Protein AF-A0A1D6K5K1-F1 (afdb_monomer_lite)

pLDDT: mean 81.75, std 16.28, range [30.38, 97.81]

InterPro domains:
  IPR013956 E3 ubiquitin ligase Bre1 [PTHR23163] (1-486)

Radius of gyration: 73.6 Å; chains: 1; bounding box: 160×66×267 Å

Foldseek 3Di:
DDPVVVVVVVVVVVVVVVVVVVVVVVVVVVVVVVVVVLVVVLVVVVVVVVVLLVLLLVLVLLCLLLLHDLPSLVSVVQDDDDVPDPPDHDLLVVLSVCVNPVPPDPPDDPVVSVVSNVVSVVVSVVVSVVSVVSSVVSNVVSVVLVVLQVCLVPDPDDPVSNVVSVVVVVVSVVSSVVSVVVSVVSVVVVVVVVVVVVVVVVVVVVVVVVVVVVVVVVVVVVVVVVVVVVVVVVVVVVVVVVPPPDDDDDDDDDDDDDDDDDDPPPCPPVNVVVVVVVVVVVVVVVVVVVVVVVVVVVVVVVVVVVVVVVVVVVVCVCVPPVNVVVVVVVVVVVVVVVVVVVVVVVVVVVVVVVVVVVVVVVVVVVVVVVVVVVVVVVVVVVVVVVVVVVVVVVVVVVVVVVVVVVVVPVVVVVVVVVVVVVVVVVVVVVVVVVVVVVVVVVVVVVVVVVVVVVVVVVVVVVVVVVVVVVVVVVVVVVVVVVVVVVVPDD

Secondary structure (DSSP, 8-state):
--HHHHHHHHHHHHHHHHHHHHHHHHHHHHHHHHHHHHHHHHHHHHHHHHHHHHHHHHHHHHHHHHT--GGGGGGGG-----TT--SS--HHHHHHHHHHSGGG-SSS-HHHHHHHHHHHHHHHHHHHHHHHHHHHHHHHHHHHHHHHHHHHHHSS--HHHHHHHHHHHHHHHHHHHHHHHHHHHHHHHHHHHHHHHHHHHHHHHHHHHHHHHHHHHHHHHHHHHHHHHHHHHHHHHHHHHHT-SS----------------------HHHHHHHHHHHHHHHHHHHHHHHHHHHHHHHHHHHHHHHHHHHHHHHHHHTSHHHHHHHHHHHHHHHHHHHHHHHHHHHHHHHHHHHHHHHHHHHHHHHHHHHHHHHHHHHHHHHHHHHHHHHHHHHHHHHHHHHHHHHH--HHHHHHHHHHHHHHHHHHHHHHHHHHHHHHHHHHHHHHHHHHHHHHHHHHHHHHHHHHHHHHHHHHHHHHHHHHHTSS--

Structure (mmCIF, N/CA/C/O backbone):
data_AF-A0A1D6K5K1-F1
#
_entry.id   AF-A0A1D6K5K1-F1
#
loop_
_atom_site.group_PDB
_atom_site.id
_atom_site.type_symbol
_atom_site.label_atom_id
_atom_site.label_alt_id
_atom_site.label_comp_id
_atom_site.label_asym_id
_atom_site.label_entity_id
_atom_site.label_seq_id
_atom_site.pdbx_PDB_ins_code
_atom_site.Cartn_x
_atom_site.Cartn_y
_atom_site.Cartn_z
_atom_site.occupancy
_atom_site.B_iso_or_equiv
_atom_site.auth_seq_id
_atom_site.auth_co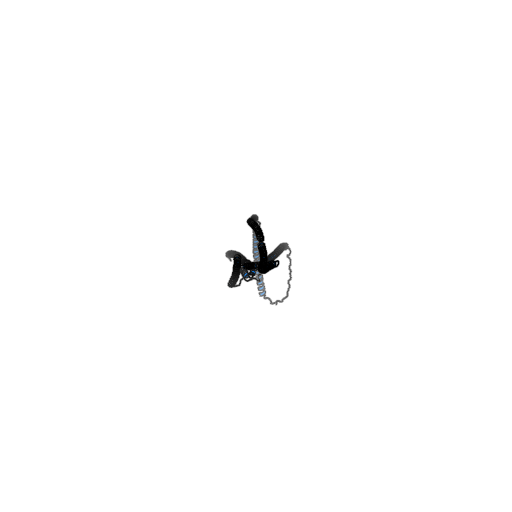mp_id
_atom_site.auth_asym_id
_atom_site.auth_atom_id
_atom_site.pdbx_PDB_model_num
ATOM 1 N N . MET A 1 1 ? 26.014 12.588 -78.153 1.00 52.69 1 MET A N 1
ATOM 2 C CA . MET A 1 1 ? 25.238 12.689 -76.901 1.00 52.69 1 MET A CA 1
ATOM 3 C C . MET A 1 1 ? 25.771 13.904 -76.168 1.00 52.69 1 MET A C 1
ATOM 5 O O . MET A 1 1 ? 26.971 13.954 -75.938 1.00 52.69 1 MET A O 1
ATOM 9 N N . ASP A 1 2 ? 24.937 14.917 -75.952 1.00 65.56 2 ASP A N 1
ATOM 10 C CA . ASP A 1 2 ? 25.378 16.240 -75.496 1.00 65.56 2 ASP A CA 1
ATOM 11 C C . ASP A 1 2 ? 25.622 16.239 -73.978 1.00 65.56 2 ASP A C 1
ATOM 13 O O . ASP A 1 2 ? 24.722 15.924 -73.200 1.00 65.56 2 ASP A O 1
ATOM 17 N N . SER A 1 3 ? 26.841 16.575 -73.546 1.00 72.31 3 SER A N 1
ATOM 18 C CA . SER A 1 3 ? 27.256 16.573 -72.129 1.00 72.31 3 SER A CA 1
ATOM 19 C C . SER A 1 3 ? 26.382 17.487 -71.254 1.00 72.31 3 SER A C 1
ATOM 21 O O . SER A 1 3 ? 26.102 17.175 -70.097 1.00 72.31 3 SER A O 1
ATOM 23 N N . THR A 1 4 ? 25.864 18.565 -71.839 1.00 78.12 4 THR A N 1
ATOM 24 C CA . THR A 1 4 ? 24.951 19.521 -71.203 1.00 78.12 4 THR A CA 1
ATOM 25 C C . THR A 1 4 ? 23.571 18.926 -70.906 1.00 78.12 4 THR A C 1
ATOM 27 O O . THR A 1 4 ? 22.987 19.237 -69.869 1.00 78.12 4 THR A O 1
ATOM 30 N N . ALA A 1 5 ? 23.062 18.031 -71.761 1.00 79.44 5 ALA A N 1
ATOM 31 C CA . ALA A 1 5 ? 21.791 17.341 -71.533 1.00 79.44 5 ALA A CA 1
ATOM 32 C C . ALA A 1 5 ? 21.898 16.338 -70.372 1.00 79.44 5 ALA A C 1
ATOM 34 O O . ALA A 1 5 ? 21.013 16.284 -69.519 1.00 79.44 5 ALA A O 1
ATOM 35 N N . LEU A 1 6 ? 23.021 15.615 -70.287 1.00 82.38 6 LEU A N 1
ATOM 36 C CA . LEU A 1 6 ? 23.294 14.666 -69.202 1.00 82.38 6 LEU A CA 1
ATOM 37 C C . LEU A 1 6 ? 23.470 15.371 -67.846 1.00 82.38 6 LEU A C 1
ATOM 39 O O . LEU A 1 6 ? 23.055 14.864 -66.804 1.00 82.38 6 LEU A O 1
ATOM 43 N N . GLN A 1 7 ? 24.081 16.558 -67.852 1.00 83.81 7 GLN A N 1
ATOM 44 C CA . GLN A 1 7 ? 24.263 17.366 -66.647 1.00 83.81 7 GLN A CA 1
ATOM 45 C C . GLN A 1 7 ? 22.934 17.934 -66.133 1.00 83.81 7 GLN A C 1
ATOM 47 O O . GLN A 1 7 ? 22.693 17.928 -64.926 1.00 83.81 7 GLN A O 1
ATOM 52 N N . TYR A 1 8 ? 22.044 18.352 -67.037 1.00 88.81 8 TYR A N 1
ATOM 53 C CA . TYR A 1 8 ? 20.688 18.776 -66.685 1.00 88.81 8 TYR A CA 1
ATOM 54 C C . TYR A 1 8 ? 19.855 17.627 -66.090 1.00 88.81 8 TYR A C 1
ATOM 56 O O . TYR A 1 8 ? 19.164 17.813 -65.087 1.00 88.81 8 TYR A O 1
ATOM 64 N N . GLU A 1 9 ? 19.953 16.423 -66.660 1.00 88.12 9 GLU A N 1
ATOM 65 C CA . GLU A 1 9 ? 19.247 15.238 -66.159 1.00 88.12 9 GLU A CA 1
ATOM 66 C C . GLU A 1 9 ? 19.756 14.799 -64.775 1.00 88.12 9 GLU A C 1
ATOM 68 O O . GLU A 1 9 ? 18.951 14.578 -63.868 1.00 88.12 9 GLU A O 1
ATOM 73 N N . ASN A 1 10 ? 21.076 14.792 -64.560 1.00 88.75 10 ASN A N 1
ATOM 74 C CA . ASN A 1 10 ? 21.665 14.543 -63.240 1.00 88.75 10 ASN A CA 1
ATOM 75 C C . ASN A 1 10 ? 21.227 15.580 -62.200 1.00 88.75 10 ASN A C 1
ATOM 77 O O . ASN A 1 10 ? 20.873 15.220 -61.079 1.00 88.75 10 ASN A O 1
ATOM 81 N N . GLN A 1 11 ? 21.195 16.865 -62.560 1.00 93.00 11 GLN A N 1
ATOM 82 C CA . GLN A 1 11 ? 20.753 17.913 -61.640 1.00 93.00 11 GLN A CA 1
ATOM 83 C C . GLN A 1 11 ? 19.282 17.733 -61.234 1.00 93.00 11 GLN A C 1
ATOM 85 O O . GLN A 1 11 ? 18.928 17.945 -60.073 1.00 93.00 11 GLN A O 1
ATOM 90 N N . LYS A 1 12 ? 18.433 17.282 -62.163 1.00 93.25 12 LYS A N 1
ATOM 91 C CA . LYS A 1 12 ? 17.028 16.961 -61.889 1.00 93.25 12 LYS A CA 1
ATOM 92 C C . LYS A 1 12 ? 16.877 15.745 -60.968 1.00 93.25 12 LYS A C 1
ATOM 94 O O . LYS A 1 12 ? 16.054 15.787 -60.056 1.00 93.25 12 LYS A O 1
ATOM 99 N N . LEU A 1 13 ? 17.677 14.694 -61.166 1.00 93.38 13 LEU A N 1
ATOM 100 C CA . LEU A 1 13 ? 17.687 13.513 -60.293 1.00 93.38 13 LEU A CA 1
ATOM 101 C C . LEU A 1 13 ? 18.161 13.851 -58.876 1.00 93.38 13 LEU A C 1
ATOM 103 O O . LEU A 1 13 ? 17.545 13.409 -57.911 1.00 93.38 13 LEU A O 1
ATOM 107 N N . VAL A 1 14 ? 19.193 14.689 -58.736 1.00 93.25 14 VAL A N 1
ATOM 108 C CA . VAL A 1 14 ? 19.669 15.170 -57.426 1.00 93.25 14 VAL A CA 1
ATOM 109 C C . VAL A 1 14 ? 18.583 15.969 -56.705 1.00 93.25 14 VAL A C 1
ATOM 111 O O . VAL A 1 14 ? 18.352 15.750 -55.520 1.00 93.25 14 VAL A O 1
ATOM 114 N N . GLN A 1 15 ? 17.865 16.847 -57.412 1.00 93.19 15 GLN A N 1
ATOM 115 C CA . GLN A 1 15 ? 16.735 17.574 -56.824 1.00 93.19 15 GLN A CA 1
ATOM 116 C C . GLN A 1 15 ? 15.608 16.632 -56.378 1.00 93.19 15 GLN A C 1
ATOM 118 O O . GLN A 1 15 ? 15.044 16.833 -55.306 1.00 93.19 15 GLN A O 1
ATOM 123 N N . GLN A 1 16 ? 15.295 15.590 -57.156 1.00 93.81 16 GLN A N 1
ATOM 124 C CA . GLN A 1 16 ? 14.306 14.581 -56.759 1.00 93.81 16 GLN A CA 1
ATOM 125 C C . GLN A 1 16 ? 14.751 13.778 -55.531 1.00 93.81 16 GLN A C 1
ATOM 127 O O . GLN A 1 16 ? 13.939 13.550 -54.636 1.00 93.81 16 GLN A O 1
ATOM 132 N N . LEU A 1 17 ? 16.030 13.397 -55.461 1.00 94.06 17 LEU A N 1
ATOM 133 C CA . LEU A 1 17 ? 16.614 12.718 -54.303 1.00 94.06 17 LEU A CA 1
ATOM 134 C C . LEU A 1 17 ? 16.536 13.580 -53.041 1.00 94.06 17 LEU A C 1
ATOM 136 O O . LEU A 1 17 ? 16.164 13.079 -51.983 1.00 94.06 17 LEU A O 1
ATOM 140 N N . GLU A 1 18 ? 16.833 14.876 -53.149 1.00 93.62 18 GLU A N 1
ATOM 141 C CA . GLU A 1 18 ? 16.768 15.792 -52.007 1.00 93.62 18 GLU A CA 1
ATOM 142 C C . GLU A 1 18 ? 15.324 15.988 -51.516 1.00 93.62 18 GLU A C 1
ATOM 144 O O . GLU A 1 18 ? 15.070 15.975 -50.310 1.00 93.62 18 GLU A O 1
ATOM 149 N N . VAL A 1 19 ? 14.351 16.073 -52.436 1.00 94.81 19 VAL A N 1
ATOM 150 C CA . VAL A 1 19 ? 12.921 16.111 -52.082 1.00 94.81 19 VAL A CA 1
ATOM 151 C C . VAL A 1 19 ? 12.507 14.822 -51.366 1.00 94.81 19 VAL A C 1
ATOM 153 O O . VAL A 1 19 ? 11.968 14.902 -50.262 1.00 94.81 19 VAL A O 1
ATOM 156 N N . GLN A 1 20 ? 12.828 13.645 -51.912 1.00 94.25 20 GLN A N 1
ATOM 157 C CA . GLN A 1 20 ? 12.505 12.358 -51.277 1.00 94.25 20 GLN A CA 1
ATOM 158 C C . GLN A 1 20 ? 13.165 12.195 -49.905 1.00 94.25 20 GLN A C 1
ATOM 160 O O . GLN A 1 20 ? 12.538 11.706 -48.967 1.00 94.25 20 GLN A O 1
ATOM 165 N N . LYS A 1 21 ? 14.413 12.642 -49.752 1.00 95.25 21 LYS A N 1
ATOM 166 C CA . LYS A 1 21 ? 15.120 12.632 -48.468 1.00 95.25 21 LYS A CA 1
ATOM 167 C C . LYS A 1 21 ? 14.426 13.527 -47.440 1.00 95.25 21 LYS A C 1
ATOM 169 O O . LYS A 1 21 ? 14.276 13.134 -46.284 1.00 95.25 21 LYS A O 1
ATOM 174 N N . SER A 1 22 ? 13.959 14.705 -47.854 1.00 93.00 22 SER A N 1
ATOM 175 C CA . SER A 1 22 ? 13.204 15.603 -46.975 1.00 93.00 22 SER A CA 1
ATOM 176 C C . SER A 1 22 ? 11.848 15.013 -46.554 1.00 93.00 22 SER A C 1
ATOM 178 O O . SER A 1 22 ? 11.477 15.111 -45.382 1.00 93.00 22 SER A O 1
ATOM 180 N N . GLU A 1 23 ? 11.147 14.331 -47.467 1.00 95.44 23 GLU A N 1
ATOM 181 C CA . GLU A 1 23 ? 9.895 13.617 -47.187 1.00 95.44 23 GLU A CA 1
ATOM 182 C C . GLU A 1 23 ? 10.119 12.433 -46.240 1.00 95.44 23 GLU A C 1
ATOM 184 O O . GLU A 1 23 ? 9.366 12.261 -45.280 1.00 95.44 23 GLU A O 1
ATOM 189 N N . MET A 1 24 ? 11.190 11.662 -46.449 1.00 95.44 24 MET A N 1
ATOM 190 C CA . MET A 1 24 ? 11.588 10.560 -45.573 1.00 95.44 24 MET A CA 1
ATOM 191 C C . MET A 1 24 ? 11.849 11.054 -44.146 1.00 95.44 24 MET A C 1
ATOM 193 O O . MET A 1 24 ? 11.276 10.511 -43.207 1.00 95.44 24 MET A O 1
ATOM 197 N N . HIS A 1 25 ? 12.628 12.126 -43.968 1.00 94.50 25 HIS A N 1
ATOM 198 C CA . HIS A 1 25 ? 12.864 1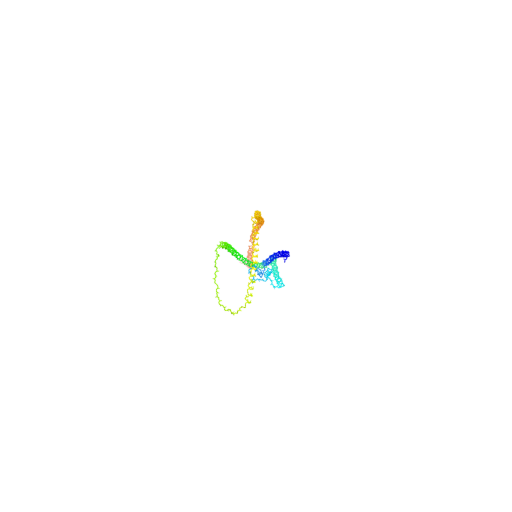2.701 -42.639 1.00 94.50 25 HIS A CA 1
ATOM 199 C C . HIS A 1 25 ? 11.590 13.271 -41.998 1.00 94.50 25 HIS A C 1
ATOM 201 O O . HIS A 1 25 ? 11.444 13.245 -40.775 1.00 94.50 25 HIS A O 1
ATOM 207 N N . ALA A 1 26 ? 10.647 13.786 -42.793 1.00 95.69 26 ALA A N 1
ATOM 208 C CA . ALA A 1 26 ? 9.352 14.224 -42.281 1.00 95.69 26 ALA A CA 1
ATOM 209 C C . ALA A 1 26 ? 8.494 13.042 -41.798 1.00 95.69 26 ALA A C 1
ATOM 211 O O . ALA A 1 26 ? 7.851 13.148 -40.753 1.00 95.69 26 ALA A O 1
ATOM 212 N N . LEU A 1 27 ? 8.499 11.919 -42.523 1.00 94.44 27 LEU A N 1
ATOM 213 C CA . LEU A 1 27 ? 7.821 10.686 -42.115 1.00 94.44 27 LEU A CA 1
ATOM 214 C C . LEU A 1 27 ? 8.472 10.051 -40.885 1.00 94.44 27 LEU A C 1
ATOM 216 O O . LEU A 1 27 ? 7.761 9.643 -39.975 1.00 94.44 27 LEU A O 1
ATOM 220 N N . GLU A 1 28 ? 9.799 10.021 -40.822 1.00 93.75 28 GLU A N 1
ATOM 221 C CA . GLU A 1 28 ? 10.555 9.518 -39.673 1.00 93.75 28 GLU A CA 1
ATOM 222 C C . GLU A 1 28 ? 10.253 10.332 -38.407 1.00 93.75 28 GLU A C 1
ATOM 224 O O . GLU A 1 28 ? 10.011 9.766 -37.341 1.00 93.75 28 GLU A O 1
ATOM 229 N N . ARG A 1 29 ? 10.152 11.664 -38.535 1.00 94.69 29 ARG A N 1
ATOM 230 C CA . ARG A 1 29 ? 9.712 12.536 -37.437 1.00 94.69 29 ARG A CA 1
ATOM 231 C C . ARG A 1 29 ? 8.283 12.221 -36.997 1.00 94.69 29 ARG A C 1
ATOM 233 O O . ARG A 1 29 ? 8.058 12.055 -35.805 1.00 94.69 29 ARG A O 1
ATOM 240 N N . LYS A 1 30 ? 7.342 12.081 -37.939 1.00 95.81 30 LYS A N 1
ATOM 241 C CA . LYS A 1 30 ? 5.951 11.704 -37.627 1.00 95.81 30 LYS A CA 1
ATOM 242 C C . LYS A 1 30 ? 5.852 10.332 -36.964 1.00 95.81 30 LYS A C 1
ATOM 244 O O . LYS A 1 30 ? 5.052 10.157 -36.057 1.00 95.81 30 LYS A O 1
ATOM 249 N N . PHE A 1 31 ? 6.645 9.360 -37.409 1.00 90.31 31 PHE A N 1
ATOM 250 C CA . PHE A 1 31 ? 6.686 8.033 -36.799 1.00 90.31 31 PHE A CA 1
ATOM 251 C C . PHE A 1 31 ? 7.176 8.113 -35.354 1.00 90.31 31 PHE A C 1
ATOM 253 O O . PHE A 1 31 ? 6.580 7.504 -34.471 1.00 90.31 31 PHE A O 1
ATOM 260 N N . LYS A 1 32 ? 8.222 8.907 -35.105 1.00 93.31 32 LYS A N 1
ATOM 261 C CA . LYS A 1 32 ? 8.719 9.141 -33.752 1.00 93.31 32 LYS A CA 1
ATOM 262 C C . LYS A 1 32 ? 7.674 9.825 -32.867 1.00 93.31 32 LYS A C 1
ATOM 264 O O . LYS A 1 32 ? 7.432 9.340 -31.773 1.00 93.31 32 LYS A O 1
ATOM 269 N N . GLU A 1 33 ? 7.020 10.877 -33.361 1.00 93.50 33 GLU A N 1
ATOM 270 C CA . GLU A 1 33 ? 5.925 11.560 -32.650 1.00 93.50 33 GLU A CA 1
ATOM 271 C C . GLU A 1 33 ? 4.798 10.580 -32.285 1.00 93.50 33 GLU A C 1
ATOM 273 O O . GLU A 1 33 ? 4.422 10.489 -31.123 1.00 93.50 33 GLU A O 1
ATOM 278 N N . LEU A 1 34 ? 4.332 9.764 -33.238 1.00 86.69 34 LEU A N 1
ATOM 279 C CA . LEU A 1 34 ? 3.304 8.748 -32.979 1.00 86.69 34 LEU A CA 1
ATOM 280 C C . LEU A 1 34 ? 3.766 7.667 -31.991 1.00 86.69 34 LEU A C 1
ATOM 282 O O . LEU A 1 34 ? 2.972 7.194 -31.184 1.00 86.69 34 LEU A O 1
ATOM 286 N N . SER A 1 35 ? 5.036 7.264 -32.047 1.00 84.00 35 SER A N 1
ATOM 287 C CA . SER A 1 35 ? 5.607 6.300 -31.103 1.00 84.00 35 SER A CA 1
ATOM 288 C C . SER A 1 35 ? 5.691 6.871 -29.686 1.00 84.00 35 SER A C 1
ATOM 290 O O . SER A 1 35 ? 5.437 6.149 -28.720 1.00 84.00 35 SER A O 1
ATOM 292 N N . ASP A 1 36 ? 6.050 8.147 -29.552 1.00 83.88 36 ASP A N 1
ATOM 293 C CA . ASP A 1 36 ? 6.107 8.841 -28.266 1.00 83.88 36 ASP A CA 1
ATOM 294 C C . ASP A 1 36 ? 4.688 9.028 -27.694 1.00 83.88 36 ASP A C 1
ATOM 296 O O . ASP A 1 36 ? 4.458 8.745 -26.513 1.00 83.88 36 ASP A O 1
ATOM 300 N N . ASP A 1 37 ? 3.717 9.396 -28.539 1.00 85.50 37 ASP A N 1
ATOM 301 C CA . ASP A 1 37 ? 2.298 9.492 -28.175 1.00 85.50 37 ASP A CA 1
ATOM 302 C C . ASP A 1 37 ? 1.743 8.132 -27.720 1.00 85.50 37 ASP A C 1
ATOM 304 O O . ASP A 1 37 ? 1.117 8.050 -26.660 1.00 85.50 37 ASP A O 1
ATOM 308 N N . GLN A 1 38 ? 2.033 7.046 -28.446 1.00 77.75 38 GLN A N 1
ATOM 309 C CA . GLN A 1 38 ? 1.639 5.686 -28.060 1.00 77.75 38 GLN A CA 1
ATOM 310 C C . GLN A 1 38 ? 2.256 5.279 -26.714 1.00 77.75 38 GLN A C 1
ATOM 312 O O . GLN A 1 38 ? 1.553 4.794 -25.832 1.00 77.75 38 GLN A O 1
ATOM 317 N N . CYS A 1 39 ? 3.550 5.544 -26.510 1.00 74.94 39 CYS A N 1
ATOM 318 C CA . CYS A 1 39 ? 4.227 5.276 -25.240 1.00 74.94 39 CYS A CA 1
ATOM 319 C C . CYS A 1 39 ? 3.588 6.055 -24.077 1.00 74.94 39 CYS A C 1
ATOM 321 O O . CYS A 1 39 ? 3.466 5.541 -22.961 1.00 74.94 39 CYS A O 1
ATOM 323 N N . SER A 1 40 ? 3.156 7.296 -24.322 1.00 74.12 40 SER A N 1
ATOM 324 C CA . SER A 1 40 ? 2.435 8.090 -23.325 1.00 74.12 40 SER A CA 1
ATOM 325 C C . SER A 1 40 ? 1.068 7.480 -22.987 1.00 74.12 40 SER A C 1
ATOM 327 O O . SER A 1 40 ? 0.734 7.354 -21.807 1.00 74.12 40 SER A O 1
ATOM 329 N N . TYR A 1 41 ? 0.332 7.015 -24.000 1.00 78.56 41 TYR A N 1
ATOM 330 C CA . TYR A 1 41 ? -0.961 6.357 -23.843 1.00 78.56 41 TYR A CA 1
ATOM 331 C C . TYR A 1 41 ? -0.843 5.044 -23.059 1.00 78.56 41 TYR A C 1
ATOM 333 O O . TYR A 1 41 ? -1.574 4.839 -22.088 1.00 78.56 41 TYR A O 1
ATOM 341 N N . ASP A 1 42 ? 0.127 4.198 -23.407 1.00 74.06 42 ASP A N 1
ATOM 342 C CA . ASP A 1 42 ? 0.378 2.919 -22.736 1.00 74.06 42 ASP A CA 1
ATOM 343 C C . ASP A 1 42 ? 0.700 3.124 -21.247 1.00 74.06 42 ASP A C 1
ATOM 345 O O . ASP A 1 42 ? 0.162 2.434 -20.378 1.00 74.06 42 ASP A O 1
ATOM 349 N N . LYS A 1 43 ? 1.505 4.144 -20.915 1.00 75.88 43 LYS A N 1
ATOM 350 C CA . LYS A 1 43 ? 1.782 4.529 -19.519 1.00 75.88 43 LYS A CA 1
ATOM 351 C C . LYS A 1 43 ? 0.523 4.965 -18.776 1.00 75.88 43 LYS A C 1
ATOM 353 O O . LYS A 1 43 ? 0.337 4.586 -17.613 1.00 75.88 43 LYS A O 1
ATOM 358 N N . THR A 1 44 ? -0.337 5.760 -19.413 1.00 79.75 44 THR A N 1
ATOM 359 C CA . THR A 1 44 ? -1.626 6.156 -18.830 1.00 79.75 44 THR A CA 1
ATOM 360 C C . THR A 1 44 ? -2.505 4.936 -18.576 1.00 79.75 44 THR A C 1
ATOM 362 O O . THR A 1 44 ? -3.092 4.827 -17.501 1.00 79.75 44 THR A O 1
ATOM 365 N N . LEU A 1 45 ? -2.547 3.986 -19.509 1.00 76.81 45 LEU A N 1
ATOM 366 C CA . LEU A 1 45 ? -3.340 2.771 -19.378 1.00 76.81 45 LEU A CA 1
ATOM 367 C C . LEU A 1 45 ? -2.851 1.862 -18.241 1.00 76.81 45 LEU A C 1
ATOM 369 O O . LEU A 1 45 ? -3.652 1.410 -17.423 1.00 76.81 45 LEU A O 1
ATOM 373 N N . ILE A 1 46 ? -1.537 1.636 -18.151 1.00 76.69 46 ILE A N 1
ATOM 374 C CA . ILE A 1 46 ? -0.921 0.879 -17.051 1.00 76.69 46 ILE A CA 1
ATOM 375 C C . ILE A 1 46 ? -1.269 1.533 -15.710 1.00 76.69 46 ILE A C 1
ATOM 377 O O . ILE A 1 46 ? -1.648 0.849 -14.759 1.00 76.69 46 ILE A O 1
ATOM 381 N N . SER A 1 47 ? -1.187 2.864 -15.641 1.00 76.69 47 SER A N 1
ATOM 382 C CA . SER A 1 47 ? -1.527 3.621 -14.433 1.00 76.69 47 SER A CA 1
ATOM 383 C C . SER A 1 47 ? -3.008 3.480 -14.068 1.00 76.69 47 SER A C 1
ATOM 385 O O . SER A 1 47 ? -3.332 3.255 -12.904 1.00 76.69 47 SER A O 1
ATOM 387 N N . LEU A 1 48 ? -3.908 3.551 -15.055 1.00 83.94 48 LEU A N 1
ATOM 388 C CA . LEU A 1 48 ? -5.344 3.360 -14.851 1.00 83.94 48 LEU A CA 1
ATOM 389 C C . LEU A 1 48 ? -5.656 1.960 -14.311 1.00 83.94 48 LEU A C 1
ATOM 391 O O . LEU A 1 48 ? -6.461 1.828 -13.393 1.00 83.94 48 LEU A O 1
ATOM 395 N N . ASN A 1 49 ? -4.996 0.923 -14.832 1.00 81.94 49 ASN A N 1
ATOM 396 C CA . ASN A 1 49 ? -5.176 -0.431 -14.319 1.00 81.94 49 ASN A CA 1
ATOM 397 C C . ASN A 1 49 ? -4.727 -0.575 -12.867 1.00 81.94 49 ASN A C 1
ATOM 399 O O . ASN A 1 49 ? -5.446 -1.173 -12.072 1.00 81.94 49 ASN A O 1
ATOM 403 N N . LYS A 1 50 ? -3.566 -0.010 -12.519 1.00 81.38 50 LYS A N 1
ATOM 404 C CA . LYS A 1 50 ? -3.065 -0.025 -11.139 1.00 81.38 50 LYS A CA 1
ATOM 405 C C . LYS A 1 50 ? -4.055 0.638 -10.186 1.00 81.38 50 LYS A C 1
ATOM 407 O O . LYS A 1 50 ? -4.386 0.061 -9.158 1.00 81.38 50 LYS A O 1
ATOM 412 N N . LEU A 1 51 ? -4.585 1.801 -10.566 1.00 84.69 51 LEU A N 1
ATOM 413 C CA . LEU A 1 51 ? -5.599 2.503 -9.776 1.00 84.69 51 LEU A CA 1
ATOM 414 C C . LEU A 1 51 ? -6.897 1.698 -9.637 1.00 84.69 51 LEU A C 1
ATOM 416 O O . LEU A 1 51 ? -7.521 1.721 -8.582 1.00 84.69 51 LEU A O 1
ATOM 420 N N . TRP A 1 52 ? -7.310 0.977 -10.679 1.00 87.88 52 TRP A N 1
ATOM 421 C CA . TRP A 1 52 ? -8.513 0.149 -10.622 1.00 87.88 52 TRP A CA 1
ATOM 422 C C . TRP A 1 52 ? -8.312 -1.106 -9.764 1.00 87.88 52 TRP A C 1
ATOM 424 O O . TRP A 1 52 ? -9.209 -1.464 -9.008 1.00 87.88 52 TRP A O 1
ATOM 434 N N . ASN A 1 53 ? -7.147 -1.757 -9.834 1.00 83.81 53 ASN A N 1
ATOM 435 C CA . ASN A 1 53 ? -6.803 -2.862 -8.931 1.00 83.81 53 ASN A CA 1
ATOM 436 C C . ASN A 1 53 ? -6.784 -2.389 -7.476 1.00 83.81 53 ASN A C 1
ATOM 438 O O . ASN A 1 53 ? -7.439 -2.996 -6.638 1.00 83.81 53 ASN A O 1
ATOM 442 N N . GLN A 1 54 ? -6.161 -1.239 -7.207 1.00 87.19 54 GLN A N 1
ATOM 443 C CA . GLN A 1 54 ? -6.175 -0.634 -5.879 1.00 87.19 54 GLN A CA 1
ATOM 444 C C . GLN A 1 54 ? -7.603 -0.338 -5.392 1.00 87.19 54 GLN A C 1
ATOM 446 O O . GLN A 1 54 ? -7.923 -0.596 -4.238 1.00 87.19 54 GLN A O 1
ATOM 451 N N . LEU A 1 55 ? -8.484 0.157 -6.269 1.00 89.88 55 LEU A N 1
ATOM 452 C CA . LEU A 1 55 ? -9.894 0.355 -5.927 1.00 89.88 55 LEU A CA 1
ATOM 453 C C . LEU A 1 55 ? -10.575 -0.963 -5.532 1.00 89.88 55 LEU A C 1
ATOM 455 O O . LEU A 1 55 ? -11.366 -0.974 -4.592 1.00 89.88 55 LEU A O 1
ATOM 459 N N . ILE A 1 56 ? -10.302 -2.059 -6.245 1.00 87.50 56 ILE A N 1
ATOM 460 C CA . ILE A 1 56 ? -10.849 -3.378 -5.905 1.00 87.50 56 ILE A CA 1
ATOM 461 C C . ILE A 1 56 ? -10.325 -3.822 -4.535 1.00 87.50 56 ILE A C 1
ATOM 463 O O . ILE A 1 56 ? -11.135 -4.171 -3.676 1.00 87.50 56 ILE A O 1
ATOM 467 N N . ASP A 1 57 ? -9.016 -3.728 -4.300 1.00 86.62 57 ASP A N 1
ATOM 468 C CA . ASP A 1 57 ? -8.397 -4.095 -3.023 1.00 86.62 57 ASP A CA 1
ATOM 469 C C . ASP A 1 57 ? -8.988 -3.290 -1.855 1.00 86.62 57 ASP A C 1
ATOM 471 O O . ASP A 1 57 ? -9.383 -3.858 -0.833 1.00 86.62 57 ASP A O 1
ATOM 475 N N . ASP A 1 58 ? -9.132 -1.973 -2.027 1.00 89.88 58 ASP A N 1
ATOM 476 C CA . ASP A 1 58 ? -9.724 -1.076 -1.033 1.00 89.88 58 ASP A CA 1
ATOM 477 C C . ASP A 1 58 ? -11.183 -1.449 -0.735 1.00 89.88 58 ASP A C 1
ATOM 479 O O . ASP A 1 58 ? -11.598 -1.467 0.427 1.00 89.88 58 ASP A O 1
ATOM 483 N N . LEU A 1 59 ? -11.975 -1.782 -1.761 1.00 90.12 59 LEU A N 1
ATOM 484 C CA . LEU A 1 59 ? -13.364 -2.217 -1.589 1.00 90.12 59 LEU A CA 1
ATOM 485 C C . LEU A 1 59 ? -13.456 -3.537 -0.811 1.00 90.12 59 LEU A C 1
ATOM 487 O O . LEU A 1 59 ? -14.306 -3.653 0.078 1.00 90.12 59 LEU A O 1
ATOM 491 N N . VAL A 1 60 ? -12.581 -4.506 -1.097 1.00 87.81 60 VAL A N 1
ATOM 492 C CA . VAL A 1 60 ? -12.534 -5.775 -0.354 1.00 87.81 60 VAL A CA 1
ATOM 493 C C . VAL A 1 60 ? -12.119 -5.533 1.098 1.00 87.81 60 VAL A C 1
ATOM 495 O O . VAL A 1 60 ? -12.794 -6.003 2.014 1.00 87.81 60 VAL A O 1
ATOM 498 N N . LEU A 1 61 ? -11.064 -4.749 1.338 1.00 88.06 61 LEU A N 1
ATOM 499 C CA . LEU A 1 61 ? -10.576 -4.432 2.685 1.00 88.06 61 LEU A CA 1
ATOM 500 C C . LEU A 1 61 ? -11.613 -3.672 3.521 1.00 88.06 61 LEU A C 1
ATOM 502 O O . LEU A 1 61 ? -11.788 -3.951 4.712 1.00 88.06 61 LEU A O 1
ATOM 506 N N . LEU A 1 62 ? -12.337 -2.733 2.908 1.00 89.12 62 LEU A N 1
ATOM 507 C CA . LEU A 1 62 ? -13.459 -2.051 3.551 1.00 89.12 62 LEU A CA 1
ATOM 508 C C . LEU A 1 62 ? -14.592 -3.027 3.887 1.00 89.12 62 LEU A C 1
ATOM 510 O O . LEU A 1 62 ? -15.181 -2.910 4.963 1.00 89.12 62 LEU A O 1
ATOM 514 N N . GLY A 1 63 ? -14.861 -4.003 3.016 1.00 87.38 63 GLY A N 1
ATOM 515 C CA . GLY A 1 63 ? -15.839 -5.068 3.256 1.00 87.38 63 GLY A CA 1
ATOM 516 C C . GLY A 1 63 ? -15.467 -5.920 4.464 1.00 87.38 63 GLY A C 1
ATOM 517 O O . GLY A 1 63 ? -16.275 -6.085 5.377 1.00 87.38 63 GLY A O 1
ATOM 518 N N . VAL A 1 64 ? -14.209 -6.359 4.534 1.00 86.56 64 VAL A N 1
ATOM 519 C CA . VAL A 1 64 ? -13.657 -7.107 5.676 1.00 86.56 64 VAL A CA 1
ATOM 520 C C . VAL A 1 64 ? -13.798 -6.309 6.973 1.00 86.56 64 VAL A C 1
ATOM 522 O O . VAL A 1 64 ? -14.278 -6.829 7.979 1.00 86.56 64 VAL A O 1
ATOM 525 N N . ARG A 1 65 ? -13.457 -5.013 6.955 1.00 83.69 65 ARG A N 1
ATOM 526 C CA . ARG A 1 65 ? -13.589 -4.135 8.128 1.00 83.69 65 ARG A CA 1
ATOM 527 C C . ARG A 1 65 ? -15.043 -3.944 8.570 1.00 83.69 65 ARG A C 1
ATOM 529 O O . ARG A 1 65 ? -15.297 -3.747 9.758 1.00 83.69 65 ARG A O 1
ATOM 536 N N . ALA A 1 66 ? -15.983 -3.968 7.630 1.00 83.81 66 ALA A N 1
ATOM 537 C CA . ALA A 1 66 ? -17.409 -3.858 7.912 1.00 83.81 66 ALA A CA 1
ATOM 538 C C . ALA A 1 66 ? -18.030 -5.176 8.423 1.00 83.81 66 ALA A C 1
ATOM 540 O O . ALA A 1 66 ? -19.169 -5.144 8.885 1.00 83.81 66 ALA A O 1
ATOM 541 N N . GLY A 1 67 ? -17.290 -6.292 8.401 1.00 77.56 67 GLY A N 1
ATOM 542 C CA . GLY A 1 67 ? -17.778 -7.619 8.796 1.00 77.56 67 GLY A CA 1
ATOM 543 C C . GLY A 1 67 ? -18.445 -8.388 7.663 1.00 77.56 67 GLY A C 1
ATOM 544 O O . GLY A 1 67 ? -19.389 -9.128 7.907 1.00 77.56 67 GLY A O 1
ATOM 545 N N . GLY A 1 68 ? -18.000 -8.159 6.427 1.00 77.44 68 GLY A N 1
ATOM 546 C CA . GLY A 1 68 ? -18.469 -8.878 5.247 1.00 77.44 68 GLY A CA 1
ATOM 547 C C . GLY A 1 68 ? -17.833 -10.259 5.113 1.00 77.44 68 GLY A C 1
ATOM 548 O O . GLY A 1 68 ? -16.774 -10.526 5.688 1.00 77.44 68 GLY A O 1
ATOM 549 N N . ASP A 1 69 ? -18.497 -11.106 4.328 1.00 69.38 69 ASP A N 1
ATOM 550 C CA . ASP A 1 69 ? -18.121 -12.500 4.087 1.00 69.38 69 ASP A CA 1
ATOM 551 C C . ASP A 1 69 ? -16.807 -12.647 3.296 1.00 69.38 69 ASP A C 1
ATOM 553 O O . ASP A 1 69 ? -16.391 -11.746 2.557 1.00 69.38 69 ASP A O 1
ATOM 557 N N . LEU A 1 70 ? -16.164 -13.812 3.431 1.00 68.25 70 LEU A N 1
ATOM 558 C CA . LEU A 1 70 ? -14.852 -14.100 2.830 1.00 68.25 70 LEU A CA 1
ATOM 559 C C . LEU A 1 70 ? -14.877 -14.310 1.313 1.00 68.25 70 LEU A C 1
ATOM 561 O O . LEU A 1 70 ? -13.815 -14.313 0.693 1.00 68.25 70 LEU A O 1
ATOM 565 N N . ASP A 1 71 ? -16.054 -14.459 0.708 1.00 71.81 71 ASP A N 1
ATOM 566 C CA . ASP A 1 71 ? -16.209 -14.802 -0.713 1.00 71.81 71 ASP A CA 1
ATOM 567 C C . ASP A 1 71 ? -15.501 -13.812 -1.655 1.00 71.81 71 ASP A C 1
ATOM 569 O O . ASP A 1 71 ? -15.054 -14.179 -2.740 1.00 71.81 71 ASP A O 1
ATOM 573 N N . ASN A 1 72 ? -15.329 -12.562 -1.218 1.00 73.06 72 ASN A N 1
ATOM 574 C CA . ASN A 1 72 ? -14.665 -11.516 -1.996 1.00 73.06 72 ASN A CA 1
ATOM 575 C C . ASN A 1 72 ? -13.146 -11.429 -1.760 1.00 73.06 72 ASN A C 1
ATOM 577 O O . ASN A 1 72 ? -12.472 -10.681 -2.464 1.00 73.06 72 ASN A O 1
ATOM 581 N N . LEU A 1 73 ? -12.576 -12.177 -0.806 1.00 73.44 73 LEU A N 1
ATOM 582 C CA . LEU A 1 73 ? -11.132 -12.149 -0.523 1.00 73.44 73 LEU A CA 1
ATOM 583 C C . LEU A 1 73 ? -10.295 -12.714 -1.668 1.00 73.44 73 LEU A C 1
ATOM 585 O O . LEU A 1 73 ? -9.143 -12.324 -1.815 1.00 73.44 73 LEU A O 1
ATOM 589 N N . GLN A 1 74 ? -10.868 -13.578 -2.509 1.00 70.94 74 GLN A N 1
ATOM 590 C CA . GLN A 1 74 ? -10.188 -14.072 -3.706 1.00 70.94 74 GLN A CA 1
ATOM 591 C C . GLN A 1 74 ? -9.885 -12.941 -4.704 1.00 70.94 74 GLN A C 1
ATOM 593 O O . GLN A 1 74 ? -8.926 -13.036 -5.466 1.00 70.94 74 GLN A O 1
ATOM 598 N N . ALA A 1 75 ? -10.635 -11.834 -4.659 1.00 72.25 75 ALA A N 1
ATOM 599 C CA . ALA A 1 75 ? -10.313 -10.645 -5.439 1.00 72.25 75 ALA A CA 1
ATOM 600 C C . ALA A 1 75 ? -9.040 -9.935 -4.934 1.00 72.25 75 ALA A C 1
ATOM 602 O O . ALA A 1 75 ? -8.393 -9.240 -5.696 1.00 72.25 75 ALA A O 1
ATOM 603 N N . LEU A 1 76 ? -8.582 -10.167 -3.699 1.00 69.44 76 LEU A N 1
ATOM 604 C CA . LEU A 1 76 ? -7.260 -9.681 -3.279 1.00 69.44 76 LEU A CA 1
ATOM 605 C C . LEU A 1 76 ? -6.113 -10.475 -3.906 1.00 69.44 76 LEU A C 1
ATOM 607 O O . LEU A 1 76 ? -4.970 -10.065 -3.739 1.00 69.44 76 LEU A O 1
ATOM 611 N N . ASP A 1 77 ? -6.368 -11.591 -4.599 1.00 68.12 77 ASP A N 1
ATOM 612 C CA . ASP A 1 77 ? -5.341 -12.446 -5.208 1.00 68.12 77 ASP A CA 1
ATOM 613 C C . ASP A 1 77 ? -5.188 -12.249 -6.725 1.00 68.12 77 ASP A C 1
ATOM 615 O O . ASP A 1 77 ? -4.720 -13.131 -7.435 1.00 68.12 77 ASP A O 1
ATOM 619 N N . HIS A 1 78 ? -5.566 -11.080 -7.253 1.00 67.62 78 HIS A N 1
ATOM 620 C CA . HIS A 1 78 ? -5.249 -10.730 -8.642 1.00 67.62 78 HIS A CA 1
ATOM 621 C C . HIS A 1 78 ? -3.725 -10.794 -8.867 1.00 67.62 78 HIS A C 1
ATOM 623 O O . HIS A 1 78 ? -2.972 -10.186 -8.094 1.00 67.62 78 HIS A O 1
ATOM 629 N N . GLU A 1 79 ? -3.275 -11.544 -9.877 1.00 58.91 79 GLU A N 1
ATOM 630 C CA . GLU A 1 79 ? -1.862 -11.688 -10.233 1.00 58.91 79 GLU A CA 1
ATOM 631 C C . GLU A 1 79 ? -1.420 -10.400 -10.947 1.00 58.91 79 GLU A C 1
ATOM 633 O O . GLU A 1 79 ? -1.894 -10.055 -12.027 1.00 58.91 79 GLU A O 1
ATOM 638 N N . GLU A 1 80 ? -0.536 -9.612 -10.329 1.00 54.47 80 GLU A N 1
ATOM 639 C CA . GLU A 1 80 ? 0.072 -8.493 -11.046 1.00 54.47 80 GLU A CA 1
ATOM 640 C C . GLU A 1 80 ? 1.037 -9.070 -12.079 1.00 54.47 80 GLU A C 1
ATOM 642 O O . GLU A 1 80 ? 2.042 -9.681 -11.727 1.00 54.47 80 GLU A O 1
ATOM 647 N N . LEU A 1 81 ? 0.685 -8.907 -13.354 1.00 44.91 81 LEU A N 1
ATOM 648 C CA . LEU A 1 81 ? 1.453 -9.374 -14.504 1.00 44.91 81 LEU A CA 1
ATOM 649 C C . LEU A 1 81 ? 2.950 -9.051 -14.366 1.00 44.91 81 LEU A C 1
ATOM 651 O O . LEU A 1 81 ? 3.376 -7.913 -14.578 1.00 44.91 81 LEU A O 1
ATOM 655 N N . SER A 1 82 ? 3.735 -10.087 -14.081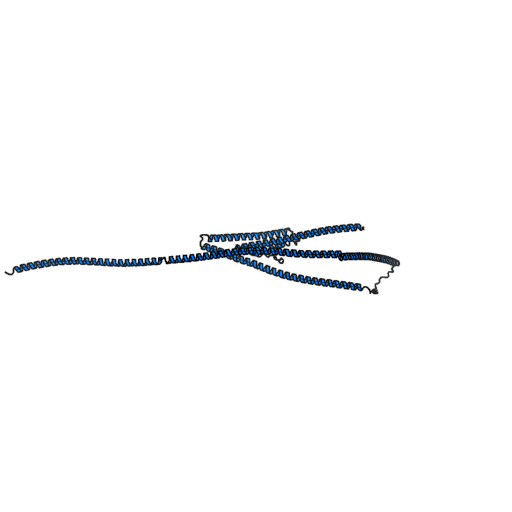 1.00 44.09 82 SER A N 1
ATOM 656 C CA . SER A 1 82 ? 5.156 -10.161 -14.407 1.00 44.09 82 SER A CA 1
ATOM 657 C C . SER A 1 82 ? 5.295 -10.301 -15.927 1.00 44.09 82 SER A C 1
ATOM 659 O O . SER A 1 82 ? 4.493 -10.990 -16.563 1.00 44.09 82 SER A O 1
ATOM 661 N N . GLU A 1 83 ? 6.292 -9.659 -16.544 1.00 44.72 83 GLU A N 1
ATOM 662 C CA . GLU A 1 83 ? 6.506 -9.700 -18.006 1.00 44.72 83 GLU A CA 1
ATOM 663 C C . GLU A 1 83 ? 6.703 -11.131 -18.564 1.00 44.72 83 GLU A C 1
ATOM 665 O O . GLU A 1 83 ? 6.590 -11.332 -19.776 1.00 44.72 83 GLU A O 1
ATOM 670 N N . GLU A 1 84 ? 6.940 -12.135 -17.708 1.00 40.31 84 GLU A N 1
ATOM 671 C CA . GLU A 1 84 ? 7.282 -13.509 -18.099 1.00 40.31 84 GLU A CA 1
ATOM 672 C C . GLU A 1 84 ? 6.115 -14.524 -18.121 1.00 40.31 84 GLU A C 1
ATOM 674 O O . GLU A 1 84 ? 6.257 -15.571 -18.756 1.00 40.31 84 GLU A O 1
ATOM 679 N N . SER A 1 85 ? 4.943 -14.262 -17.526 1.00 41.72 85 SER A N 1
ATOM 680 C CA . SER A 1 85 ? 3.872 -15.277 -17.394 1.00 41.72 85 SER A CA 1
ATOM 681 C C . SER A 1 85 ? 2.705 -15.094 -18.379 1.00 41.72 85 SER A C 1
ATOM 683 O O . SER A 1 85 ? 1.590 -14.722 -18.029 1.00 41.72 85 SER A O 1
ATOM 685 N N . LEU A 1 86 ? 2.933 -15.406 -19.657 1.00 46.31 86 LEU A N 1
ATOM 686 C CA . LEU A 1 86 ? 1.925 -15.262 -20.725 1.00 46.31 86 LEU A CA 1
ATOM 687 C C . LEU A 1 86 ? 0.960 -16.447 -20.909 1.00 46.31 86 LEU A C 1
ATOM 689 O O . LEU A 1 86 ? 0.057 -16.358 -21.742 1.00 46.31 86 LEU A O 1
ATOM 693 N N . GLU A 1 87 ? 1.128 -17.549 -20.176 1.00 44.75 87 GLU A N 1
ATOM 694 C CA . GLU A 1 87 ? 0.435 -18.815 -20.473 1.00 44.75 87 GLU A CA 1
ATOM 695 C C . GLU A 1 87 ? -0.749 -19.168 -19.548 1.00 44.75 87 GLU A C 1
ATOM 697 O O . GLU A 1 87 ? -1.412 -20.173 -19.801 1.00 44.75 87 GLU A O 1
ATOM 702 N N . SER A 1 88 ? -1.114 -18.339 -18.554 1.00 41.97 88 SER A N 1
ATOM 703 C CA . SER A 1 88 ? -2.267 -18.635 -17.668 1.00 41.97 88 SER A CA 1
ATOM 704 C C . SER A 1 88 ? -3.148 -17.450 -17.229 1.00 41.97 88 SER A C 1
ATOM 706 O O . SER A 1 88 ? -3.857 -17.575 -16.233 1.00 41.97 88 SER A O 1
ATOM 708 N N . CYS A 1 89 ? -3.151 -16.318 -17.940 1.00 42.97 89 CYS A N 1
ATOM 709 C CA . CYS A 1 89 ? -3.854 -15.110 -17.475 1.00 42.97 89 CYS A CA 1
ATOM 710 C C . CYS A 1 89 ? -5.397 -15.247 -17.379 1.00 42.97 89 CYS A C 1
ATOM 712 O O . CYS A 1 89 ? -6.027 -15.741 -18.325 1.00 42.97 89 CYS A O 1
ATOM 714 N N . PRO A 1 90 ? -6.028 -14.710 -16.312 1.00 52.47 90 PRO A N 1
ATOM 715 C CA . PRO A 1 90 ? -7.472 -14.485 -16.213 1.00 52.47 90 PRO A CA 1
ATOM 716 C C . PRO A 1 90 ? -8.011 -13.518 -17.282 1.00 52.47 90 PRO A C 1
ATOM 718 O O . PRO A 1 90 ? -7.294 -12.668 -17.818 1.00 52.47 90 PRO A O 1
ATOM 721 N N . SER A 1 91 ? -9.312 -13.603 -17.566 1.00 49.91 91 SER A N 1
ATOM 722 C CA . SER A 1 91 ? -10.027 -12.799 -18.574 1.00 49.91 91 SER A CA 1
ATOM 723 C C . SER A 1 91 ? -9.841 -11.280 -18.449 1.00 49.91 91 SER A C 1
ATOM 725 O O . SER A 1 91 ? -9.810 -10.577 -19.461 1.00 49.91 91 SER A O 1
ATOM 727 N N . GLU A 1 92 ? -9.696 -10.771 -17.229 1.00 52.06 92 GLU A N 1
ATOM 728 C CA . GLU A 1 92 ? -9.560 -9.352 -16.904 1.00 52.06 92 GLU A CA 1
ATOM 729 C C . GLU A 1 92 ? -8.158 -8.798 -17.198 1.00 52.06 92 GLU A C 1
ATOM 731 O O . GLU A 1 92 ? -8.012 -7.609 -17.482 1.00 52.06 92 GLU A O 1
ATOM 736 N N . GLU A 1 93 ? -7.132 -9.647 -17.190 1.00 55.28 93 GLU A N 1
ATOM 737 C CA . GLU A 1 93 ? -5.735 -9.277 -17.462 1.00 55.28 93 GLU A CA 1
ATOM 738 C C . GLU A 1 93 ? -5.400 -9.372 -18.954 1.00 55.28 93 GLU A C 1
ATOM 740 O O . GLU A 1 93 ? -4.593 -8.596 -19.475 1.00 55.28 93 GLU A O 1
ATOM 745 N N . ILE A 1 94 ? -6.128 -10.231 -19.681 1.00 55.62 94 ILE A N 1
ATOM 746 C CA . ILE A 1 94 ? -6.125 -10.290 -21.150 1.00 55.62 94 ILE A CA 1
ATOM 747 C C . ILE A 1 94 ? -6.526 -8.932 -21.753 1.00 55.62 94 ILE A C 1
ATOM 749 O O . ILE A 1 94 ? -6.026 -8.578 -22.822 1.00 55.62 94 ILE A O 1
ATOM 753 N N . PHE A 1 95 ? -7.379 -8.150 -21.075 1.00 57.94 95 PHE A N 1
ATOM 754 C CA . PHE A 1 95 ? -7.773 -6.799 -21.498 1.00 57.94 95 PHE A CA 1
ATOM 755 C C . PHE A 1 95 ? -6.559 -5.874 -21.663 1.00 57.94 95 PHE A C 1
ATOM 757 O O . PHE A 1 95 ? -6.380 -5.301 -22.734 1.00 57.94 95 PHE A O 1
ATOM 764 N N . LEU A 1 96 ? -5.683 -5.778 -20.658 1.00 63.91 96 LEU A N 1
ATOM 765 C CA . LEU A 1 96 ? -4.495 -4.914 -20.719 1.00 63.91 96 LEU A CA 1
ATOM 766 C C . LEU A 1 96 ? -3.397 -5.483 -21.590 1.00 63.91 96 LEU A C 1
ATOM 768 O O . LEU A 1 96 ? -2.803 -4.750 -22.374 1.00 63.91 96 LEU A O 1
ATOM 772 N N . LEU A 1 97 ? -3.168 -6.790 -21.504 1.00 59.84 97 LEU A N 1
ATOM 773 C CA . LEU A 1 97 ? -2.209 -7.475 -22.358 1.00 59.84 97 LEU A CA 1
ATOM 774 C C . LEU A 1 97 ? -2.530 -7.278 -23.837 1.00 59.84 97 LEU A C 1
ATOM 776 O O . LEU A 1 97 ? -1.626 -7.049 -24.634 1.00 59.84 97 LEU A O 1
ATOM 780 N N . ARG A 1 98 ? -3.811 -7.328 -24.214 1.00 56.53 98 ARG A N 1
ATOM 781 C CA . ARG A 1 98 ? -4.247 -7.138 -25.598 1.00 56.53 98 ARG A CA 1
ATOM 782 C C . ARG A 1 98 ? -4.283 -5.666 -26.010 1.00 56.53 98 ARG A C 1
ATOM 784 O O . ARG A 1 98 ? -3.975 -5.409 -27.167 1.00 56.53 98 ARG A O 1
ATOM 791 N N . LEU A 1 99 ? -4.590 -4.734 -25.099 1.00 60.12 99 LEU A N 1
ATOM 792 C CA . LEU A 1 99 ? -4.548 -3.291 -25.381 1.00 60.12 99 LEU A CA 1
ATOM 793 C C . LEU A 1 99 ? -3.113 -2.740 -25.493 1.00 60.12 99 LEU A C 1
ATOM 795 O O . LEU A 1 99 ? -2.871 -1.811 -26.259 1.00 60.12 99 LEU A O 1
ATOM 799 N N . LEU A 1 100 ? -2.162 -3.319 -24.755 1.00 56.16 100 LEU A N 1
ATOM 800 C CA . LEU A 1 100 ? -0.742 -2.948 -24.796 1.00 56.16 100 LEU A CA 1
ATOM 801 C C . LEU A 1 100 ? 0.016 -3.679 -25.923 1.00 56.16 100 LEU A C 1
ATOM 803 O O . LEU A 1 100 ? 0.922 -3.113 -26.526 1.00 56.16 100 LEU A O 1
ATOM 807 N N . LYS A 1 101 ? -0.364 -4.919 -26.283 1.00 55.12 101 LYS A N 1
ATOM 808 C CA . LYS A 1 101 ? 0.246 -5.677 -27.405 1.00 55.12 101 LYS A CA 1
ATOM 809 C C . LYS A 1 101 ? -0.321 -5.347 -28.793 1.00 55.12 101 LYS A C 1
ATOM 811 O O . LYS A 1 101 ? 0.007 -6.040 -29.761 1.00 55.12 101 LYS A O 1
ATOM 816 N N . THR A 1 102 ? -1.136 -4.303 -28.940 1.00 48.44 102 THR A N 1
ATOM 817 C CA . THR A 1 102 ? -1.867 -4.004 -30.190 1.00 48.44 102 THR A CA 1
ATOM 818 C C . THR A 1 102 ? -0.982 -3.666 -31.403 1.00 48.44 102 THR A C 1
ATOM 820 O O . THR A 1 102 ? -1.490 -3.543 -32.511 1.00 48.44 102 THR A O 1
ATOM 823 N N . ASN A 1 103 ? 0.347 -3.618 -31.259 1.00 45.56 103 ASN A N 1
ATOM 824 C CA . ASN A 1 103 ? 1.269 -3.417 -32.380 1.00 45.56 103 ASN A CA 1
ATOM 825 C C . ASN A 1 103 ? 1.534 -4.664 -33.248 1.00 45.56 103 ASN A C 1
ATOM 827 O O . ASN A 1 103 ? 2.215 -4.530 -34.264 1.00 45.56 103 ASN A O 1
ATOM 831 N N . ASN A 1 104 ? 1.035 -5.864 -32.900 1.00 47.47 104 ASN A N 1
ATOM 832 C CA . ASN A 1 104 ? 1.438 -7.091 -33.615 1.00 47.47 104 ASN A CA 1
ATOM 833 C C . ASN A 1 104 ? 0.317 -7.973 -34.196 1.00 47.47 104 ASN A C 1
ATOM 835 O O . ASN A 1 104 ? 0.574 -9.119 -34.556 1.00 47.47 104 ASN A O 1
ATOM 839 N N . ILE A 1 105 ? -0.919 -7.479 -34.334 1.00 45.25 105 ILE A N 1
ATOM 840 C CA . ILE A 1 105 ? -2.022 -8.279 -34.900 1.00 45.25 105 ILE A CA 1
ATOM 841 C C . ILE A 1 105 ? -2.342 -7.807 -36.317 1.00 45.25 105 ILE A C 1
ATOM 843 O O . ILE A 1 105 ? -3.324 -7.127 -36.592 1.00 45.25 105 ILE A O 1
ATOM 847 N N . ARG A 1 106 ? -1.482 -8.217 -37.243 1.00 44.00 106 ARG A N 1
ATOM 848 C CA . ARG A 1 106 ? -1.773 -8.260 -38.674 1.00 44.00 106 ARG A CA 1
ATOM 849 C C . ARG A 1 106 ? -2.601 -9.532 -38.924 1.00 44.00 106 ARG A C 1
ATOM 851 O O . ARG A 1 106 ? -1.976 -10.529 -39.238 1.00 44.00 106 ARG A O 1
ATOM 858 N N . ASP A 1 107 ? -3.915 -9.545 -38.629 1.00 48.03 107 ASP A N 1
ATOM 859 C CA . ASP A 1 107 ? -4.931 -10.403 -39.318 1.00 48.03 107 ASP A CA 1
ATOM 860 C C . ASP A 1 107 ? -6.299 -10.625 -38.624 1.00 48.03 107 ASP A C 1
ATOM 862 O O . ASP A 1 107 ? -7.170 -11.250 -39.228 1.00 48.03 107 ASP A O 1
ATOM 866 N N . ASN A 1 108 ? -6.592 -10.112 -37.423 1.00 48.59 108 ASN A N 1
ATOM 867 C CA . ASN A 1 108 ? -7.964 -10.218 -36.891 1.00 48.59 108 ASN A CA 1
ATOM 868 C C . ASN A 1 108 ? -8.781 -8.975 -37.242 1.00 48.59 108 ASN A C 1
ATOM 870 O O . ASN A 1 108 ? -8.364 -7.866 -36.936 1.00 48.59 108 ASN A O 1
ATOM 874 N N . SER A 1 109 ? -9.951 -9.164 -37.863 1.00 56.00 109 SER A N 1
ATOM 875 C CA . SER A 1 109 ? -10.887 -8.081 -38.185 1.00 56.00 109 SER A CA 1
ATOM 876 C C . SER A 1 109 ? -11.101 -7.182 -36.965 1.00 56.00 109 SER A C 1
ATOM 878 O O . SER A 1 109 ? -11.619 -7.664 -35.957 1.00 56.00 109 SER A O 1
ATOM 880 N N . ASP A 1 110 ? -10.749 -5.898 -37.064 1.00 59.31 110 ASP A N 1
ATOM 881 C CA . ASP A 1 110 ? -10.774 -4.917 -35.963 1.00 59.31 110 ASP A CA 1
ATOM 882 C C . ASP A 1 110 ? -12.074 -4.947 -35.136 1.00 59.31 110 ASP A C 1
ATOM 884 O O . ASP A 1 110 ? -12.083 -4.693 -33.934 1.00 59.31 110 ASP A O 1
ATOM 888 N N . THR A 1 111 ? -13.187 -5.338 -35.761 1.00 61.62 111 THR A N 1
ATOM 889 C CA . THR A 1 111 ? -14.519 -5.434 -35.156 1.00 61.62 111 THR A CA 1
ATOM 890 C C . THR A 1 111 ? -14.666 -6.528 -34.089 1.00 61.62 111 THR A C 1
ATOM 892 O O . THR A 1 111 ? -15.505 -6.387 -33.201 1.00 61.62 111 THR A O 1
ATOM 895 N N . SER A 1 112 ? -13.909 -7.628 -34.157 1.00 65.06 112 SER A N 1
ATOM 896 C CA . SER A 1 112 ? -13.987 -8.708 -33.157 1.00 65.06 112 SER A CA 1
ATOM 897 C C . SER A 1 112 ? -13.170 -8.386 -31.906 1.00 65.06 112 SER A C 1
ATOM 899 O O . SER A 1 112 ? -13.582 -8.720 -30.796 1.00 65.06 112 SER A O 1
ATOM 901 N N . LEU A 1 113 ? -12.047 -7.686 -32.076 1.00 66.06 113 LEU A N 1
ATOM 902 C CA . LEU A 1 113 ? -11.167 -7.285 -30.984 1.00 66.06 113 LEU A CA 1
ATOM 903 C C . LEU A 1 113 ? -11.786 -6.152 -30.158 1.00 66.06 113 LEU A C 1
ATOM 905 O O . LEU A 1 113 ? -11.779 -6.226 -28.934 1.00 66.06 113 LEU A O 1
ATOM 909 N N . LEU A 1 114 ? -12.407 -5.169 -30.819 1.00 69.44 114 LEU A N 1
ATOM 910 C CA . LEU A 1 114 ? -13.128 -4.075 -30.158 1.00 69.44 114 LEU A CA 1
ATOM 911 C C . LEU A 1 114 ? -14.285 -4.597 -29.292 1.00 69.44 114 LEU A C 1
ATOM 913 O O . LEU A 1 114 ? -14.395 -4.222 -28.129 1.00 69.44 114 LEU A O 1
ATOM 917 N N . LYS A 1 115 ? -15.073 -5.548 -29.813 1.00 75.31 115 LYS A N 1
ATOM 918 C CA . LYS A 1 115 ? -16.142 -6.212 -29.047 1.00 75.31 115 LYS A CA 1
ATOM 919 C C . LYS A 1 115 ? -15.618 -6.968 -27.832 1.00 75.31 115 LYS A C 1
ATOM 921 O O . LYS A 1 115 ? -16.188 -6.856 -26.757 1.00 75.31 115 LYS A O 1
ATOM 926 N N . PHE A 1 116 ? -14.517 -7.701 -27.982 1.00 69.25 116 PHE A N 1
ATOM 927 C CA . PHE A 1 116 ? -13.912 -8.423 -26.863 1.00 69.25 116 PHE A CA 1
ATOM 928 C C . PHE A 1 116 ? -13.417 -7.469 -25.762 1.00 69.25 116 PHE A C 1
ATOM 930 O O . PHE A 1 116 ? -13.585 -7.745 -24.577 1.00 69.25 116 PHE A O 1
ATOM 937 N N . VAL A 1 117 ? -12.816 -6.338 -26.145 1.00 71.38 117 VAL A N 1
ATOM 938 C CA . VAL A 1 117 ? -12.357 -5.298 -25.209 1.00 71.38 117 VAL A CA 1
ATOM 939 C C . VAL A 1 117 ? -13.543 -4.660 -24.479 1.00 71.38 117 VAL A C 1
ATOM 941 O O . VAL A 1 117 ? -13.487 -4.489 -23.262 1.00 71.38 117 VAL A O 1
ATOM 944 N N . GLU A 1 118 ? -14.630 -4.360 -25.193 1.00 77.56 118 GLU A N 1
ATOM 945 C CA . GLU A 1 118 ? -15.874 -3.859 -24.598 1.00 77.56 118 GLU A CA 1
ATOM 946 C C . GLU A 1 118 ? -16.498 -4.872 -23.628 1.00 77.56 118 GLU A C 1
ATOM 948 O O . GLU A 1 118 ? -16.895 -4.495 -22.527 1.00 77.56 118 GLU A O 1
ATOM 953 N N . GLU A 1 119 ? -16.540 -6.156 -23.990 1.00 78.50 119 GLU A N 1
ATOM 954 C CA . GLU A 1 119 ? -17.065 -7.234 -23.143 1.00 78.50 119 GLU A CA 1
ATOM 955 C C . GLU A 1 119 ? -16.228 -7.426 -21.870 1.00 78.50 119 GLU A C 1
ATOM 957 O O . GLU A 1 119 ? -16.788 -7.523 -20.778 1.00 78.50 119 GLU A O 1
ATOM 962 N N . ALA A 1 120 ? -14.895 -7.415 -21.976 1.00 75.25 120 ALA A N 1
ATOM 963 C CA . ALA A 1 120 ? -14.001 -7.531 -20.824 1.00 75.25 120 ALA A CA 1
ATOM 964 C C . ALA A 1 120 ? -14.119 -6.325 -19.874 1.00 75.25 120 ALA A C 1
ATOM 966 O O . ALA A 1 120 ? -14.165 -6.488 -18.652 1.00 75.25 120 ALA A O 1
ATOM 967 N N . LEU A 1 121 ? -14.234 -5.109 -20.420 1.00 82.00 121 LEU A N 1
ATOM 968 C CA . LEU A 1 121 ? -14.454 -3.899 -19.625 1.00 82.00 121 LEU A CA 1
ATOM 969 C C . LEU A 1 121 ? -15.837 -3.904 -18.953 1.00 82.00 121 LEU A C 1
ATOM 971 O O . LEU A 1 121 ? -15.968 -3.541 -17.779 1.00 82.00 121 LEU A O 1
ATOM 975 N N . ALA A 1 122 ? -16.874 -4.338 -19.671 1.00 83.00 122 ALA A N 1
ATOM 976 C CA . ALA A 1 122 ? -18.220 -4.495 -19.129 1.00 83.00 122 ALA A CA 1
ATOM 977 C C . ALA A 1 122 ? -18.250 -5.536 -17.999 1.00 83.00 122 ALA A C 1
ATOM 979 O O . ALA A 1 122 ? -18.869 -5.304 -16.961 1.00 83.00 122 ALA A O 1
ATOM 980 N N . PHE A 1 123 ? -17.528 -6.647 -18.156 1.00 82.69 123 PHE A N 1
ATOM 981 C CA . PHE A 1 123 ? -17.396 -7.661 -17.117 1.00 82.69 123 PHE A CA 1
ATOM 982 C C . PHE A 1 123 ? -16.711 -7.102 -15.865 1.00 82.69 123 PHE A C 1
ATOM 984 O O . PHE A 1 123 ? -17.287 -7.158 -14.778 1.00 82.69 123 PHE A O 1
ATOM 991 N N . ARG A 1 124 ? -15.532 -6.481 -16.019 1.00 82.88 124 ARG A N 1
ATOM 992 C CA . ARG A 1 124 ? -14.781 -5.896 -14.897 1.00 82.88 124 ARG A CA 1
ATOM 993 C C . ARG A 1 124 ? -15.592 -4.830 -14.164 1.00 82.88 124 ARG A C 1
ATOM 995 O O . ARG A 1 124 ? -15.669 -4.848 -12.940 1.00 82.88 124 ARG A O 1
ATOM 1002 N N . SER A 1 125 ? -16.247 -3.931 -14.900 1.00 86.19 125 SER A N 1
ATOM 1003 C CA . SER A 1 125 ? -17.111 -2.906 -14.301 1.00 86.19 125 SER A CA 1
ATOM 1004 C C . SER A 1 125 ? -18.312 -3.511 -13.568 1.00 86.19 125 SER A C 1
ATOM 1006 O O . SER A 1 125 ? -18.614 -3.089 -12.452 1.00 86.19 125 SER A O 1
ATOM 1008 N N . SER A 1 126 ? -18.956 -4.540 -14.126 1.00 87.50 126 SER A N 1
ATOM 1009 C CA . SER A 1 126 ? -20.042 -5.268 -13.459 1.00 87.50 126 SER A CA 1
ATOM 1010 C C . SER A 1 126 ? -19.577 -5.955 -12.170 1.00 87.50 126 SER A C 1
ATOM 1012 O O . SER A 1 126 ? -20.273 -5.889 -11.153 1.00 87.50 126 SER A O 1
ATOM 1014 N N . ALA A 1 127 ? -18.397 -6.581 -12.182 1.00 86.06 127 ALA A N 1
ATOM 1015 C CA . ALA A 1 127 ? -17.803 -7.205 -11.002 1.00 86.06 127 ALA A CA 1
ATOM 1016 C C . ALA A 1 127 ? -17.516 -6.164 -9.907 1.00 86.06 127 ALA A C 1
ATOM 1018 O O . ALA A 1 127 ? -17.967 -6.324 -8.773 1.00 86.06 127 ALA A O 1
ATOM 1019 N N . THR A 1 128 ? -16.879 -5.039 -10.259 1.00 89.06 128 THR A N 1
ATOM 1020 C CA . THR A 1 128 ? -16.623 -3.936 -9.317 1.00 89.06 128 THR A CA 1
ATOM 1021 C C . THR A 1 128 ? -17.924 -3.371 -8.735 1.00 89.06 128 THR A C 1
ATOM 1023 O O . THR A 1 128 ? -18.021 -3.160 -7.529 1.00 89.06 128 THR A O 1
ATOM 1026 N N . VAL A 1 129 ? -18.966 -3.176 -9.550 1.00 90.94 129 VAL A N 1
ATOM 1027 C CA . VAL A 1 129 ? -20.277 -2.700 -9.067 1.00 90.94 129 VAL A CA 1
ATOM 1028 C C . VAL A 1 129 ? -20.933 -3.704 -8.117 1.00 90.94 129 VAL A C 1
ATOM 1030 O O . VAL A 1 129 ? -21.581 -3.304 -7.149 1.00 90.94 129 VAL A O 1
ATOM 1033 N N . THR A 1 130 ? -20.774 -5.001 -8.372 1.00 89.19 130 THR A N 1
ATOM 1034 C CA . THR A 1 130 ? -21.297 -6.055 -7.491 1.00 89.19 130 THR A CA 1
ATOM 1035 C C . THR A 1 130 ? -20.599 -6.017 -6.133 1.00 89.19 130 THR A C 1
ATOM 1037 O O . THR A 1 130 ? -21.279 -6.012 -5.109 1.00 89.19 130 THR A O 1
ATOM 1040 N N . LEU A 1 131 ? -19.273 -5.853 -6.124 1.00 88.38 131 LEU A N 1
ATOM 1041 C CA . LEU A 1 131 ? -18.482 -5.681 -4.903 1.00 88.38 131 LEU A CA 1
ATOM 1042 C C . LEU A 1 131 ? -18.884 -4.420 -4.114 1.00 88.38 131 LEU A C 1
ATOM 1044 O O . LEU A 1 131 ? -18.997 -4.441 -2.889 1.00 88.38 131 LEU A O 1
ATOM 1048 N N . MET A 1 132 ? -19.162 -3.309 -4.804 1.00 90.81 132 MET A N 1
ATOM 1049 C CA . MET A 1 132 ? -19.661 -2.091 -4.153 1.00 90.81 132 MET A CA 1
ATOM 1050 C C . MET A 1 132 ? -21.034 -2.305 -3.498 1.00 90.81 132 MET A C 1
ATOM 1052 O O . MET A 1 132 ? -21.279 -1.787 -2.408 1.00 90.81 132 MET A O 1
ATOM 1056 N N . LYS A 1 133 ? -21.930 -3.072 -4.134 1.00 91.12 133 LYS A N 1
ATOM 1057 C CA . LYS A 1 133 ? -23.242 -3.409 -3.558 1.00 91.12 133 LYS A CA 1
ATOM 1058 C C . LYS A 1 133 ? -23.109 -4.298 -2.327 1.00 91.12 133 LYS A C 1
ATOM 1060 O O . LYS A 1 133 ? -23.716 -3.982 -1.308 1.00 91.12 133 LYS A O 1
ATOM 1065 N N . SER A 1 134 ? -22.279 -5.341 -2.380 1.00 89.00 134 SER A N 1
ATOM 1066 C CA . SER A 1 134 ? -22.048 -6.201 -1.213 1.00 89.00 134 SER A CA 1
ATOM 1067 C C . SER A 1 134 ? -21.435 -5.418 -0.048 1.00 89.00 134 SER A C 1
ATOM 1069 O O . SER A 1 134 ? -21.837 -5.603 1.101 1.00 89.00 134 SER A O 1
ATOM 1071 N N . LEU A 1 135 ? -20.524 -4.475 -0.325 1.00 90.31 135 LEU A N 1
ATOM 1072 C CA . LEU A 1 135 ? -19.994 -3.558 0.688 1.00 90.31 135 LEU A CA 1
ATOM 1073 C C . LEU A 1 135 ? -21.105 -2.697 1.307 1.00 90.31 135 LEU A C 1
ATOM 1075 O O . LEU A 1 135 ? -21.186 -2.573 2.528 1.00 90.31 135 LEU A O 1
ATOM 1079 N N . GLN A 1 136 ? -21.980 -2.119 0.484 1.00 92.19 136 GLN A N 1
ATOM 1080 C CA . GLN A 1 136 ? -23.093 -1.299 0.959 1.00 92.19 136 GLN A CA 1
ATOM 1081 C C . GLN A 1 136 ? -24.066 -2.094 1.847 1.00 92.19 136 GLN A C 1
ATOM 1083 O O . GLN A 1 136 ? -24.504 -1.592 2.888 1.00 92.19 136 GLN A O 1
ATOM 1088 N N . GLU A 1 137 ? -24.389 -3.329 1.464 1.00 91.12 137 GLU A N 1
ATOM 1089 C CA . GLU A 1 137 ? -25.235 -4.239 2.245 1.00 91.12 137 GLU A CA 1
ATOM 1090 C C . GLU A 1 137 ? -24.582 -4.596 3.585 1.00 91.12 137 GLU A C 1
ATOM 1092 O O . GLU A 1 137 ? -25.227 -4.512 4.632 1.00 91.12 137 GLU A O 1
ATOM 1097 N N . THR A 1 138 ? -23.278 -4.879 3.572 1.00 88.94 138 THR A N 1
ATOM 1098 C CA . THR A 1 138 ? -22.490 -5.164 4.778 1.00 88.94 138 THR A CA 1
ATOM 1099 C C . THR A 1 138 ? -22.475 -3.970 5.734 1.00 88.94 138 THR A C 1
ATOM 1101 O O . THR A 1 138 ? -22.749 -4.120 6.925 1.00 88.94 138 THR A O 1
ATOM 1104 N N . ILE A 1 139 ? -22.230 -2.756 5.226 1.00 89.44 139 ILE A N 1
ATOM 1105 C CA . ILE A 1 139 ? -22.260 -1.526 6.033 1.00 89.44 139 ILE A CA 1
ATOM 1106 C C . ILE A 1 139 ? -23.650 -1.311 6.641 1.00 89.44 139 ILE A C 1
ATOM 1108 O O . ILE A 1 139 ? -23.758 -0.968 7.817 1.00 89.44 139 ILE A O 1
ATOM 1112 N N . SER A 1 140 ? -24.710 -1.542 5.866 1.00 91.81 140 SER A N 1
ATOM 1113 C CA . SER A 1 140 ? -26.090 -1.389 6.339 1.00 91.81 140 SER A CA 1
ATOM 1114 C C . SER A 1 140 ? -26.421 -2.398 7.446 1.00 91.81 140 SER A C 1
ATOM 1116 O O . SER A 1 140 ? -27.005 -2.030 8.465 1.00 91.81 140 SER A O 1
ATOM 1118 N N . SER A 1 141 ? -25.988 -3.655 7.292 1.00 88.56 141 SER A N 1
ATOM 1119 C CA . SER A 1 141 ? -26.104 -4.697 8.322 1.00 88.56 141 SER A CA 1
ATOM 1120 C C . SER A 1 141 ? -25.356 -4.307 9.602 1.00 88.56 141 SER A C 1
ATOM 1122 O O . SER A 1 141 ? -25.902 -4.373 10.709 1.00 88.56 141 SER A O 1
ATOM 1124 N N . GLN A 1 142 ? -24.131 -3.797 9.456 1.00 88.62 142 GLN A N 1
ATOM 1125 C CA . GLN A 1 142 ? -23.312 -3.342 10.572 1.00 88.62 142 GLN A CA 1
ATOM 1126 C C . GLN A 1 142 ? -23.932 -2.154 11.319 1.00 88.62 142 GLN A C 1
ATOM 1128 O O . GLN A 1 142 ? -23.917 -2.117 12.554 1.00 88.62 142 GLN A O 1
ATOM 1133 N N . GLN A 1 143 ? -24.507 -1.197 10.588 1.00 90.19 143 GLN A N 1
ATOM 1134 C CA . GLN A 1 143 ? -25.241 -0.068 11.160 1.00 90.19 143 GLN A CA 1
ATOM 1135 C C . GLN A 1 143 ? -26.474 -0.542 11.933 1.00 90.19 143 GLN A C 1
ATOM 1137 O O . GLN A 1 143 ? -26.601 -0.211 13.111 1.00 90.19 143 GLN A O 1
ATOM 1142 N N . ALA A 1 144 ? -27.315 -1.394 11.338 1.00 89.00 144 ALA A N 1
ATOM 1143 C CA . ALA A 1 144 ? -28.499 -1.947 12.001 1.00 89.00 144 ALA A CA 1
ATOM 1144 C C . ALA A 1 144 ? -28.141 -2.704 13.294 1.00 89.00 144 ALA A C 1
ATOM 1146 O O . ALA A 1 144 ? -28.829 -2.596 14.313 1.00 89.00 144 ALA A O 1
ATOM 1147 N N . ARG A 1 145 ? -27.020 -3.435 13.292 1.00 85.62 145 ARG A N 1
ATOM 1148 C CA . ARG A 1 145 ? -26.490 -4.115 14.480 1.00 85.62 145 ARG A CA 1
ATOM 1149 C C . ARG A 1 145 ? -26.049 -3.131 15.564 1.00 85.62 145 ARG A C 1
ATOM 1151 O O . ARG A 1 145 ? -26.369 -3.330 16.737 1.00 85.62 145 ARG A O 1
ATOM 1158 N N . SER A 1 146 ? -25.329 -2.074 15.188 1.00 87.56 146 SER A N 1
ATOM 1159 C CA . SER A 1 146 ? -24.898 -1.018 16.112 1.00 87.56 146 SER A CA 1
ATOM 1160 C C . SER A 1 146 ? -26.091 -0.268 16.719 1.00 87.56 146 SER A C 1
ATOM 1162 O O . SER A 1 146 ? -26.124 -0.025 17.926 1.00 87.56 146 SER A O 1
ATOM 1164 N N . GLU A 1 147 ? -27.119 0.012 15.918 1.00 88.69 147 GLU A N 1
ATOM 1165 C CA . GLU A 1 147 ? -28.382 0.597 16.373 1.00 88.69 147 GLU A CA 1
ATOM 1166 C C . GLU A 1 147 ? -29.146 -0.338 17.319 1.00 88.69 147 GLU A C 1
ATOM 1168 O O . GLU A 1 147 ? -29.635 0.094 18.361 1.00 88.69 147 GLU A O 1
ATOM 1173 N N . SER A 1 148 ? -29.199 -1.640 17.026 1.00 85.31 148 SER A N 1
ATOM 1174 C CA . SER A 1 148 ? -29.806 -2.623 17.930 1.00 85.31 148 SER A CA 1
ATOM 1175 C C . SER A 1 148 ? -29.087 -2.680 19.283 1.00 85.31 148 SER A C 1
ATOM 1177 O O . SER A 1 148 ? -29.743 -2.792 20.323 1.00 85.31 148 SER A O 1
ATOM 1179 N N . LEU A 1 149 ? -27.753 -2.583 19.287 1.00 87.81 149 LEU A N 1
ATOM 1180 C CA . LEU A 1 149 ? -26.958 -2.523 20.513 1.00 87.81 149 LEU A CA 1
ATOM 1181 C C . LEU A 1 149 ? -27.230 -1.232 21.295 1.00 87.81 149 LEU A C 1
ATOM 1183 O O . LEU A 1 149 ? -27.451 -1.288 22.503 1.00 87.81 149 LEU A O 1
ATOM 1187 N N . SER A 1 150 ? -27.267 -0.078 20.623 1.00 87.00 150 SER A N 1
ATOM 1188 C CA . SER A 1 150 ? -27.537 1.204 21.285 1.00 87.00 150 SER A CA 1
ATOM 1189 C C . SER A 1 150 ? -28.945 1.250 21.887 1.00 87.00 150 SER A C 1
ATOM 1191 O O . SER A 1 150 ? -29.115 1.697 23.020 1.00 87.00 150 SER A O 1
ATOM 1193 N N . LEU A 1 151 ? -29.948 0.701 21.193 1.00 86.44 151 LEU A N 1
ATOM 1194 C CA . LEU A 1 151 ? -31.311 0.546 21.707 1.00 86.44 151 LEU A CA 1
ATOM 1195 C C . LEU A 1 151 ? -31.395 -0.434 22.882 1.00 86.44 151 LEU A C 1
ATOM 1197 O O . LEU A 1 151 ? -32.242 -0.260 23.757 1.00 86.44 151 LEU A O 1
ATOM 1201 N N . ALA A 1 152 ? -30.565 -1.481 22.901 1.00 85.38 152 ALA A N 1
ATOM 1202 C CA . ALA A 1 152 ? -30.494 -2.400 24.033 1.00 85.38 152 ALA A CA 1
ATOM 1203 C C . ALA A 1 152 ? -29.868 -1.733 25.266 1.00 85.38 152 ALA A C 1
ATOM 1205 O O . ALA A 1 152 ? -30.415 -1.869 26.353 1.00 85.38 152 ALA A O 1
ATOM 1206 N N . LEU A 1 153 ? -28.786 -0.969 25.086 1.00 83.19 153 LEU A N 1
ATOM 1207 C CA . LEU A 1 153 ? -28.081 -0.275 26.170 1.00 83.19 153 LEU A CA 1
ATOM 1208 C C . LEU A 1 153 ? -28.860 0.922 26.739 1.00 83.19 153 LEU A C 1
ATOM 1210 O O . LEU A 1 153 ? -28.805 1.167 27.940 1.00 83.19 153 LEU A O 1
ATOM 1214 N N . ASN A 1 154 ? -29.585 1.660 25.892 1.00 83.75 154 ASN A N 1
ATOM 1215 C CA . ASN A 1 154 ? -30.325 2.864 26.295 1.00 83.75 154 ASN A CA 1
ATOM 1216 C C . ASN A 1 154 ? -31.792 2.594 26.673 1.00 83.75 154 ASN A C 1
ATOM 1218 O O . ASN A 1 154 ? -32.457 3.467 27.230 1.00 83.75 154 ASN A O 1
ATOM 1222 N N . GLY A 1 155 ? -32.337 1.429 26.320 1.00 70.25 155 GLY A N 1
ATOM 1223 C CA . GLY A 1 155 ? -33.728 1.078 26.599 1.00 70.25 155 GLY A CA 1
ATOM 1224 C C . GLY A 1 155 ? -33.943 0.542 28.018 1.00 70.25 155 GLY A C 1
ATOM 1225 O O . GLY A 1 155 ? -33.049 -0.044 28.616 1.00 70.25 155 GLY A O 1
ATOM 1226 N N . GLN A 1 156 ? -35.182 0.628 28.520 1.00 61.31 156 GLN A N 1
ATOM 1227 C CA . GLN A 1 156 ? -35.689 -0.139 29.678 1.00 61.31 156 GLN A CA 1
ATOM 1228 C C . GLN A 1 156 ? -35.825 -1.647 29.348 1.00 61.31 156 GLN A C 1
ATOM 1230 O O . GLN A 1 156 ? -36.838 -2.279 29.647 1.00 61.31 156 GLN A O 1
ATOM 1235 N N . LYS A 1 157 ? -34.852 -2.230 28.642 1.00 65.19 157 LYS A N 1
ATOM 1236 C CA . LYS A 1 157 ? -34.856 -3.657 28.304 1.00 65.19 157 LYS A CA 1
ATOM 1237 C C . LYS A 1 157 ? -34.348 -4.484 29.482 1.00 65.19 157 LYS A C 1
ATOM 1239 O O . LYS A 1 157 ? -33.711 -3.958 30.394 1.00 65.19 157 LYS A O 1
ATOM 1244 N N . SER A 1 158 ? -34.671 -5.777 29.487 1.00 78.75 158 SER A N 1
ATOM 1245 C CA . SER A 1 158 ? -34.201 -6.671 30.543 1.00 78.75 158 SER A CA 1
ATOM 1246 C C . SER A 1 158 ? -32.677 -6.820 30.473 1.00 78.75 158 SER A C 1
ATOM 1248 O O . SER A 1 158 ? -32.089 -6.734 29.394 1.00 78.75 158 SER A O 1
ATOM 1250 N N . ASN A 1 159 ? -32.026 -7.082 31.610 1.00 79.38 159 ASN A N 1
ATOM 1251 C CA . ASN A 1 159 ? -30.582 -7.349 31.638 1.00 79.38 159 ASN A CA 1
ATOM 1252 C C . ASN A 1 159 ? -30.189 -8.508 30.700 1.00 79.38 159 ASN A C 1
ATOM 1254 O O . ASN A 1 159 ? -29.098 -8.495 30.136 1.00 79.38 159 ASN A O 1
ATOM 1258 N N . GLU A 1 160 ? -31.089 -9.471 30.487 1.00 83.12 160 GLU A N 1
ATOM 1259 C CA . GLU A 1 160 ? -30.888 -10.598 29.574 1.00 83.12 160 GLU A CA 1
ATOM 1260 C C . GLU A 1 160 ? -30.784 -10.135 28.108 1.00 83.12 160 GLU A C 1
ATOM 1262 O O . GLU A 1 160 ? -29.886 -10.561 27.384 1.00 83.12 160 GLU A O 1
ATOM 1267 N N . ASP A 1 161 ? -31.637 -9.194 27.684 1.00 81.25 161 ASP A N 1
ATOM 1268 C CA . ASP A 1 161 ? -31.622 -8.638 26.322 1.00 81.25 161 ASP A CA 1
ATOM 1269 C C . ASP A 1 161 ? -30.327 -7.863 26.035 1.00 81.25 161 ASP A C 1
ATOM 1271 O O . ASP A 1 161 ? -29.806 -7.893 24.917 1.00 81.25 161 ASP A O 1
ATOM 1275 N N . VAL A 1 162 ? -29.785 -7.186 27.054 1.00 84.50 162 VAL A N 1
ATOM 1276 C CA . VAL A 1 162 ? -28.501 -6.474 26.970 1.00 84.50 162 VAL A CA 1
ATOM 1277 C C . VAL A 1 162 ? -27.345 -7.461 26.817 1.00 84.50 162 VAL A C 1
ATOM 1279 O O . VAL A 1 162 ? -26.477 -7.260 25.968 1.00 84.50 162 VAL A O 1
ATOM 1282 N N . ILE A 1 163 ? -27.349 -8.553 27.588 1.00 86.81 163 ILE A N 1
ATOM 1283 C CA . ILE A 1 163 ? -26.325 -9.605 27.504 1.00 86.81 163 ILE A CA 1
ATOM 1284 C C . ILE A 1 163 ? -26.341 -10.268 26.120 1.00 86.81 163 ILE A C 1
ATOM 1286 O O . ILE A 1 163 ? -25.279 -10.465 25.527 1.00 86.81 163 ILE A O 1
ATOM 1290 N N . VAL A 1 164 ? -27.523 -10.571 25.575 1.00 87.19 164 VAL A N 1
ATOM 1291 C CA . VAL A 1 164 ? -27.661 -11.153 24.230 1.00 87.19 164 VAL A CA 1
ATOM 1292 C C . VAL A 1 164 ? -27.173 -10.180 23.151 1.00 87.19 164 VAL A C 1
ATOM 1294 O O . VAL A 1 164 ? -26.418 -10.584 22.267 1.00 87.19 164 VAL A O 1
ATOM 1297 N N . ALA A 1 165 ? -27.529 -8.894 23.234 1.00 86.00 165 ALA A N 1
ATOM 1298 C CA . ALA A 1 165 ? -27.065 -7.884 22.281 1.00 86.00 165 ALA A CA 1
ATOM 1299 C C . ALA A 1 165 ? -25.537 -7.697 22.318 1.00 86.00 165 ALA A C 1
ATOM 1301 O O . ALA A 1 165 ? -24.903 -7.610 21.265 1.00 86.00 165 ALA A O 1
ATOM 1302 N N . LEU A 1 166 ? -24.936 -7.685 23.513 1.00 87.88 166 LEU A N 1
ATOM 1303 C CA . LEU A 1 166 ? -23.483 -7.609 23.686 1.00 87.88 166 LEU A CA 1
ATOM 1304 C C . LEU A 1 166 ? -22.775 -8.854 23.148 1.00 87.88 166 LEU A C 1
ATOM 1306 O O . LEU A 1 166 ? -21.765 -8.717 22.461 1.00 87.88 166 LEU A O 1
ATOM 1310 N N . ARG A 1 167 ? -23.310 -10.056 23.405 1.00 89.44 167 ARG A N 1
ATOM 1311 C CA . ARG A 1 167 ? -22.761 -11.306 22.858 1.00 89.44 167 ARG A CA 1
ATOM 1312 C C . ARG A 1 167 ? -22.795 -11.296 21.330 1.00 89.44 167 ARG A C 1
ATOM 1314 O O . ARG A 1 167 ? -21.755 -11.492 20.719 1.00 89.44 167 ARG A O 1
ATOM 1321 N N . ASN A 1 168 ? -23.932 -10.954 20.723 1.00 87.69 168 ASN A N 1
ATOM 1322 C CA . ASN A 1 168 ? -24.051 -10.851 19.264 1.00 87.69 168 ASN A CA 1
ATOM 1323 C C . ASN A 1 168 ? -23.099 -9.793 18.674 1.00 87.69 168 ASN A C 1
ATOM 1325 O O . ASN A 1 168 ? -22.565 -9.958 17.575 1.00 87.69 168 ASN A O 1
ATOM 1329 N N . HIS A 1 169 ? -22.869 -8.684 19.389 1.00 87.56 169 HIS A N 1
ATOM 1330 C CA . HIS A 1 169 ? -21.898 -7.686 18.953 1.00 87.56 169 HIS A CA 1
ATOM 1331 C C . HIS A 1 169 ? -20.459 -8.225 19.011 1.00 87.56 169 HIS A C 1
ATOM 1333 O O . HIS A 1 169 ? -19.696 -8.067 18.057 1.00 87.56 169 HIS A O 1
ATOM 1339 N N . ASN A 1 170 ? -20.116 -8.903 20.106 1.00 89.75 170 ASN A N 1
ATOM 1340 C CA . ASN A 1 170 ? -18.810 -9.511 20.323 1.00 89.75 1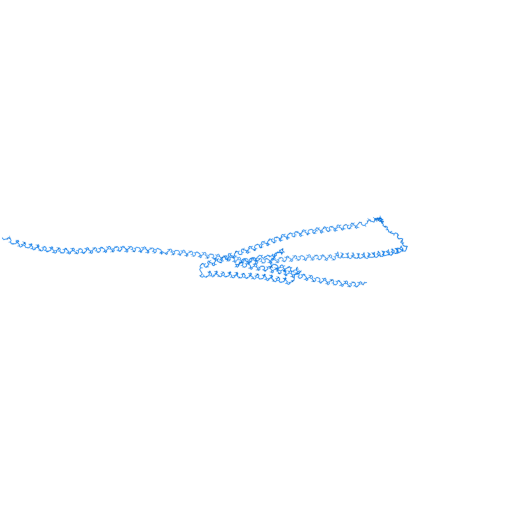70 ASN A CA 1
ATOM 1341 C C . ASN A 1 170 ? -18.511 -10.647 19.330 1.00 89.75 170 ASN A C 1
ATOM 1343 O O . ASN A 1 170 ? -17.404 -10.709 18.803 1.00 89.75 170 ASN A O 1
ATOM 1347 N N . ASP A 1 171 ? -19.489 -11.502 19.029 1.00 88.00 171 ASP A N 1
ATOM 1348 C CA . ASP A 1 171 ? -19.325 -12.625 18.100 1.00 88.00 171 ASP A CA 1
ATOM 1349 C C . ASP A 1 171 ? -18.985 -12.137 16.685 1.00 88.00 171 ASP A C 1
ATOM 1351 O O . ASP A 1 171 ? -18.046 -12.636 16.074 1.00 88.00 171 ASP A O 1
ATOM 1355 N N . CYS A 1 172 ? -19.639 -11.080 16.197 1.00 86.06 172 CYS A N 1
ATOM 1356 C CA . CYS A 1 172 ? -19.280 -10.526 14.888 1.00 86.06 172 CYS A CA 1
ATOM 1357 C C . CYS A 1 172 ? -18.021 -9.630 14.930 1.00 86.06 172 CYS A C 1
ATOM 1359 O O . CYS A 1 172 ? -17.318 -9.526 13.932 1.00 86.06 172 CYS A O 1
ATOM 1361 N N . LEU A 1 173 ? -17.633 -9.041 16.073 1.00 88.06 173 LEU A N 1
ATOM 1362 C CA . LEU A 1 173 ? -16.279 -8.462 16.193 1.00 88.06 173 LEU A CA 1
ATOM 1363 C C . LEU A 1 173 ? -15.191 -9.537 16.071 1.00 88.06 173 LEU A C 1
ATOM 1365 O O . LEU A 1 173 ? -14.141 -9.284 15.481 1.00 88.06 173 LEU A O 1
ATOM 1369 N N . LYS A 1 174 ? -15.443 -10.732 16.613 1.00 89.75 174 LYS A N 1
ATOM 1370 C CA . LYS A 1 174 ? -14.545 -11.877 16.476 1.00 89.75 174 LYS A CA 1
ATOM 1371 C C . LYS A 1 174 ? -14.443 -12.329 15.016 1.00 89.75 174 LYS A C 1
ATOM 1373 O O . LYS A 1 174 ? -13.335 -12.521 14.535 1.00 89.75 174 LYS A O 1
ATOM 1378 N N . GLU A 1 175 ? -15.567 -12.399 14.310 1.00 86.81 175 GLU A N 1
ATOM 1379 C CA . GLU A 1 175 ? -15.612 -12.683 12.870 1.00 86.81 175 GLU A CA 1
ATOM 1380 C C . GLU A 1 175 ? -14.840 -11.637 12.044 1.00 86.81 175 GLU A C 1
ATOM 1382 O O . GLU A 1 175 ? -13.989 -11.997 11.239 1.00 86.81 175 GLU A O 1
ATOM 1387 N N . VAL A 1 176 ? -15.020 -10.336 12.315 1.00 87.75 176 VAL A N 1
ATOM 1388 C CA . VAL A 1 176 ? -14.224 -9.261 11.683 1.00 87.75 176 VAL A CA 1
ATOM 1389 C C . VAL A 1 176 ? -12.725 -9.462 11.924 1.00 87.75 176 VAL A C 1
ATOM 1391 O O . VAL A 1 176 ? -11.921 -9.271 11.011 1.00 87.75 176 VAL A O 1
ATOM 1394 N N . ALA A 1 177 ? -12.327 -9.838 13.143 1.00 88.94 177 ALA A N 1
ATOM 1395 C CA . ALA A 1 177 ? -10.926 -10.081 13.474 1.00 88.94 177 ALA A CA 1
ATOM 1396 C C . ALA A 1 177 ? -10.360 -11.312 12.743 1.00 88.94 177 ALA A C 1
ATOM 1398 O O . ALA A 1 177 ? -9.227 -11.268 12.258 1.00 88.94 177 ALA A O 1
ATOM 1399 N N . GLU A 1 178 ? -11.144 -12.385 12.626 1.00 88.75 178 GLU A N 1
ATOM 1400 C CA . GLU A 1 178 ? -10.787 -13.586 11.865 1.00 88.75 178 GLU A CA 1
ATOM 1401 C C . GLU A 1 178 ? -10.654 -13.268 10.363 1.00 88.75 178 GLU A C 1
ATOM 1403 O O . GLU A 1 178 ? -9.630 -13.600 9.759 1.00 88.75 178 GLU A O 1
ATOM 1408 N N . ASN A 1 179 ? -11.606 -12.531 9.783 1.00 86.94 179 ASN A N 1
ATOM 1409 C CA . ASN A 1 179 ? -11.584 -12.120 8.374 1.00 86.94 179 ASN A CA 1
ATOM 1410 C C . ASN A 1 179 ? -10.397 -11.189 8.081 1.00 86.94 179 ASN A C 1
ATOM 1412 O O . ASN A 1 179 ? -9.692 -11.365 7.086 1.00 86.94 179 ASN A O 1
ATOM 1416 N N . ALA A 1 180 ? -10.110 -10.240 8.978 1.00 88.56 180 ALA A N 1
ATOM 1417 C CA . ALA A 1 180 ? -8.944 -9.365 8.870 1.00 88.56 180 ALA A CA 1
ATOM 1418 C C . ALA A 1 180 ? -7.630 -10.153 8.944 1.00 88.56 180 ALA A C 1
ATOM 1420 O O . ALA A 1 180 ? -6.709 -9.885 8.173 1.00 88.56 180 ALA A O 1
ATOM 1421 N N . SER A 1 181 ? -7.542 -11.153 9.826 1.00 89.56 181 SER A N 1
ATOM 1422 C CA . SER A 1 181 ? -6.365 -12.021 9.913 1.00 89.56 181 SER A CA 1
ATOM 1423 C C . SER A 1 181 ? -6.124 -12.794 8.614 1.00 89.56 181 SER A C 1
ATOM 1425 O O . SER A 1 181 ? -4.971 -12.967 8.218 1.00 89.56 181 SER A O 1
ATOM 1427 N N . GLN A 1 182 ? -7.184 -13.244 7.938 1.00 87.50 182 GLN A N 1
ATOM 1428 C CA . GLN A 1 182 ? -7.066 -13.925 6.646 1.00 87.50 182 GLN A CA 1
ATOM 1429 C C . GLN A 1 182 ? -6.657 -12.967 5.522 1.00 87.50 182 GLN A C 1
ATOM 1431 O O . GLN A 1 182 ? -5.728 -13.280 4.779 1.00 87.50 182 GLN A O 1
ATOM 1436 N N . ALA A 1 183 ? -7.254 -11.772 5.450 1.00 86.81 183 ALA A N 1
ATOM 1437 C CA . ALA A 1 183 ? -6.841 -10.738 4.496 1.00 86.81 183 ALA A CA 1
ATOM 1438 C C . ALA A 1 183 ? -5.352 -10.376 4.657 1.00 86.81 183 ALA A C 1
ATOM 1440 O O . ALA A 1 183 ? -4.611 -10.305 3.678 1.00 86.81 183 ALA A O 1
ATOM 1441 N N . ILE A 1 184 ? -4.885 -10.227 5.903 1.00 88.19 184 ILE A N 1
ATOM 1442 C CA . ILE A 1 184 ? -3.469 -9.992 6.215 1.00 88.19 184 ILE A CA 1
ATOM 1443 C C . ILE A 1 184 ? -2.596 -11.164 5.747 1.00 88.19 184 ILE A C 1
ATOM 1445 O O . ILE A 1 184 ? -1.505 -10.933 5.231 1.00 88.19 184 ILE A O 1
ATOM 1449 N N . SER A 1 185 ? -3.054 -12.410 5.903 1.00 89.31 185 SER A N 1
ATOM 1450 C CA . SER A 1 185 ? -2.323 -13.588 5.419 1.00 89.31 185 SER A CA 1
ATOM 1451 C C . SER A 1 185 ? -2.125 -13.550 3.902 1.00 89.31 185 SER A C 1
ATOM 1453 O O . SER A 1 185 ? -0.997 -13.714 3.445 1.00 89.31 185 SER A O 1
ATOM 1455 N N . ILE A 1 186 ? -3.188 -13.266 3.140 1.00 85.94 186 ILE A N 1
ATOM 1456 C CA . ILE A 1 186 ? -3.143 -13.161 1.669 1.00 85.94 186 ILE A CA 1
ATOM 1457 C C . ILE A 1 186 ? -2.169 -12.054 1.241 1.00 85.94 186 ILE A C 1
ATOM 1459 O O . ILE A 1 186 ? -1.297 -12.270 0.399 1.00 85.94 186 ILE A O 1
ATOM 1463 N N . ILE A 1 187 ? -2.261 -10.876 1.867 1.00 86.00 187 ILE A N 1
ATOM 1464 C CA . ILE A 1 187 ? -1.375 -9.741 1.571 1.00 86.00 187 ILE A CA 1
ATOM 1465 C C . ILE A 1 187 ? 0.086 -10.073 1.900 1.00 86.00 187 ILE A C 1
ATOM 1467 O O . ILE A 1 187 ? 0.985 -9.764 1.120 1.00 86.00 187 ILE A O 1
ATOM 1471 N N . ASN A 1 188 ? 0.353 -10.725 3.033 1.00 89.50 188 ASN A N 1
ATOM 1472 C CA . ASN A 1 188 ? 1.711 -11.127 3.399 1.00 89.50 188 ASN A CA 1
ATOM 1473 C C . ASN A 1 188 ? 2.291 -12.154 2.421 1.00 89.50 188 ASN A C 1
ATOM 1475 O O . ASN A 1 188 ? 3.478 -12.092 2.101 1.00 89.50 188 ASN A O 1
ATOM 1479 N N . GLU A 1 189 ? 1.469 -13.078 1.927 1.00 88.50 189 GLU A N 1
ATOM 1480 C CA . GLU A 1 189 ? 1.875 -14.048 0.913 1.00 88.50 189 GLU A CA 1
ATOM 1481 C C . GLU A 1 189 ? 2.195 -13.365 -0.426 1.00 88.50 189 GLU A C 1
ATOM 1483 O O . GLU A 1 189 ? 3.213 -13.679 -1.046 1.00 88.50 189 GLU A O 1
ATOM 1488 N N . LYS A 1 190 ? 1.422 -12.343 -0.819 1.00 83.81 190 LYS A N 1
ATOM 1489 C CA . LYS A 1 190 ? 1.759 -11.455 -1.946 1.00 83.81 190 LYS A CA 1
ATOM 1490 C C . LYS A 1 190 ? 3.076 -10.711 -1.745 1.00 83.81 190 LYS A C 1
ATOM 1492 O O . LYS A 1 190 ? 3.943 -10.764 -2.612 1.00 83.81 190 LYS A O 1
ATOM 1497 N N . HIS A 1 191 ? 3.269 -10.061 -0.598 1.00 86.81 191 HIS A N 1
ATOM 1498 C CA . HIS A 1 191 ? 4.519 -9.356 -0.303 1.00 86.81 191 HIS A CA 1
ATOM 1499 C C . HIS A 1 191 ? 5.732 -10.283 -0.361 1.00 86.81 191 HIS A C 1
ATOM 1501 O O . HIS A 1 191 ? 6.783 -9.882 -0.855 1.00 86.81 191 HIS A O 1
ATOM 1507 N N . LYS A 1 192 ? 5.587 -11.525 0.114 1.00 90.56 192 LYS A N 1
ATOM 1508 C CA . LYS A 1 192 ? 6.638 -12.533 0.010 1.00 90.56 192 LYS A CA 1
ATOM 1509 C C . LYS A 1 192 ? 6.947 -12.877 -1.450 1.00 90.56 192 LYS A C 1
ATOM 1511 O O . LYS A 1 192 ? 8.114 -12.842 -1.819 1.00 90.56 192 LYS A O 1
ATOM 1516 N N . ARG A 1 193 ? 5.925 -13.123 -2.282 1.00 85.88 193 ARG A N 1
ATOM 1517 C CA . ARG A 1 193 ? 6.105 -13.357 -3.728 1.00 85.88 193 ARG A CA 1
ATOM 1518 C C . ARG A 1 193 ? 6.842 -12.202 -4.413 1.00 85.88 193 ARG A C 1
ATOM 1520 O O . ARG A 1 193 ? 7.813 -12.450 -5.118 1.00 85.88 193 ARG A O 1
ATOM 1527 N N . TYR A 1 194 ? 6.445 -10.952 -4.162 1.00 83.12 194 TYR A N 1
ATOM 1528 C CA . TYR A 1 194 ? 7.131 -9.788 -4.737 1.00 83.12 194 TYR A CA 1
ATOM 1529 C C . TYR A 1 194 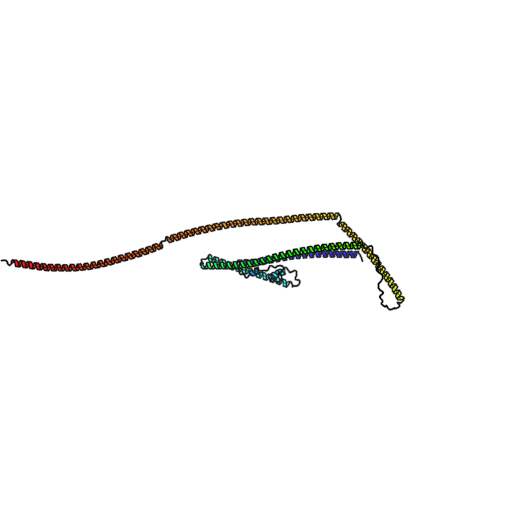? 8.575 -9.652 -4.256 1.00 83.12 194 TYR A C 1
ATOM 1531 O O . TYR A 1 194 ? 9.448 -9.267 -5.030 1.00 83.12 194 TYR A O 1
ATOM 1539 N N . LEU A 1 195 ? 8.849 -9.966 -2.989 1.00 89.06 195 LEU A N 1
ATOM 1540 C CA . LEU A 1 195 ? 10.214 -9.966 -2.471 1.00 89.06 195 LEU A CA 1
ATOM 1541 C C . LEU A 1 195 ? 11.082 -10.991 -3.218 1.00 89.06 195 LEU A C 1
ATOM 1543 O O . LEU A 1 195 ? 12.183 -10.650 -3.653 1.00 89.06 195 LEU A O 1
ATOM 1547 N N . ASP A 1 196 ? 10.557 -12.205 -3.400 1.00 88.56 196 ASP A N 1
ATOM 1548 C CA . ASP A 1 196 ? 11.228 -13.288 -4.120 1.00 88.56 196 ASP A CA 1
ATOM 1549 C C . ASP A 1 196 ? 11.480 -12.896 -5.594 1.00 88.56 196 ASP A C 1
ATOM 1551 O O . ASP A 1 196 ? 12.580 -13.100 -6.112 1.00 88.56 196 ASP A O 1
ATOM 1555 N N . GLU A 1 197 ? 10.506 -12.261 -6.260 1.00 86.94 197 GLU A N 1
ATOM 1556 C CA . GLU A 1 197 ? 10.634 -11.776 -7.644 1.00 86.94 197 GLU A CA 1
ATOM 1557 C C . GLU A 1 197 ? 11.663 -10.641 -7.780 1.00 86.94 197 GLU A C 1
ATOM 1559 O O . GLU A 1 197 ? 12.503 -10.665 -8.682 1.00 86.94 197 GLU A O 1
ATOM 1564 N N . ILE A 1 198 ? 11.671 -9.672 -6.859 1.00 83.06 198 ILE A N 1
ATOM 1565 C CA . ILE A 1 198 ? 12.670 -8.591 -6.835 1.00 83.06 198 ILE A CA 1
ATOM 1566 C C . ILE A 1 198 ? 14.080 -9.163 -6.650 1.00 83.06 198 ILE A C 1
ATOM 1568 O O . ILE A 1 198 ? 15.033 -8.708 -7.294 1.00 83.06 198 ILE A O 1
ATOM 1572 N N . GLU A 1 199 ? 14.239 -10.151 -5.769 1.00 91.12 199 GLU A N 1
ATOM 1573 C CA . GLU A 1 199 ? 15.529 -10.796 -5.536 1.00 91.12 199 GLU A CA 1
ATOM 1574 C C . GLU A 1 199 ? 15.987 -11.600 -6.763 1.00 91.12 199 GLU A C 1
ATOM 1576 O O . GLU A 1 199 ? 17.149 -11.483 -7.177 1.00 91.12 199 GLU A O 1
ATOM 1581 N N . ALA A 1 200 ? 15.067 -12.315 -7.420 1.00 89.38 200 ALA A N 1
ATOM 1582 C CA . ALA A 1 200 ? 15.319 -12.989 -8.689 1.00 89.38 200 ALA A CA 1
ATOM 1583 C C . ALA A 1 200 ? 15.747 -11.994 -9.782 1.00 89.38 200 ALA A C 1
ATOM 1585 O O . ALA A 1 200 ? 16.810 -12.176 -10.384 1.00 89.38 200 ALA A O 1
ATOM 1586 N N . PHE A 1 201 ? 15.005 -10.899 -9.974 1.00 86.94 201 PHE A N 1
ATOM 1587 C CA . PHE A 1 201 ? 15.330 -9.837 -10.930 1.00 86.94 201 PHE A CA 1
ATOM 1588 C C . PHE A 1 201 ? 16.719 -9.249 -10.674 1.00 86.94 201 PHE A C 1
ATOM 1590 O O . PHE A 1 201 ? 17.537 -9.136 -11.587 1.00 86.94 201 PHE A O 1
ATOM 1597 N N . LYS A 1 202 ? 17.041 -8.936 -9.415 1.00 87.12 202 LYS A N 1
ATOM 1598 C CA . LYS A 1 202 ? 18.359 -8.418 -9.031 1.00 87.12 202 LYS A CA 1
ATOM 1599 C C . LYS A 1 202 ? 19.479 -9.407 -9.365 1.00 87.12 202 LYS A C 1
ATOM 1601 O O . LYS A 1 202 ? 20.544 -8.996 -9.833 1.00 87.12 202 LYS A O 1
ATOM 1606 N N . SER A 1 203 ? 19.255 -10.700 -9.128 1.00 91.75 203 SER A N 1
ATOM 1607 C CA . SER A 1 203 ? 20.225 -11.748 -9.455 1.00 91.75 203 SER A CA 1
ATOM 1608 C C . SER A 1 203 ? 20.430 -11.891 -10.971 1.00 91.75 203 SER A C 1
ATOM 1610 O O . SER A 1 203 ? 21.572 -11.973 -11.432 1.00 91.75 203 SER A O 1
ATOM 1612 N N . ASN A 1 204 ? 19.345 -11.820 -11.748 1.00 90.06 204 ASN A N 1
ATOM 1613 C CA . ASN A 1 204 ? 19.355 -11.880 -13.208 1.00 90.06 204 ASN A CA 1
ATOM 1614 C C . ASN A 1 204 ? 20.074 -10.672 -13.804 1.00 90.06 204 ASN A C 1
ATOM 1616 O O . ASN A 1 204 ? 21.016 -10.845 -14.570 1.00 90.06 204 ASN A O 1
ATOM 1620 N N . HIS A 1 205 ? 19.728 -9.466 -13.356 1.00 92.06 205 HIS A N 1
ATOM 1621 C CA . HIS A 1 205 ? 20.372 -8.233 -13.791 1.00 92.06 205 HIS A CA 1
ATOM 1622 C C . HIS A 1 205 ? 21.880 -8.229 -13.494 1.00 92.06 205 HIS A C 1
ATOM 1624 O O . HIS A 1 205 ? 22.689 -7.825 -14.326 1.00 92.06 205 HIS A O 1
ATOM 1630 N N . SER A 1 206 ? 22.290 -8.726 -12.321 1.00 90.81 206 SER A N 1
ATOM 1631 C CA . SER A 1 206 ? 23.711 -8.876 -11.977 1.00 90.81 206 SER A CA 1
ATOM 1632 C C . SER A 1 206 ? 24.435 -9.837 -12.929 1.00 90.81 206 SER A C 1
ATOM 1634 O O . SER A 1 206 ? 25.539 -9.539 -13.392 1.00 90.81 206 SER A O 1
ATOM 1636 N N . ARG A 1 207 ? 23.805 -10.971 -13.260 1.00 94.12 207 ARG A N 1
ATOM 1637 C CA . ARG A 1 207 ? 24.323 -11.965 -14.211 1.00 94.12 207 ARG A CA 1
ATOM 1638 C C . ARG A 1 207 ? 24.431 -11.394 -15.627 1.00 94.12 207 ARG A C 1
ATOM 1640 O O . ARG A 1 207 ? 25.471 -11.545 -16.258 1.00 94.12 207 ARG A O 1
ATOM 1647 N N . GLU A 1 208 ? 23.406 -10.698 -16.103 1.00 92.69 208 GLU A N 1
ATOM 1648 C CA . GLU A 1 208 ? 23.407 -10.025 -17.408 1.00 92.69 208 GLU A CA 1
ATOM 1649 C C . GLU A 1 208 ? 24.480 -8.938 -17.488 1.00 92.69 208 GLU A C 1
ATOM 1651 O O . GLU A 1 208 ? 25.208 -8.853 -18.473 1.00 92.69 208 GLU A O 1
ATOM 1656 N N . LEU A 1 209 ? 24.656 -8.148 -16.428 1.00 93.75 209 LEU A N 1
ATOM 1657 C CA . LEU A 1 209 ? 25.700 -7.129 -16.373 1.00 93.75 209 LEU A CA 1
ATOM 1658 C C . LEU A 1 209 ? 27.110 -7.740 -16.429 1.00 93.75 209 LEU A C 1
ATOM 1660 O O . LEU A 1 209 ? 28.011 -7.165 -17.045 1.00 93.75 209 LEU A O 1
ATOM 1664 N N . GLN A 1 210 ? 27.324 -8.889 -15.783 1.00 93.31 210 GLN A N 1
ATOM 1665 C CA . GLN A 1 210 ? 28.586 -9.630 -15.879 1.00 93.31 210 GLN A CA 1
ATOM 1666 C C . GLN A 1 210 ? 28.817 -10.161 -17.295 1.00 93.31 210 GLN A C 1
ATOM 1668 O O . GLN A 1 210 ? 29.930 -10.056 -17.808 1.00 93.31 210 GLN A O 1
ATOM 1673 N N . GLU A 1 211 ? 27.768 -10.667 -17.938 1.00 95.50 211 GLU A N 1
ATOM 1674 C CA . GLU A 1 211 ? 27.830 -11.174 -19.306 1.00 95.50 211 GLU A CA 1
ATOM 1675 C C . GLU A 1 211 ? 28.136 -10.064 -20.319 1.00 95.50 211 GLU A C 1
ATOM 1677 O O . GLU A 1 211 ? 29.014 -10.225 -21.163 1.00 95.50 211 GLU A O 1
ATOM 1682 N N . ILE A 1 212 ? 27.507 -8.894 -20.179 1.00 93.12 212 ILE A N 1
ATOM 1683 C CA . ILE A 1 212 ? 27.820 -7.715 -20.997 1.00 93.12 212 ILE A CA 1
ATOM 1684 C C . ILE A 1 212 ? 29.292 -7.325 -20.829 1.00 93.12 212 ILE A C 1
ATOM 1686 O O . ILE A 1 212 ? 29.976 -7.088 -21.818 1.00 93.12 212 ILE A O 1
ATOM 1690 N N . LYS A 1 213 ? 29.815 -7.297 -19.594 1.00 95.06 213 LYS A N 1
ATOM 1691 C CA . LYS A 1 213 ? 31.238 -6.998 -19.353 1.00 95.06 213 LYS A CA 1
ATOM 1692 C C . LYS A 1 213 ? 32.166 -8.024 -20.002 1.00 95.06 213 LYS A C 1
ATOM 1694 O O . LYS A 1 213 ? 33.191 -7.628 -20.551 1.00 95.06 213 LYS A O 1
ATOM 1699 N N . ARG A 1 214 ? 31.812 -9.313 -19.950 1.00 96.81 214 ARG A N 1
ATOM 1700 C CA . ARG A 1 214 ? 32.566 -10.394 -20.601 1.00 96.81 214 ARG A CA 1
ATOM 1701 C C . ARG A 1 214 ? 32.604 -10.192 -22.116 1.00 96.81 214 ARG A C 1
ATOM 1703 O O . ARG A 1 214 ? 33.689 -10.146 -22.683 1.00 96.81 214 ARG A O 1
ATOM 1710 N N . ILE A 1 215 ? 31.441 -10.006 -22.743 1.00 95.50 215 ILE A N 1
ATOM 1711 C CA . ILE A 1 215 ? 31.320 -9.813 -24.196 1.00 95.50 215 ILE A CA 1
ATOM 1712 C C . ILE A 1 215 ? 32.043 -8.540 -24.647 1.00 95.50 215 ILE A C 1
ATOM 1714 O O . ILE A 1 215 ? 32.733 -8.563 -25.661 1.00 95.50 215 ILE A O 1
ATOM 1718 N N . SER A 1 216 ? 31.937 -7.440 -23.897 1.00 94.25 216 SER A N 1
ATOM 1719 C CA . SER A 1 216 ? 32.679 -6.214 -24.207 1.00 94.25 216 SER A CA 1
ATOM 1720 C C . SER A 1 216 ? 34.193 -6.433 -24.171 1.00 94.25 216 SER A C 1
ATOM 1722 O O . SER A 1 216 ? 34.886 -5.960 -25.065 1.00 94.25 216 SER A O 1
ATOM 1724 N N . GLY A 1 217 ? 34.703 -7.189 -23.191 1.00 95.56 217 GLY A N 1
ATOM 1725 C CA . GLY A 1 217 ? 36.122 -7.554 -23.135 1.00 95.56 217 GLY A CA 1
ATOM 1726 C C . GLY A 1 217 ? 36.561 -8.433 -24.312 1.00 95.56 217 GLY A C 1
ATOM 1727 O O . GLY A 1 217 ? 37.589 -8.163 -24.924 1.00 95.56 217 GLY A O 1
ATOM 1728 N N . GLU A 1 218 ? 35.756 -9.434 -24.680 1.00 96.62 218 GLU A N 1
ATOM 1729 C CA . GLU A 1 218 ? 36.011 -10.296 -25.849 1.00 96.62 218 GLU A CA 1
ATOM 1730 C C . GLU A 1 218 ? 35.996 -9.505 -27.166 1.00 96.62 218 GLU A C 1
ATOM 1732 O O . GLU A 1 218 ? 36.796 -9.758 -28.067 1.00 96.62 218 GLU A O 1
ATOM 1737 N N . LEU A 1 219 ? 35.110 -8.513 -27.278 1.00 94.62 219 LEU A N 1
ATOM 1738 C CA . LEU A 1 219 ? 35.050 -7.624 -28.432 1.00 94.62 21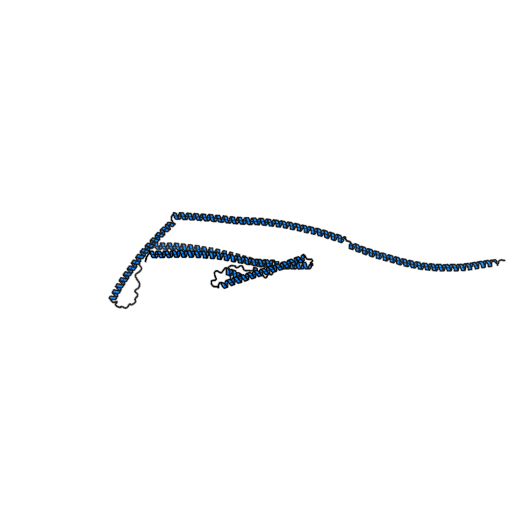9 LEU A CA 1
ATOM 1739 C C . LEU A 1 219 ? 36.291 -6.725 -28.519 1.00 94.62 219 LEU A C 1
ATOM 1741 O O . LEU A 1 219 ? 36.846 -6.572 -29.605 1.00 94.62 219 LEU A O 1
ATOM 1745 N N . GLU A 1 220 ? 36.740 -6.148 -27.401 1.00 95.12 220 GLU A N 1
ATOM 1746 C CA . GLU A 1 220 ? 37.974 -5.352 -27.343 1.00 95.12 220 GLU A CA 1
ATOM 1747 C C . GLU A 1 220 ? 39.207 -6.182 -27.733 1.00 95.12 220 GLU A C 1
ATOM 1749 O O . GLU A 1 220 ? 40.036 -5.714 -28.518 1.00 95.12 220 GLU A O 1
ATOM 1754 N N . GLU A 1 221 ? 39.303 -7.427 -27.254 1.00 94.31 221 GLU A N 1
ATOM 1755 C CA . GLU A 1 221 ? 40.368 -8.362 -27.635 1.00 94.31 221 GLU A CA 1
ATOM 1756 C C . GLU A 1 221 ? 40.325 -8.671 -29.138 1.00 94.31 221 GLU A C 1
ATOM 1758 O O . GLU A 1 221 ? 41.335 -8.531 -29.828 1.00 94.31 221 GLU A O 1
ATOM 1763 N N . SER A 1 222 ? 39.143 -8.979 -29.684 1.00 93.88 222 SER A N 1
ATOM 1764 C CA . SER A 1 222 ? 38.972 -9.249 -31.117 1.00 93.88 222 SER A CA 1
ATOM 1765 C C . SER A 1 222 ? 39.310 -8.037 -31.996 1.00 93.88 222 SER A C 1
ATOM 1767 O O . SER A 1 222 ? 39.928 -8.187 -33.055 1.00 93.88 222 SER A O 1
ATOM 1769 N N . ILE A 1 223 ? 38.963 -6.820 -31.559 1.00 93.25 223 ILE A N 1
ATOM 1770 C CA . ILE A 1 223 ? 39.356 -5.580 -32.242 1.00 93.25 223 ILE A CA 1
ATOM 1771 C C . ILE A 1 223 ? 40.882 -5.424 -32.220 1.00 93.25 223 ILE A C 1
ATOM 1773 O O . ILE A 1 223 ? 41.474 -5.127 -33.259 1.00 93.25 223 ILE A O 1
ATOM 1777 N N . ALA A 1 224 ? 41.537 -5.669 -31.082 1.00 93.88 224 ALA A N 1
ATOM 1778 C CA . ALA A 1 224 ? 42.992 -5.581 -30.974 1.00 93.88 224 ALA A CA 1
ATOM 1779 C C . ALA A 1 224 ? 43.708 -6.607 -31.874 1.00 93.88 224 ALA A C 1
ATOM 1781 O O . ALA A 1 224 ? 44.660 -6.249 -32.578 1.00 93.88 224 ALA A O 1
ATOM 1782 N N . GLU A 1 225 ? 43.224 -7.853 -31.918 1.00 95.50 225 GLU A N 1
ATOM 1783 C CA . GLU A 1 225 ? 43.723 -8.895 -32.825 1.00 95.50 225 GLU A CA 1
ATOM 1784 C C . GLU A 1 225 ? 43.536 -8.510 -34.300 1.00 95.50 225 GLU A C 1
ATOM 1786 O O . GLU A 1 225 ? 44.447 -8.688 -35.120 1.00 95.50 225 GLU A O 1
ATOM 1791 N N . LEU A 1 226 ? 42.379 -7.936 -34.654 1.00 94.38 226 LEU A N 1
ATOM 1792 C CA . LEU A 1 226 ? 42.105 -7.451 -36.005 1.00 94.38 226 LEU A CA 1
ATOM 1793 C C . LEU A 1 226 ? 43.078 -6.334 -36.394 1.00 94.38 226 LEU A C 1
ATOM 1795 O O . LEU A 1 226 ? 43.687 -6.407 -37.464 1.00 94.38 226 LEU A O 1
ATOM 1799 N N . GLU A 1 227 ? 43.278 -5.334 -35.537 1.00 94.38 227 GLU A N 1
ATOM 1800 C CA . GLU A 1 227 ? 44.248 -4.267 -35.784 1.00 94.38 227 GLU A CA 1
ATOM 1801 C C . GLU A 1 227 ? 45.678 -4.811 -35.917 1.00 94.38 227 GLU A C 1
ATOM 1803 O O . GLU A 1 227 ? 46.445 -4.358 -36.770 1.00 94.38 227 GLU A O 1
ATOM 1808 N N . GLU A 1 228 ? 46.068 -5.801 -35.108 1.00 93.56 228 GLU A N 1
ATOM 1809 C CA . GLU A 1 228 ? 47.367 -6.461 -35.245 1.00 93.56 228 GLU A CA 1
ATOM 1810 C C . GLU A 1 228 ? 47.489 -7.201 -36.586 1.00 93.56 228 GLU A C 1
ATOM 1812 O O . GLU A 1 228 ? 48.517 -7.092 -37.262 1.00 93.56 228 GLU A O 1
ATOM 1817 N N . SER A 1 229 ? 46.440 -7.907 -37.016 1.00 91.25 229 SER A N 1
ATOM 1818 C CA . SER A 1 229 ? 46.410 -8.592 -38.312 1.00 91.25 229 SER A CA 1
ATOM 1819 C C . SER A 1 229 ? 46.528 -7.606 -39.483 1.00 91.25 229 SER A C 1
ATOM 1821 O O . SER A 1 229 ? 47.291 -7.853 -40.421 1.00 91.25 229 SER A O 1
ATOM 1823 N N . GLN A 1 230 ? 45.875 -6.442 -39.393 1.00 90.81 230 GLN A N 1
ATOM 1824 C CA . GLN A 1 230 ? 45.990 -5.362 -40.373 1.00 90.81 230 GLN A CA 1
ATOM 1825 C C . GLN A 1 230 ? 47.414 -4.792 -40.408 1.00 90.81 230 GLN A C 1
ATOM 1827 O O . GLN A 1 230 ? 47.987 -4.650 -41.491 1.00 90.81 230 GLN A O 1
ATOM 1832 N N . ARG A 1 231 ? 48.035 -4.541 -39.243 1.00 92.38 231 ARG A N 1
ATOM 1833 C CA . ARG A 1 231 ? 49.445 -4.108 -39.156 1.00 92.38 231 ARG A CA 1
ATOM 1834 C C . ARG A 1 231 ? 50.383 -5.137 -39.801 1.00 92.38 231 ARG A C 1
ATOM 1836 O O . ARG A 1 231 ? 51.239 -4.758 -40.601 1.00 92.38 231 ARG A O 1
ATOM 1843 N N . LYS A 1 232 ? 50.199 -6.435 -39.521 1.00 94.31 232 LYS A N 1
ATOM 1844 C CA . LYS A 1 232 ? 50.970 -7.533 -40.144 1.00 94.31 232 LYS A CA 1
ATOM 1845 C C . LYS A 1 232 ? 50.791 -7.568 -41.665 1.00 94.31 232 LYS A C 1
ATOM 1847 O O . LYS A 1 232 ? 51.772 -7.733 -42.390 1.00 94.31 232 LYS A O 1
ATOM 1852 N N . LEU A 1 233 ? 49.570 -7.377 -42.163 1.00 89.06 233 LEU A N 1
ATOM 1853 C CA . LEU A 1 233 ? 49.267 -7.385 -43.595 1.00 89.06 233 LEU A CA 1
ATOM 1854 C C . LEU A 1 233 ? 49.933 -6.217 -44.335 1.00 89.06 233 LEU A C 1
ATOM 1856 O O . LEU A 1 233 ? 50.515 -6.429 -45.399 1.00 89.06 233 LEU A O 1
ATOM 1860 N N . VAL A 1 234 ? 49.925 -5.015 -43.753 1.00 90.00 234 VAL A N 1
ATOM 1861 C CA . VAL A 1 234 ? 50.628 -3.842 -44.302 1.00 90.00 234 VAL A CA 1
ATOM 1862 C C . VAL A 1 234 ? 52.136 -4.098 -44.397 1.00 90.00 234 VAL A C 1
ATOM 1864 O O . VAL A 1 234 ? 52.742 -3.827 -45.434 1.00 90.00 234 VAL A O 1
ATOM 1867 N N . VAL A 1 235 ? 52.745 -4.689 -43.362 1.00 88.62 235 VAL A N 1
ATOM 1868 C CA . VAL A 1 235 ? 54.173 -5.066 -43.375 1.00 88.62 235 VAL A CA 1
ATOM 1869 C C . VAL A 1 235 ? 54.477 -6.084 -44.481 1.00 88.62 235 VAL A C 1
ATOM 1871 O O . VAL A 1 235 ? 55.459 -5.924 -45.207 1.00 88.62 235 VAL A O 1
ATOM 1874 N N . LEU A 1 236 ? 53.623 -7.096 -44.661 1.00 85.44 236 LEU A N 1
ATOM 1875 C CA . LEU A 1 236 ? 53.776 -8.091 -45.728 1.00 85.44 236 LEU A CA 1
ATOM 1876 C C . LEU A 1 236 ? 53.597 -7.489 -47.131 1.00 85.44 236 LEU A C 1
ATOM 1878 O O . LEU A 1 236 ? 54.322 -7.868 -48.052 1.00 85.44 236 LEU A O 1
ATOM 1882 N N . GLN A 1 237 ? 52.676 -6.538 -47.315 1.00 78.50 237 GLN A N 1
ATOM 1883 C CA . GLN A 1 237 ? 52.523 -5.805 -48.578 1.00 78.50 237 GLN A CA 1
ATOM 1884 C C . GLN A 1 237 ? 53.758 -4.948 -48.890 1.00 78.50 237 GLN A C 1
ATOM 1886 O O . GLN A 1 237 ? 54.243 -4.969 -50.022 1.00 78.50 237 GLN A O 1
ATOM 1891 N N . LEU A 1 238 ? 54.321 -4.266 -47.890 1.00 77.69 238 LEU A N 1
ATOM 1892 C CA . LEU A 1 238 ? 55.572 -3.509 -48.019 1.00 77.69 238 LEU A CA 1
ATOM 1893 C C . LEU A 1 238 ? 56.767 -4.412 -48.364 1.00 77.69 238 LEU A C 1
ATOM 1895 O O . LEU A 1 238 ? 57.552 -4.063 -49.242 1.00 77.69 238 LEU A O 1
ATOM 1899 N N . GLN A 1 239 ? 56.885 -5.596 -47.752 1.00 74.12 239 GLN A N 1
ATOM 1900 C CA . GLN A 1 239 ? 57.918 -6.580 -48.112 1.00 74.12 239 GLN A CA 1
ATOM 1901 C C . GLN A 1 239 ? 57.728 -7.148 -49.523 1.00 74.12 239 GLN A C 1
ATOM 1903 O O . GLN A 1 239 ? 58.705 -7.314 -50.253 1.00 74.12 239 GLN A O 1
ATOM 1908 N N . ARG A 1 240 ? 56.483 -7.411 -49.939 1.00 61.84 240 ARG A N 1
ATOM 1909 C CA . ARG A 1 240 ? 56.175 -7.882 -51.295 1.00 61.84 240 ARG A CA 1
ATOM 1910 C C . ARG A 1 240 ? 56.524 -6.830 -52.346 1.00 61.84 240 ARG A C 1
ATOM 1912 O O . ARG A 1 240 ? 57.077 -7.202 -53.371 1.00 61.84 240 ARG A O 1
ATOM 1919 N N . HIS A 1 241 ? 56.262 -5.548 -52.091 1.00 49.53 241 HIS A N 1
ATOM 1920 C CA . HIS A 1 241 ? 56.628 -4.459 -53.004 1.00 49.53 241 HIS A CA 1
ATOM 1921 C C . HIS A 1 241 ? 58.115 -4.073 -52.942 1.00 49.53 241 HIS A C 1
ATOM 1923 O O . HIS A 1 241 ? 58.665 -3.644 -53.952 1.00 49.53 241 HIS A O 1
ATOM 1929 N N . GLY A 1 242 ? 58.793 -4.296 -51.812 1.00 48.19 242 GLY A N 1
ATOM 1930 C CA . GLY A 1 242 ? 60.248 -4.147 -51.690 1.00 48.19 242 GLY A CA 1
ATOM 1931 C C . GLY A 1 242 ? 61.061 -5.250 -52.382 1.00 48.19 242 GLY A C 1
ATOM 1932 O O . GLY A 1 242 ? 62.266 -5.097 -52.543 1.00 48.19 242 GLY A O 1
ATOM 1933 N N . SER A 1 243 ? 60.415 -6.339 -52.815 1.00 45.12 243 SER A N 1
ATOM 1934 C CA . SER A 1 243 ? 61.041 -7.507 -53.452 1.00 45.12 243 SER A CA 1
ATOM 1935 C C . SER A 1 243 ? 60.585 -7.722 -54.909 1.00 45.12 243 SER A C 1
ATOM 1937 O O . SER A 1 243 ? 60.566 -8.856 -55.387 1.00 45.12 243 SER A O 1
ATOM 1939 N N . VAL A 1 244 ? 60.215 -6.656 -55.635 1.00 39.44 244 VAL A N 1
ATOM 1940 C CA . VAL A 1 244 ? 59.892 -6.707 -57.086 1.00 39.44 244 VAL A CA 1
ATOM 1941 C C . VAL A 1 244 ? 61.005 -6.083 -57.937 1.00 39.44 244 VAL A C 1
ATOM 1943 O O . VAL A 1 244 ? 60.763 -5.413 -58.937 1.00 39.44 244 VAL A O 1
ATOM 1946 N N . MET A 1 245 ? 62.257 -6.322 -57.563 1.00 38.78 245 MET A N 1
ATOM 1947 C CA . MET A 1 245 ? 63.394 -6.137 -58.460 1.00 38.78 245 MET A CA 1
ATOM 1948 C C . MET A 1 245 ? 64.302 -7.353 -58.302 1.00 38.78 245 MET A C 1
ATOM 1950 O O . MET A 1 245 ? 65.141 -7.377 -57.414 1.00 38.78 245 MET A O 1
ATOM 1954 N N . ASP A 1 246 ? 63.986 -8.393 -59.081 1.00 37.47 246 ASP A N 1
ATOM 1955 C CA . ASP A 1 246 ? 64.853 -9.499 -59.535 1.00 37.47 246 ASP A CA 1
ATOM 1956 C C . ASP A 1 246 ? 64.108 -10.840 -59.553 1.00 37.47 246 ASP A C 1
ATOM 1958 O O . ASP A 1 246 ? 64.246 -11.671 -58.662 1.00 37.47 246 ASP A O 1
ATOM 1962 N N . ALA A 1 247 ? 63.320 -11.055 -60.611 1.00 31.08 247 ALA A N 1
ATOM 1963 C CA . ALA A 1 247 ? 63.103 -12.374 -61.218 1.00 31.08 247 ALA A CA 1
ATOM 1964 C C . ALA A 1 247 ? 62.336 -12.224 -62.545 1.00 31.08 247 ALA A C 1
ATOM 1966 O O . ALA A 1 247 ? 61.194 -12.654 -62.689 1.00 31.08 247 ALA A O 1
ATOM 1967 N N . SER A 1 248 ? 62.972 -11.609 -63.545 1.00 39.22 248 SER A N 1
ATOM 1968 C CA . SER A 1 248 ? 62.685 -11.977 -64.934 1.00 39.22 248 SER A CA 1
ATOM 1969 C C . SER A 1 248 ? 63.461 -13.252 -65.236 1.00 39.22 248 SER A C 1
ATOM 1971 O O . SER A 1 248 ? 64.689 -13.237 -65.206 1.00 39.22 248 SER A O 1
ATOM 1973 N N . GLY A 1 249 ? 62.770 -14.352 -65.531 1.00 33.78 249 GLY A N 1
ATOM 1974 C CA . GLY A 1 249 ? 63.444 -15.549 -66.020 1.00 33.78 249 GLY A CA 1
ATOM 1975 C C . GLY A 1 249 ? 62.623 -16.826 -65.940 1.00 33.78 249 GLY A C 1
ATOM 1976 O O . GLY A 1 249 ? 62.514 -17.424 -64.881 1.00 33.78 249 GLY A O 1
ATOM 1977 N N . ALA A 1 250 ? 62.183 -17.274 -67.115 1.00 36.88 250 ALA A N 1
ATOM 1978 C CA . ALA A 1 250 ? 61.894 -18.665 -67.460 1.00 36.88 250 ALA A CA 1
ATOM 1979 C C . ALA A 1 250 ? 60.635 -19.321 -66.859 1.00 36.88 250 ALA A C 1
ATOM 1981 O O . ALA A 1 250 ? 60.672 -19.961 -65.818 1.00 36.88 250 ALA A O 1
ATOM 1982 N N . ASN A 1 251 ? 59.564 -19.329 -67.657 1.00 30.38 251 ASN A N 1
ATOM 1983 C CA . ASN A 1 251 ? 58.729 -20.522 -67.814 1.00 30.38 251 ASN A CA 1
ATOM 1984 C C . ASN A 1 251 ? 58.748 -20.879 -69.309 1.00 30.38 251 ASN A C 1
ATOM 1986 O O . ASN A 1 251 ? 58.232 -20.148 -70.146 1.00 30.38 251 ASN A O 1
ATOM 1990 N N . ALA A 1 252 ? 59.625 -21.801 -69.698 1.00 32.09 252 ALA A N 1
ATOM 1991 C CA . ALA A 1 252 ? 59.328 -23.233 -69.787 1.00 32.09 252 ALA A CA 1
ATOM 1992 C C . ALA A 1 252 ? 58.509 -23.565 -71.045 1.00 32.09 252 ALA A C 1
ATOM 1994 O O . ALA A 1 252 ? 57.302 -23.789 -71.031 1.00 32.09 252 ALA A O 1
ATOM 1995 N N . VAL A 1 253 ? 59.254 -23.617 -72.150 1.00 36.03 253 VAL A N 1
ATOM 1996 C CA . VAL A 1 253 ? 59.028 -24.512 -73.286 1.00 36.03 253 VAL A CA 1
ATOM 1997 C C . VAL A 1 253 ? 58.766 -25.928 -72.764 1.00 36.03 253 VAL A C 1
ATOM 1999 O O . VAL A 1 253 ? 59.678 -26.540 -72.218 1.00 36.03 253 VAL A O 1
ATOM 2002 N N . ASN A 1 254 ? 57.536 -26.424 -72.908 1.00 34.41 254 ASN A N 1
ATOM 2003 C CA . ASN A 1 254 ? 57.173 -27.761 -73.409 1.00 34.41 254 ASN A CA 1
ATOM 2004 C C . ASN A 1 254 ? 55.750 -28.119 -72.972 1.00 34.41 254 ASN A C 1
ATOM 2006 O O . ASN A 1 254 ? 55.497 -28.408 -71.806 1.00 34.41 254 ASN A O 1
ATOM 2010 N N . GLY A 1 255 ? 54.839 -28.179 -73.940 1.00 31.00 255 GLY A N 1
ATOM 2011 C CA . GLY A 1 255 ? 53.477 -28.663 -73.754 1.00 31.00 255 GLY A CA 1
ATOM 2012 C C . GLY A 1 255 ? 53.081 -29.590 -74.894 1.00 31.00 255 GLY A C 1
ATOM 2013 O O . GLY A 1 255 ? 52.562 -29.133 -75.902 1.00 31.00 255 GLY A O 1
ATOM 2014 N N . GLY A 1 256 ? 53.380 -30.879 -74.713 1.00 31.14 256 GLY A N 1
ATOM 2015 C CA . GLY A 1 256 ? 52.630 -32.037 -75.209 1.00 31.14 256 GLY A CA 1
ATOM 2016 C C . GLY A 1 256 ? 52.118 -32.026 -76.650 1.00 31.14 256 GLY A C 1
ATOM 2017 O O . GLY A 1 256 ? 50.985 -31.636 -76.915 1.00 31.14 256 GLY A O 1
ATOM 2018 N N . ILE A 1 257 ? 52.892 -32.639 -77.547 1.00 34.22 257 ILE A N 1
ATOM 2019 C CA . ILE A 1 257 ? 52.352 -33.279 -78.751 1.00 34.22 257 ILE A CA 1
ATOM 2020 C C . ILE A 1 257 ? 51.382 -34.376 -78.288 1.00 34.22 257 ILE A C 1
ATOM 2022 O O . ILE A 1 257 ? 51.809 -35.388 -77.735 1.00 34.22 257 ILE A O 1
ATOM 2026 N N . SER A 1 258 ? 50.084 -34.163 -78.509 1.00 33.78 258 SER A N 1
ATOM 2027 C CA . SER A 1 258 ? 49.056 -35.198 -78.410 1.00 33.78 258 SER A CA 1
ATOM 2028 C C . SER A 1 258 ? 48.428 -35.401 -79.783 1.00 33.78 258 SER A C 1
ATOM 2030 O O . SER A 1 258 ? 47.798 -34.521 -80.367 1.00 33.78 258 SER A O 1
ATOM 2032 N N . THR A 1 259 ? 48.691 -36.585 -80.308 1.00 35.69 259 THR A N 1
ATOM 2033 C CA . THR A 1 259 ? 48.200 -37.172 -81.543 1.00 35.69 259 THR A CA 1
ATOM 2034 C C . THR A 1 259 ? 46.676 -37.247 -81.561 1.00 35.69 259 THR A C 1
ATOM 2036 O O . THR A 1 259 ? 46.087 -38.057 -80.854 1.00 35.69 259 THR A O 1
ATOM 2039 N N . HIS A 1 260 ? 46.032 -36.518 -82.472 1.00 31.61 260 HIS A N 1
ATOM 2040 C CA . HIS A 1 260 ? 44.761 -36.957 -83.040 1.00 31.61 260 HIS A CA 1
ATOM 2041 C C . HIS A 1 260 ? 44.702 -36.618 -84.531 1.00 31.61 260 HIS A C 1
ATOM 2043 O O . HIS A 1 260 ? 44.738 -35.460 -84.934 1.00 31.61 260 HIS A O 1
ATOM 2049 N N . LYS A 1 261 ? 44.644 -37.686 -85.335 1.00 43.03 261 LYS A N 1
ATOM 2050 C CA . LYS A 1 261 ? 44.345 -37.714 -86.771 1.00 43.03 261 LYS A CA 1
ATOM 2051 C C . LYS A 1 261 ? 43.324 -36.636 -87.154 1.00 43.03 261 LYS A C 1
ATOM 2053 O O . LYS A 1 261 ? 42.148 -36.781 -86.825 1.00 43.03 261 LYS A O 1
ATOM 2058 N N . SER A 1 262 ? 43.736 -35.646 -87.939 1.00 37.19 262 SER A N 1
ATOM 2059 C CA . SER A 1 262 ? 42.826 -34.934 -88.830 1.00 37.19 262 SER A CA 1
ATOM 2060 C C . SER A 1 262 ? 43.128 -35.376 -90.257 1.00 37.19 262 SER A C 1
ATOM 2062 O O . SER A 1 262 ? 44.268 -35.419 -90.708 1.00 37.19 262 SER A O 1
ATOM 2064 N N . SER A 1 263 ? 42.068 -35.836 -90.910 1.00 38.88 263 SER A N 1
ATOM 2065 C CA . SER A 1 263 ? 42.028 -36.246 -92.303 1.00 38.88 263 SER A CA 1
ATOM 2066 C C . SER A 1 263 ? 42.733 -35.219 -93.181 1.00 38.88 263 SER A C 1
ATOM 2068 O O . SER A 1 263 ? 42.300 -34.072 -93.254 1.00 38.88 263 SER A O 1
ATOM 2070 N N . ASP A 1 264 ? 43.756 -35.685 -93.884 1.00 40.84 264 ASP A N 1
ATOM 2071 C CA . ASP A 1 264 ? 44.387 -35.052 -95.032 1.00 40.84 264 ASP A CA 1
ATOM 2072 C C . ASP A 1 264 ? 43.320 -34.843 -96.125 1.00 40.84 264 ASP A C 1
ATOM 2074 O O . ASP A 1 264 ? 43.084 -35.680 -96.995 1.00 40.84 264 ASP A O 1
ATOM 2078 N N . LYS A 1 265 ? 42.544 -33.765 -95.997 1.00 60.72 265 LYS A N 1
ATOM 2079 C CA . LYS A 1 265 ? 41.908 -33.118 -97.138 1.00 60.72 265 LYS A CA 1
ATOM 2080 C C . LYS A 1 265 ? 42.913 -32.071 -97.562 1.00 60.72 265 LYS A C 1
ATOM 2082 O O . LYS A 1 265 ? 43.116 -31.114 -96.823 1.00 60.72 265 LYS A O 1
ATOM 2087 N N . SER A 1 266 ? 43.533 -32.270 -98.719 1.00 53.62 266 SER A N 1
ATOM 2088 C CA . SER A 1 266 ? 44.343 -31.256 -99.383 1.00 53.62 266 SER A CA 1
ATOM 2089 C C . SER A 1 266 ? 43.554 -29.945 -99.405 1.00 53.62 266 SER A C 1
ATOM 2091 O O . SER A 1 266 ? 42.609 -29.798 -100.184 1.00 53.62 266 SER A O 1
ATOM 2093 N N . MET A 1 267 ? 43.886 -29.045 -98.482 1.00 58.22 267 MET A N 1
ATOM 2094 C CA . MET A 1 267 ? 43.301 -27.718 -98.389 1.00 58.22 267 MET A CA 1
ATOM 2095 C C . MET A 1 267 ? 43.645 -27.037 -99.710 1.00 58.22 267 MET A C 1
ATOM 2097 O O . MET A 1 267 ? 44.818 -26.996 -100.097 1.00 58.22 267 MET A O 1
ATOM 2101 N N . SER A 1 268 ? 42.623 -26.640 -100.469 1.00 64.00 268 SER A N 1
ATOM 2102 C CA . SER A 1 268 ? 42.843 -26.052 -101.786 1.00 64.00 268 SER A CA 1
ATOM 2103 C C . SER A 1 268 ? 43.731 -24.825 -101.611 1.00 64.00 268 SER A C 1
ATOM 2105 O O . SER A 1 268 ? 43.656 -24.132 -100.597 1.00 64.00 268 SER A O 1
ATOM 2107 N N . TRP A 1 269 ? 44.578 -24.521 -102.590 1.00 74.69 269 TRP A N 1
ATOM 2108 C CA . TRP A 1 269 ? 45.430 -23.329 -102.538 1.00 74.69 269 TRP A CA 1
ATOM 2109 C C . TRP A 1 269 ? 44.609 -22.046 -102.280 1.00 74.69 269 TRP A C 1
ATOM 2111 O O . TRP A 1 269 ? 45.086 -21.109 -101.645 1.00 74.69 269 TRP A O 1
ATOM 2121 N N . GLN A 1 270 ? 43.343 -22.050 -102.710 1.00 80.38 270 GLN A N 1
ATOM 2122 C CA . GLN A 1 270 ? 42.364 -21.008 -102.419 1.00 80.38 270 GLN A CA 1
ATOM 2123 C C . GLN A 1 270 ? 41.999 -20.927 -100.923 1.00 80.38 270 GLN A C 1
ATOM 2125 O O . GLN A 1 270 ? 42.043 -19.844 -100.355 1.00 80.38 270 GLN A O 1
ATOM 2130 N N . ASP A 1 271 ? 41.742 -22.060 -100.264 1.00 81.12 271 ASP A N 1
ATOM 2131 C CA . ASP A 1 271 ? 41.416 -22.118 -98.831 1.00 81.12 271 ASP A CA 1
ATOM 2132 C C . ASP A 1 271 ? 42.600 -21.651 -97.968 1.00 81.12 271 ASP A C 1
ATOM 2134 O O . ASP A 1 271 ? 42.422 -20.997 -96.940 1.00 81.12 271 ASP A O 1
ATOM 2138 N N . LEU A 1 272 ? 43.832 -21.967 -98.393 1.00 82.19 272 LEU A N 1
ATOM 2139 C CA . LEU A 1 272 ? 45.049 -21.489 -97.734 1.00 82.19 272 LEU A CA 1
ATOM 2140 C C . LEU A 1 272 ? 45.167 -19.962 -97.838 1.00 82.19 272 LEU A C 1
ATOM 2142 O O . LEU A 1 272 ? 45.532 -19.298 -96.869 1.00 82.19 272 LEU A O 1
ATOM 2146 N N . LYS A 1 273 ? 44.847 -19.403 -99.008 1.00 86.25 273 LYS A N 1
ATOM 2147 C CA . LYS A 1 273 ? 44.860 -17.958 -99.236 1.00 86.25 273 LYS A CA 1
ATOM 2148 C C . LYS A 1 273 ? 43.811 -17.248 -98.378 1.00 86.25 273 LYS A C 1
ATOM 2150 O O . LYS A 1 273 ? 44.153 -16.286 -97.695 1.00 86.25 273 LYS A O 1
ATOM 2155 N N . ASP A 1 274 ? 42.592 -17.775 -98.337 1.00 87.94 274 ASP A N 1
ATOM 2156 C CA . ASP A 1 274 ? 41.507 -17.216 -97.529 1.00 87.94 274 ASP A CA 1
ATOM 2157 C C . ASP A 1 274 ? 41.831 -17.289 -96.024 1.00 87.94 274 ASP A C 1
ATOM 2159 O O . ASP A 1 274 ? 41.565 -16.343 -95.281 1.00 87.94 274 ASP A O 1
ATOM 2163 N N . ALA A 1 275 ? 42.490 -18.361 -95.564 1.00 86.56 275 ALA A N 1
ATOM 2164 C CA . ALA A 1 275 ? 42.958 -18.479 -94.181 1.00 86.56 275 ALA A CA 1
ATOM 2165 C C . ALA A 1 275 ? 44.054 -17.455 -93.830 1.00 86.56 275 ALA A C 1
ATOM 2167 O O . ALA A 1 275 ? 44.059 -16.910 -92.724 1.00 86.56 275 ALA A O 1
ATOM 2168 N N . VAL A 1 276 ? 44.970 -17.166 -94.760 1.00 87.06 276 VAL A N 1
ATOM 2169 C CA . VAL A 1 276 ? 46.011 -16.140 -94.577 1.00 87.06 276 VAL A CA 1
ATOM 2170 C C . VAL A 1 276 ? 45.399 -14.741 -94.534 1.00 87.06 276 VAL A C 1
ATOM 2172 O O . VAL A 1 276 ? 45.759 -13.947 -93.661 1.00 87.06 276 VAL A O 1
ATOM 2175 N N . ASP A 1 277 ? 44.449 -14.443 -95.420 1.00 89.62 277 ASP A N 1
ATOM 2176 C CA . ASP A 1 277 ? 43.748 -13.158 -95.422 1.00 89.62 277 ASP A CA 1
ATOM 2177 C C . ASP A 1 277 ? 42.908 -12.985 -94.141 1.00 89.62 277 ASP A C 1
ATOM 2179 O O . ASP A 1 277 ? 42.978 -11.937 -93.491 1.00 89.62 277 ASP A O 1
ATOM 2183 N N . ALA A 1 278 ? 42.221 -14.036 -93.679 1.00 88.00 278 ALA A N 1
ATOM 2184 C CA . ALA A 1 278 ? 41.512 -14.033 -92.399 1.00 88.00 278 ALA A CA 1
ATOM 2185 C C . ALA A 1 278 ? 42.463 -13.813 -91.207 1.00 88.00 278 ALA A C 1
ATOM 2187 O O . ALA A 1 278 ? 42.198 -12.958 -90.359 1.00 88.00 278 ALA A O 1
ATOM 2188 N N . ALA A 1 279 ? 43.611 -14.497 -91.161 1.00 86.88 279 ALA A N 1
ATOM 2189 C CA . ALA A 1 279 ? 44.609 -14.307 -90.107 1.00 86.88 279 ALA A CA 1
ATOM 2190 C C . ALA A 1 279 ? 45.176 -12.878 -90.093 1.00 86.88 279 ALA A C 1
ATOM 2192 O O . ALA A 1 279 ? 45.390 -12.301 -89.025 1.00 86.88 279 ALA A O 1
ATOM 2193 N N . LYS A 1 280 ? 45.367 -12.273 -91.270 1.00 91.38 280 LYS A N 1
ATOM 2194 C CA . LYS A 1 280 ? 45.822 -10.886 -91.400 1.00 91.38 280 LYS A CA 1
ATOM 2195 C C . LYS A 1 280 ? 44.784 -9.894 -90.876 1.00 91.38 280 LYS A C 1
ATOM 2197 O O . LYS A 1 280 ? 45.152 -8.965 -90.158 1.00 91.38 280 LYS A O 1
ATOM 2202 N N . THR A 1 281 ? 43.502 -10.101 -91.184 1.00 92.31 281 THR A N 1
ATOM 2203 C CA . THR A 1 281 ? 42.423 -9.266 -90.626 1.00 92.31 281 THR A CA 1
ATOM 2204 C C . THR A 1 281 ? 42.302 -9.428 -89.110 1.00 92.31 281 THR A C 1
ATOM 2206 O O . THR A 1 281 ? 42.208 -8.429 -88.401 1.00 92.31 281 THR A O 1
ATOM 2209 N N . LEU A 1 282 ? 42.412 -10.656 -88.592 1.00 92.75 282 LEU A N 1
ATOM 2210 C CA . LEU A 1 282 ? 42.373 -10.930 -87.155 1.00 92.75 282 LEU A CA 1
ATOM 2211 C C . LEU A 1 282 ? 43.542 -10.271 -86.414 1.00 92.75 282 LEU A C 1
ATOM 2213 O O . LEU A 1 282 ? 43.333 -9.653 -85.374 1.00 92.75 282 LEU A O 1
ATOM 2217 N N . ALA A 1 283 ? 44.760 -10.360 -86.953 1.00 89.56 283 ALA A N 1
ATOM 2218 C CA . ALA A 1 283 ? 45.926 -9.693 -86.381 1.00 89.56 283 ALA A CA 1
ATOM 2219 C C . ALA A 1 283 ? 45.768 -8.162 -86.386 1.00 89.56 283 ALA A C 1
ATOM 2221 O O . ALA A 1 283 ? 46.123 -7.512 -85.405 1.00 89.56 283 ALA A O 1
ATOM 2222 N N . GLY A 1 284 ? 45.185 -7.596 -87.450 1.00 92.94 284 GLY A N 1
ATOM 2223 C CA . GLY A 1 284 ? 44.850 -6.171 -87.523 1.00 92.94 284 GLY A CA 1
ATOM 2224 C C . GLY A 1 284 ? 43.844 -5.745 -86.451 1.00 92.94 284 GLY A C 1
ATOM 2225 O O . GLY A 1 284 ? 44.076 -4.762 -85.751 1.00 92.94 284 GLY A O 1
ATOM 2226 N N . ASN A 1 285 ? 42.777 -6.524 -86.256 1.00 92.94 285 ASN A N 1
ATOM 2227 C CA . ASN A 1 285 ? 41.785 -6.268 -85.208 1.00 92.94 285 ASN A CA 1
ATOM 2228 C C . ASN A 1 285 ? 42.399 -6.385 -83.807 1.00 92.94 285 ASN A C 1
ATOM 2230 O O . ASN A 1 285 ? 42.173 -5.524 -82.964 1.00 92.94 285 ASN A O 1
ATOM 2234 N N . ARG A 1 286 ? 43.243 -7.399 -83.573 1.00 93.12 286 ARG A N 1
ATOM 2235 C CA . ARG A 1 286 ? 43.936 -7.590 -82.290 1.00 93.12 286 ARG A CA 1
ATOM 2236 C C . ARG A 1 286 ? 44.880 -6.431 -81.966 1.00 93.12 286 ARG A C 1
ATOM 2238 O O . ARG A 1 286 ? 44.995 -6.042 -80.809 1.00 93.12 286 ARG A O 1
ATOM 2245 N N . LEU A 1 287 ? 45.545 -5.880 -82.983 1.00 93.50 287 LEU A N 1
ATOM 2246 C CA . LEU A 1 287 ? 46.405 -4.707 -82.839 1.00 93.50 287 LEU A CA 1
ATOM 2247 C C . LEU A 1 287 ? 45.591 -3.453 -82.479 1.00 93.50 287 LEU A C 1
ATOM 2249 O O . LEU A 1 287 ? 46.013 -2.686 -81.619 1.00 93.50 287 LEU A O 1
ATOM 2253 N N . LEU A 1 288 ? 44.424 -3.266 -83.106 1.00 93.50 288 LEU A N 1
ATOM 2254 C CA . LEU A 1 288 ? 43.509 -2.161 -82.799 1.00 93.50 288 LEU A CA 1
ATOM 2255 C C . LEU A 1 288 ? 42.949 -2.259 -81.376 1.00 93.50 288 LEU A C 1
ATOM 2257 O O . LEU A 1 288 ? 43.001 -1.273 -80.648 1.00 93.50 288 LEU A O 1
ATOM 2261 N N . GLU A 1 289 ? 42.485 -3.440 -80.958 1.00 92.38 289 GLU A N 1
ATOM 2262 C CA . GLU A 1 289 ? 42.041 -3.691 -79.578 1.00 92.38 289 GLU A CA 1
ATOM 2263 C C . GLU A 1 289 ? 43.150 -3.355 -78.575 1.00 92.38 289 GLU A C 1
ATOM 2265 O O . GLU A 1 289 ? 42.909 -2.657 -77.593 1.00 92.38 289 GLU A O 1
ATOM 2270 N N . LEU A 1 290 ? 44.384 -3.798 -78.842 1.00 93.19 290 LEU A N 1
ATOM 2271 C CA . LEU A 1 290 ? 45.520 -3.524 -77.965 1.00 93.19 290 LEU A CA 1
ATOM 2272 C C . LEU A 1 290 ? 45.809 -2.021 -77.876 1.00 93.19 290 LEU A C 1
ATOM 2274 O O . LEU A 1 290 ? 45.967 -1.502 -76.772 1.00 93.19 290 LEU A O 1
ATOM 2278 N N . HIS A 1 291 ? 45.805 -1.307 -79.004 1.00 93.94 291 HIS A N 1
ATOM 2279 C CA . HIS A 1 291 ? 45.982 0.146 -79.012 1.00 93.94 291 HIS A CA 1
ATOM 2280 C C . HIS A 1 291 ? 44.878 0.859 -78.218 1.00 93.94 291 HIS A C 1
ATOM 2282 O O . HIS A 1 291 ? 45.169 1.745 -77.420 1.00 93.94 291 HIS A O 1
ATOM 2288 N N . GLN A 1 292 ? 43.622 0.442 -78.381 1.00 94.06 292 GLN A N 1
ATOM 2289 C CA . GLN A 1 292 ? 42.497 1.029 -77.659 1.00 94.06 292 GLN A CA 1
ATOM 2290 C C . GLN A 1 292 ? 42.602 0.781 -76.147 1.00 94.06 292 GLN A C 1
ATOM 2292 O O . GLN A 1 292 ? 42.484 1.718 -75.367 1.00 94.06 292 GLN A O 1
ATOM 2297 N N . THR A 1 293 ? 42.963 -0.437 -75.723 1.00 92.88 293 THR A N 1
ATOM 2298 C CA . THR A 1 293 ? 43.200 -0.728 -74.295 1.00 92.88 293 THR A CA 1
ATOM 2299 C C . THR A 1 293 ? 44.393 0.031 -73.712 1.00 92.88 293 THR A C 1
ATOM 2301 O O . THR A 1 293 ? 44.410 0.337 -72.520 1.00 92.88 293 THR A O 1
ATOM 2304 N N . GLN A 1 294 ? 45.411 0.334 -74.521 1.00 93.06 294 GLN A N 1
ATOM 2305 C CA . GLN A 1 294 ? 46.542 1.149 -74.086 1.00 93.06 294 GLN A CA 1
ATOM 2306 C C . GLN A 1 294 ? 46.118 2.607 -73.865 1.00 93.06 294 GLN A C 1
ATOM 2308 O O . GLN A 1 294 ? 46.552 3.228 -72.895 1.00 93.06 294 GLN A O 1
ATOM 2313 N N . GLU A 1 295 ? 45.254 3.135 -74.730 1.00 93.69 295 GLU A N 1
ATOM 2314 C CA . GLU A 1 295 ? 44.697 4.483 -74.606 1.00 93.69 295 GLU A CA 1
ATOM 2315 C C . GLU A 1 295 ? 43.761 4.602 -73.393 1.00 93.69 295 GLU A C 1
ATOM 2317 O O . GLU A 1 295 ? 43.911 5.524 -72.593 1.00 93.69 295 GLU A O 1
ATOM 2322 N N . ASP A 1 296 ? 42.890 3.614 -73.169 1.00 93.62 296 ASP A N 1
ATOM 2323 C CA . ASP A 1 296 ? 42.020 3.558 -71.986 1.00 93.62 296 ASP A CA 1
ATOM 2324 C C . ASP A 1 296 ? 42.833 3.496 -70.680 1.00 93.62 296 ASP A C 1
ATOM 2326 O O . ASP A 1 296 ? 42.545 4.212 -69.719 1.00 93.62 296 ASP A O 1
ATOM 2330 N N . ASN A 1 297 ? 43.906 2.693 -70.645 1.00 92.56 297 ASN A N 1
ATOM 2331 C CA . ASN A 1 297 ? 44.810 2.645 -69.490 1.00 92.56 297 ASN A CA 1
ATOM 2332 C C . ASN A 1 297 ? 45.502 3.991 -69.233 1.00 92.56 297 ASN A C 1
ATOM 2334 O O . ASN A 1 297 ? 45.715 4.363 -68.078 1.00 92.56 297 ASN A O 1
ATOM 2338 N N . LEU A 1 298 ? 45.846 4.734 -70.289 1.00 95.38 298 LEU A N 1
ATOM 2339 C CA . LEU A 1 298 ? 46.437 6.063 -70.152 1.00 95.38 298 LEU A CA 1
ATOM 2340 C C . LEU A 1 298 ? 45.441 7.054 -69.526 1.00 95.38 298 LEU A C 1
ATOM 2342 O O . LEU A 1 298 ? 45.833 7.851 -68.672 1.00 95.38 298 LEU A O 1
ATOM 2346 N N . ILE A 1 299 ? 44.163 6.977 -69.911 1.00 94.81 299 ILE A N 1
ATOM 2347 C CA . ILE A 1 299 ? 43.085 7.799 -69.340 1.00 94.81 299 ILE A CA 1
ATOM 2348 C C . ILE A 1 299 ? 42.902 7.481 -67.852 1.00 94.81 299 ILE A C 1
ATOM 2350 O O . ILE A 1 299 ? 42.981 8.390 -67.026 1.00 94.81 299 ILE A O 1
ATOM 2354 N N . LEU A 1 300 ? 42.758 6.202 -67.496 1.00 93.38 300 LEU A N 1
ATOM 2355 C CA . LEU A 1 300 ? 42.591 5.774 -66.101 1.00 93.38 300 LEU A CA 1
ATOM 2356 C C . LEU A 1 300 ? 43.774 6.190 -65.221 1.00 93.38 300 LEU A C 1
ATOM 2358 O O . LEU A 1 300 ? 43.594 6.638 -64.090 1.00 93.38 300 LEU A O 1
ATOM 2362 N N . SER A 1 301 ? 44.998 6.088 -65.744 1.00 92.81 301 SER A N 1
ATOM 2363 C CA . SER A 1 301 ? 46.187 6.504 -65.000 1.00 92.81 301 SER A CA 1
ATOM 2364 C C . SER A 1 301 ? 46.221 8.014 -64.746 1.00 92.81 301 SER A C 1
ATOM 2366 O O . SER A 1 301 ? 46.781 8.443 -63.737 1.00 92.81 301 SER A O 1
ATOM 2368 N N . LYS A 1 302 ? 45.631 8.820 -65.636 1.00 93.62 302 LYS A N 1
ATOM 2369 C CA . LYS A 1 302 ? 45.500 10.268 -65.450 1.00 93.62 302 LYS A CA 1
ATOM 2370 C C . LYS A 1 302 ? 44.450 10.599 -64.386 1.00 93.62 302 LYS A C 1
ATOM 2372 O O . LYS A 1 302 ? 44.745 11.374 -63.484 1.00 93.62 302 LYS A O 1
ATOM 2377 N N . GLU A 1 303 ? 43.279 9.964 -64.446 1.00 91.75 303 GLU A N 1
ATOM 2378 C CA . GLU A 1 303 ? 42.210 10.144 -63.449 1.00 91.75 303 GLU A CA 1
ATOM 2379 C C . GLU A 1 303 ? 42.669 9.765 -62.034 1.00 91.75 303 GLU A C 1
ATOM 2381 O O . GLU A 1 303 ? 42.379 10.469 -61.067 1.00 91.75 303 GLU A O 1
ATOM 2386 N N . LEU A 1 304 ? 43.446 8.686 -61.908 1.00 88.88 304 LEU A N 1
ATOM 2387 C CA . LEU A 1 304 ? 44.001 8.253 -60.627 1.00 88.88 304 LEU A CA 1
ATOM 2388 C C . LEU A 1 304 ? 44.980 9.290 -60.048 1.00 88.88 304 LEU A C 1
ATOM 2390 O O . LEU A 1 304 ? 44.959 9.551 -58.845 1.00 88.88 304 LEU A O 1
ATOM 2394 N N . GLY A 1 305 ? 45.787 9.932 -60.900 1.00 91.25 305 GLY A N 1
ATOM 2395 C CA . GLY A 1 305 ? 46.668 11.030 -60.496 1.00 91.25 305 GLY A CA 1
ATOM 2396 C C . GLY A 1 305 ? 45.906 12.270 -60.015 1.00 91.25 305 GLY A C 1
ATOM 2397 O O . GLY A 1 305 ? 46.289 12.871 -59.009 1.00 91.25 305 GLY A O 1
ATOM 2398 N N . ASP A 1 306 ? 44.803 12.620 -60.683 1.00 88.81 306 ASP A N 1
ATOM 2399 C CA . ASP A 1 306 ? 43.950 13.747 -60.288 1.00 88.81 306 ASP A CA 1
ATOM 2400 C C . ASP A 1 306 ? 43.283 13.495 -58.920 1.00 88.81 306 ASP A C 1
ATOM 2402 O O . ASP A 1 306 ? 43.265 14.382 -58.061 1.00 88.81 306 ASP A O 1
ATOM 2406 N N . LEU A 1 307 ? 42.805 12.268 -58.673 1.00 85.12 307 LEU A N 1
ATOM 2407 C CA . LEU A 1 307 ? 42.241 11.858 -57.380 1.00 85.12 307 LEU A CA 1
ATOM 2408 C C . LEU A 1 307 ? 43.281 11.884 -56.250 1.00 85.12 307 LEU A C 1
ATOM 2410 O O . LEU A 1 307 ? 42.990 12.349 -55.146 1.00 85.12 307 LEU A O 1
ATOM 2414 N N . GLU A 1 308 ? 44.507 11.424 -56.511 1.00 87.12 308 GLU A N 1
ATOM 2415 C CA . GLU A 1 308 ? 45.587 11.477 -55.520 1.00 87.12 308 GLU A CA 1
ATOM 2416 C C . GLU A 1 308 ? 45.967 12.928 -55.164 1.00 87.12 308 GLU A C 1
ATOM 2418 O O . GLU A 1 308 ? 46.288 13.225 -54.009 1.00 87.12 308 GLU A O 1
ATOM 2423 N N . GLY A 1 309 ? 45.899 13.844 -56.137 1.00 85.38 309 GLY A N 1
ATOM 2424 C CA . GLY A 1 309 ? 46.085 15.280 -55.922 1.00 85.38 309 GLY A CA 1
ATOM 2425 C C . GLY A 1 309 ? 45.028 15.875 -54.989 1.00 85.38 309 GLY A C 1
ATOM 2426 O O . GLY A 1 309 ? 45.377 16.492 -53.982 1.00 85.38 309 GLY A O 1
ATOM 2427 N N . GLN A 1 310 ? 43.747 15.611 -55.263 1.00 80.25 310 GLN A N 1
ATOM 2428 C CA . GLN A 1 310 ? 42.635 16.096 -54.434 1.00 80.25 310 GLN A CA 1
ATOM 2429 C C . GLN A 1 310 ? 42.735 15.610 -52.981 1.00 80.25 310 GLN A C 1
ATOM 2431 O O . GLN A 1 310 ? 42.567 16.393 -52.045 1.00 80.25 310 GLN A O 1
ATOM 2436 N N . LEU A 1 311 ? 43.084 14.335 -52.778 1.00 81.31 311 LEU A N 1
ATOM 2437 C CA . LEU A 1 311 ? 43.237 13.760 -51.440 1.00 81.31 311 LEU A CA 1
ATOM 2438 C C . LEU A 1 311 ? 44.377 14.421 -50.643 1.00 81.31 311 LEU A C 1
ATOM 2440 O O . LEU A 1 311 ? 44.280 14.594 -49.424 1.00 81.31 311 LEU A O 1
ATOM 2444 N N . LYS A 1 312 ? 45.474 14.799 -51.313 1.00 84.44 312 LYS A N 1
ATOM 2445 C CA . LYS A 1 312 ? 46.588 15.520 -50.674 1.00 84.44 312 LYS A CA 1
ATOM 2446 C C . LYS A 1 312 ? 46.175 16.924 -50.236 1.00 84.44 312 LYS A C 1
ATOM 2448 O O . LYS A 1 312 ? 46.554 17.330 -49.135 1.00 84.44 312 LYS A O 1
ATOM 2453 N N . ASP A 1 313 ? 45.378 17.620 -51.039 1.00 81.56 313 ASP A N 1
ATOM 2454 C CA . ASP A 1 313 ? 44.892 18.964 -50.720 1.00 81.56 313 ASP A CA 1
ATOM 2455 C C . ASP A 1 313 ? 43.918 18.956 -49.533 1.00 81.56 313 ASP A C 1
ATOM 2457 O O . ASP A 1 313 ? 44.043 19.767 -48.616 1.00 81.56 313 ASP A O 1
ATOM 2461 N N . GLU A 1 314 ? 42.996 17.994 -49.473 1.00 79.56 314 GLU A N 1
ATOM 2462 C CA . GLU A 1 314 ? 42.052 17.871 -48.354 1.00 79.56 314 GLU A CA 1
ATOM 2463 C C . GLU A 1 314 ? 42.763 17.533 -47.034 1.00 79.56 314 GLU A C 1
ATOM 2465 O O . GLU A 1 314 ? 42.522 18.154 -45.992 1.00 79.56 314 GLU A O 1
ATOM 2470 N N . LYS A 1 315 ? 43.739 16.617 -47.080 1.00 82.31 315 LYS A N 1
ATOM 2471 C CA . LYS A 1 315 ? 44.599 16.326 -45.928 1.00 82.31 315 LYS A CA 1
ATOM 2472 C C . LYS A 1 315 ? 45.391 17.561 -45.494 1.00 82.31 315 LYS A C 1
ATOM 2474 O O . LYS A 1 315 ? 45.581 17.776 -44.297 1.00 82.31 315 LYS A O 1
ATOM 2479 N N . TYR A 1 316 ? 45.829 18.390 -46.440 1.00 78.94 316 TYR A N 1
ATOM 2480 C CA . TYR A 1 316 ? 46.495 19.652 -46.133 1.00 78.94 316 TYR A CA 1
ATOM 2481 C C . TYR A 1 316 ? 45.555 20.643 -45.435 1.00 78.94 316 TYR A C 1
ATOM 2483 O O . TYR A 1 316 ? 45.982 21.297 -44.487 1.00 78.94 316 TYR A O 1
ATOM 2491 N N . VAL A 1 317 ? 44.276 20.714 -45.821 1.00 81.50 317 VAL A N 1
ATOM 2492 C CA . VAL A 1 317 ? 43.267 21.548 -45.141 1.00 81.50 317 VAL A CA 1
ATOM 2493 C C . VAL A 1 317 ? 43.068 21.105 -43.688 1.00 81.50 317 VAL A C 1
ATOM 2495 O O . VAL A 1 317 ? 43.092 21.953 -42.795 1.00 81.50 317 VAL A O 1
ATOM 2498 N N . LEU A 1 318 ? 42.957 19.800 -43.427 1.00 80.81 318 LEU A N 1
ATOM 2499 C CA . LEU A 1 318 ? 42.782 19.261 -42.069 1.00 80.81 318 LEU A CA 1
ATOM 2500 C C . LEU A 1 318 ? 44.016 19.457 -41.173 1.00 80.81 318 LEU A C 1
ATOM 2502 O O . LEU A 1 318 ? 43.887 19.636 -39.965 1.00 80.81 318 LEU A O 1
ATOM 2506 N N . VAL A 1 319 ? 45.217 19.460 -41.755 1.00 81.31 319 VAL A N 1
ATOM 2507 C CA . VAL A 1 319 ? 46.479 19.719 -41.034 1.00 81.31 319 VAL A CA 1
ATOM 2508 C C . VAL A 1 319 ? 46.857 21.210 -41.084 1.00 81.31 319 VAL A C 1
ATOM 2510 O O . VAL A 1 319 ? 47.876 21.638 -40.540 1.00 81.31 319 VAL A O 1
ATOM 2513 N N . SER A 1 320 ? 46.033 22.045 -41.723 1.00 83.50 320 SER A N 1
ATOM 2514 C CA . SER A 1 320 ? 46.316 23.467 -41.856 1.00 83.50 320 SER A CA 1
ATOM 2515 C C . SER A 1 320 ? 46.220 24.171 -40.504 1.00 83.50 320 SER A C 1
ATOM 2517 O O . SER A 1 320 ? 45.344 23.914 -39.675 1.00 83.50 320 SER A O 1
ATOM 2519 N N . LYS A 1 321 ? 47.115 25.137 -40.295 1.00 85.38 321 LYS A N 1
ATOM 2520 C CA . LYS A 1 321 ? 47.168 25.935 -39.067 1.00 85.38 321 LYS A CA 1
ATOM 2521 C C . LYS A 1 321 ? 45.829 26.621 -38.720 1.00 85.38 321 LYS A C 1
ATOM 2523 O O . LYS A 1 321 ? 45.476 26.613 -37.542 1.00 85.38 321 LYS A O 1
ATOM 2528 N N . PRO A 1 322 ? 45.061 27.198 -39.671 1.00 85.00 322 PRO A N 1
ATOM 2529 C CA . PRO A 1 322 ? 43.749 27.772 -39.364 1.00 85.00 322 PRO A CA 1
ATOM 2530 C C . PRO A 1 322 ? 42.736 26.738 -38.862 1.00 85.00 322 PRO A C 1
ATOM 2532 O O . PRO A 1 322 ? 42.012 27.025 -37.910 1.00 85.00 322 PRO A O 1
ATOM 2535 N N . TYR A 1 323 ? 42.710 25.544 -39.465 1.00 89.50 323 TYR A N 1
ATOM 2536 C CA . TYR A 1 323 ? 41.817 24.462 -39.050 1.00 89.50 323 TYR A CA 1
ATOM 2537 C C . TYR A 1 323 ? 42.170 23.959 -37.648 1.00 89.50 323 TYR A C 1
ATOM 2539 O O . TYR A 1 323 ? 41.289 23.869 -36.799 1.00 89.50 323 TYR A O 1
ATOM 2547 N N . MET A 1 324 ? 43.459 23.738 -37.363 1.00 89.94 324 MET A N 1
ATOM 2548 C CA . MET A 1 324 ? 43.920 23.352 -36.024 1.00 89.94 324 MET A CA 1
ATOM 2549 C C . MET A 1 324 ? 43.510 24.375 -34.955 1.00 89.94 324 MET A C 1
ATOM 2551 O O . MET A 1 324 ? 42.937 24.002 -33.940 1.00 89.94 324 MET A O 1
ATOM 2555 N N . ILE A 1 325 ? 43.708 25.675 -35.209 1.00 92.44 325 ILE A N 1
ATOM 2556 C CA . ILE A 1 325 ? 43.312 26.738 -34.267 1.00 92.44 325 ILE A CA 1
ATOM 2557 C C . ILE A 1 325 ? 41.795 26.745 -34.028 1.00 92.44 325 ILE A C 1
ATOM 2559 O O . ILE A 1 325 ? 41.341 27.009 -32.913 1.00 92.44 325 ILE A O 1
ATOM 2563 N N . LEU A 1 326 ? 40.994 26.499 -35.068 1.00 92.69 326 LEU A N 1
ATOM 2564 C CA . LEU A 1 326 ? 39.541 26.428 -34.936 1.00 92.69 326 LEU A CA 1
ATOM 2565 C C . LEU A 1 326 ? 39.110 25.183 -34.148 1.00 92.69 326 LEU A C 1
ATOM 2567 O O . LEU A 1 326 ? 38.246 25.286 -33.279 1.00 92.69 326 LEU A O 1
ATOM 2571 N N . ASN A 1 327 ? 39.744 24.040 -34.411 1.00 92.25 327 ASN A N 1
ATOM 2572 C CA . ASN A 1 327 ? 39.522 22.795 -33.686 1.00 92.25 327 ASN A CA 1
ATOM 2573 C C . ASN A 1 327 ? 39.871 22.936 -32.194 1.00 92.25 327 ASN A C 1
ATOM 2575 O O . ASN A 1 327 ? 39.073 22.551 -31.344 1.00 92.25 327 ASN A O 1
ATOM 2579 N N . ASP A 1 328 ? 40.998 23.570 -31.864 1.00 94.94 328 ASP A N 1
ATOM 2580 C CA . ASP A 1 328 ? 41.406 23.818 -30.475 1.00 94.94 328 ASP A CA 1
ATOM 2581 C C . ASP A 1 328 ? 40.394 24.714 -29.741 1.00 94.94 328 ASP A C 1
ATOM 2583 O O . ASP A 1 328 ? 40.020 24.449 -28.596 1.00 94.94 328 ASP A O 1
ATOM 2587 N N . LYS A 1 329 ? 39.885 25.757 -30.413 1.00 95.44 329 LYS A N 1
ATOM 2588 C CA . LYS A 1 329 ? 38.820 26.614 -29.864 1.00 95.44 329 LYS A CA 1
ATOM 2589 C C . LYS A 1 329 ? 37.521 25.848 -29.630 1.00 95.44 329 LYS A C 1
ATOM 2591 O O . LYS A 1 329 ? 36.862 26.079 -28.619 1.00 95.44 329 LYS A O 1
ATOM 2596 N N . LEU A 1 330 ? 37.150 24.954 -30.545 1.00 95.38 330 LEU A N 1
ATOM 2597 C CA . LEU A 1 330 ? 35.961 24.117 -30.403 1.00 95.38 330 LEU A CA 1
ATOM 2598 C C . LEU A 1 330 ? 36.091 23.174 -29.200 1.00 95.38 330 LEU A C 1
ATOM 2600 O O . LEU A 1 330 ? 35.172 23.085 -28.389 1.00 95.38 330 LEU A O 1
ATOM 2604 N N . GLN A 1 331 ? 37.247 22.524 -29.043 1.00 95.62 331 GLN A N 1
ATOM 2605 C CA . GLN A 1 331 ? 37.514 21.654 -27.896 1.00 95.62 331 GLN A CA 1
ATOM 2606 C C . GLN A 1 331 ? 37.475 22.421 -26.569 1.00 95.62 331 GLN A C 1
ATOM 2608 O O . GLN A 1 331 ? 36.869 21.945 -25.610 1.00 95.62 331 GLN A O 1
ATOM 2613 N N . HIS A 1 332 ? 38.046 23.629 -26.523 1.00 96.19 332 HIS A N 1
ATOM 2614 C CA . HIS A 1 332 ? 37.964 24.493 -25.344 1.00 96.19 332 HIS A CA 1
ATOM 2615 C C . HIS A 1 332 ? 36.512 24.841 -24.982 1.00 96.19 332 HIS A C 1
ATOM 2617 O O . HIS A 1 332 ? 36.121 24.720 -23.823 1.00 96.19 332 HIS A O 1
ATOM 2623 N N . LEU A 1 333 ? 35.700 25.265 -25.957 1.00 96.00 333 LEU A N 1
ATOM 2624 C CA . LEU A 1 333 ? 34.292 25.601 -25.718 1.00 96.00 333 LEU A CA 1
ATOM 2625 C C . LEU A 1 333 ? 33.487 24.388 -25.239 1.00 96.00 333 LEU A C 1
ATOM 2627 O O . LEU A 1 333 ? 32.692 24.524 -24.312 1.00 96.00 333 LEU A O 1
ATOM 2631 N N . ASN A 1 334 ? 33.733 23.201 -25.800 1.00 96.25 334 ASN A N 1
ATOM 2632 C CA . ASN A 1 334 ? 33.114 21.965 -25.316 1.00 96.25 334 ASN A CA 1
ATOM 2633 C C . ASN A 1 334 ? 33.480 21.678 -23.854 1.00 96.25 334 ASN A C 1
ATOM 2635 O O . ASN A 1 334 ? 32.596 21.381 -23.056 1.00 96.25 334 ASN A O 1
ATOM 2639 N N . ALA A 1 335 ? 34.753 21.824 -23.475 1.00 96.62 335 ALA A N 1
ATOM 2640 C CA . ALA A 1 335 ? 35.177 21.639 -22.087 1.00 96.62 335 ALA A CA 1
ATOM 2641 C C . ALA A 1 335 ? 34.503 22.643 -21.130 1.00 96.62 335 ALA A C 1
ATOM 2643 O O . ALA A 1 335 ? 34.146 22.295 -20.004 1.00 96.62 335 ALA A O 1
ATOM 2644 N N . GLU A 1 336 ? 34.291 23.884 -21.573 1.00 95.38 336 GLU A N 1
ATOM 2645 C CA . GLU A 1 336 ? 33.608 24.897 -20.769 1.00 95.38 336 GLU A CA 1
ATOM 2646 C C . GLU A 1 336 ? 32.108 24.599 -20.607 1.00 95.38 336 GLU A C 1
ATOM 2648 O O . GLU A 1 336 ? 31.571 24.751 -19.508 1.00 95.38 336 GLU A O 1
ATOM 2653 N N . ILE A 1 337 ? 31.450 24.110 -21.665 1.00 95.31 337 ILE A N 1
ATOM 2654 C CA . ILE A 1 337 ? 30.054 23.648 -21.623 1.00 95.31 337 ILE A CA 1
ATOM 2655 C C . ILE A 1 337 ? 29.895 22.495 -20.627 1.00 95.31 337 ILE A C 1
ATOM 2657 O O . ILE A 1 337 ? 29.001 22.558 -19.783 1.00 95.31 337 ILE A O 1
ATOM 2661 N N . GLU A 1 338 ? 30.772 21.486 -20.665 1.00 95.88 338 GLU A N 1
ATOM 2662 C CA . GLU A 1 338 ? 30.727 20.373 -19.704 1.00 95.88 338 GLU A CA 1
ATOM 2663 C C . GLU A 1 338 ? 30.919 20.848 -18.260 1.00 95.88 338 GLU A C 1
ATOM 2665 O O . GLU A 1 338 ? 30.216 20.407 -17.350 1.00 95.88 338 GLU A O 1
ATOM 2670 N N . ARG A 1 339 ? 31.807 21.824 -18.035 1.00 96.06 339 ARG A N 1
ATOM 2671 C CA . ARG A 1 339 ? 31.986 22.422 -16.707 1.00 96.06 339 ARG A CA 1
ATOM 2672 C C . ARG A 1 339 ? 30.711 23.112 -16.209 1.00 96.06 339 ARG A C 1
ATOM 2674 O O . ARG A 1 339 ? 30.358 22.962 -15.040 1.00 96.06 339 ARG A O 1
ATOM 2681 N N . TYR A 1 340 ? 30.030 23.885 -17.060 1.00 93.31 340 TYR A N 1
ATOM 2682 C CA . TYR A 1 340 ? 28.777 24.544 -16.673 1.00 93.31 340 TYR A CA 1
ATOM 2683 C C . TYR A 1 340 ? 27.640 23.543 -16.462 1.00 93.31 340 TYR A C 1
ATOM 2685 O O . TYR A 1 340 ? 26.854 23.731 -15.536 1.00 93.31 340 TYR A O 1
ATOM 2693 N N . ARG A 1 341 ? 27.580 22.466 -17.254 1.00 94.50 341 ARG A N 1
ATOM 2694 C CA . ARG A 1 341 ? 26.625 21.366 -17.064 1.00 94.50 341 ARG A CA 1
ATOM 2695 C C . ARG A 1 341 ? 26.758 20.753 -15.669 1.00 94.50 341 ARG A C 1
ATOM 2697 O O . ARG A 1 341 ? 25.777 20.731 -14.933 1.00 94.50 341 ARG A O 1
ATOM 2704 N N . GLY A 1 342 ? 27.978 20.393 -15.264 1.00 94.06 342 GLY A N 1
ATOM 2705 C CA . GLY A 1 342 ? 28.231 19.851 -13.925 1.00 94.06 342 GLY A CA 1
ATOM 2706 C C . GLY A 1 342 ? 27.872 20.827 -12.796 1.00 94.06 342 GLY A C 1
ATOM 2707 O O . GLY A 1 342 ? 27.368 20.418 -11.754 1.00 94.06 342 GLY A O 1
ATOM 2708 N N . LEU A 1 343 ? 28.061 22.138 -12.992 1.00 93.69 343 LEU A N 1
ATOM 2709 C CA . LEU A 1 343 ? 27.634 23.138 -12.005 1.00 93.69 343 LEU A CA 1
ATOM 2710 C C . LEU A 1 343 ? 26.103 23.218 -11.877 1.00 93.69 343 LEU A C 1
ATOM 2712 O O . LEU A 1 343 ? 25.594 23.385 -10.771 1.00 93.69 343 LEU A O 1
ATOM 2716 N N . VAL A 1 344 ? 25.372 23.106 -12.990 1.00 91.00 344 VAL A N 1
ATOM 2717 C CA . VAL A 1 344 ? 23.901 23.095 -12.992 1.00 91.00 344 VAL A CA 1
ATOM 2718 C C . VAL A 1 344 ? 23.360 21.850 -12.289 1.00 91.00 344 VAL A C 1
ATOM 2720 O O . VAL A 1 344 ? 22.438 21.981 -11.488 1.00 91.00 344 VAL A O 1
ATOM 2723 N N . GLU A 1 345 ? 23.959 20.680 -12.518 1.00 91.62 345 GLU A N 1
ATOM 2724 C CA . GLU A 1 345 ? 23.598 19.431 -11.829 1.00 91.62 345 GLU A CA 1
ATOM 2725 C C . GLU A 1 345 ? 23.760 19.563 -10.305 1.00 91.62 345 GLU A C 1
ATOM 2727 O O . GLU A 1 345 ? 22.822 19.304 -9.553 1.00 91.62 345 GLU A O 1
ATOM 2732 N N . VAL A 1 346 ? 24.895 20.099 -9.837 1.00 91.50 346 VAL A N 1
ATOM 2733 C CA . VAL A 1 346 ? 25.134 20.342 -8.400 1.00 91.50 346 VAL A CA 1
ATOM 2734 C C . VAL A 1 346 ? 24.114 21.318 -7.797 1.00 91.50 346 VAL A C 1
ATOM 2736 O O . VAL A 1 346 ? 23.701 21.161 -6.644 1.00 91.50 346 VAL A O 1
ATOM 2739 N N . LEU A 1 347 ? 23.704 22.346 -8.546 1.00 88.81 347 LEU A N 1
ATOM 2740 C CA . LEU A 1 347 ? 22.684 23.291 -8.085 1.00 88.81 347 LEU A CA 1
ATOM 2741 C C . LEU A 1 347 ? 21.295 22.639 -8.000 1.00 88.81 347 LEU A C 1
ATOM 2743 O O . LEU A 1 347 ? 20.589 22.872 -7.021 1.00 88.81 347 LEU A O 1
ATOM 2747 N N . GLN A 1 348 ? 20.931 21.787 -8.961 1.00 86.94 348 GLN A N 1
ATOM 2748 C CA . GLN A 1 348 ? 19.669 21.039 -8.931 1.00 86.94 348 GLN A CA 1
ATOM 2749 C C . GLN A 1 348 ? 19.601 20.071 -7.743 1.00 86.94 348 GLN A C 1
ATOM 2751 O O . GLN A 1 348 ? 18.579 20.021 -7.055 1.00 86.94 348 GLN A O 1
ATOM 2756 N N . ASP A 1 349 ? 20.691 19.361 -7.444 1.00 88.00 349 ASP A N 1
ATOM 2757 C CA . ASP A 1 349 ? 20.767 18.468 -6.281 1.00 88.00 349 ASP A CA 1
ATOM 2758 C C . ASP A 1 349 ? 20.605 19.235 -4.963 1.00 88.00 349 ASP A C 1
ATOM 2760 O O . ASP A 1 349 ? 19.901 18.795 -4.048 1.00 88.00 349 ASP A O 1
ATOM 2764 N N . LYS A 1 350 ? 21.209 20.426 -4.865 1.00 90.31 350 LYS A N 1
ATOM 2765 C CA . LYS A 1 350 ? 21.072 21.294 -3.690 1.00 90.31 350 LYS A CA 1
ATOM 2766 C C . LYS A 1 350 ? 19.625 21.743 -3.469 1.00 90.31 350 LYS A C 1
ATOM 2768 O O . LYS A 1 350 ? 19.170 21.755 -2.323 1.00 90.31 350 LYS A O 1
ATOM 2773 N N . ASP A 1 351 ? 18.903 22.093 -4.529 1.00 88.88 351 ASP A N 1
ATOM 2774 C CA . ASP A 1 351 ? 17.499 22.504 -4.430 1.00 88.88 351 ASP A CA 1
ATOM 2775 C C . ASP A 1 351 ? 16.599 21.339 -3.987 1.00 88.88 351 ASP A C 1
ATOM 2777 O O . ASP A 1 351 ? 15.751 21.511 -3.106 1.00 88.88 351 ASP A O 1
ATOM 2781 N N . GLN A 1 352 ? 16.843 20.126 -4.499 1.00 89.56 352 GLN A N 1
ATOM 2782 C CA . GLN A 1 352 ? 16.141 18.916 -4.051 1.00 89.56 352 GLN A CA 1
ATOM 2783 C C . GLN A 1 352 ? 16.418 18.591 -2.575 1.00 89.56 352 GLN A C 1
ATOM 2785 O O . GLN A 1 352 ? 15.509 18.193 -1.840 1.00 89.56 352 GLN A O 1
ATOM 2790 N N . LEU A 1 353 ? 17.664 18.758 -2.120 1.00 88.81 353 LEU A N 1
ATOM 2791 C CA . LEU A 1 353 ? 18.030 18.568 -0.714 1.00 88.81 353 LEU A CA 1
ATOM 2792 C C . LEU A 1 353 ? 17.351 19.600 0.190 1.00 88.81 353 LEU A C 1
ATOM 2794 O O . LEU A 1 353 ? 16.785 19.220 1.214 1.00 88.81 353 LEU A O 1
ATOM 2798 N N . MET A 1 354 ? 17.330 20.875 -0.209 1.00 92.38 354 MET A N 1
ATOM 2799 C CA . MET A 1 354 ? 16.643 21.929 0.542 1.00 92.38 354 MET A CA 1
ATOM 2800 C C . MET A 1 354 ? 15.132 21.670 0.632 1.00 92.38 354 MET A C 1
ATOM 2802 O O . MET A 1 354 ? 14.517 21.924 1.669 1.00 92.38 354 MET A O 1
ATOM 2806 N N . GLN A 1 355 ? 14.519 21.153 -0.436 1.00 91.62 355 GLN A N 1
ATOM 2807 C CA . GLN A 1 355 ? 13.109 20.771 -0.416 1.00 91.62 355 GLN A CA 1
ATOM 2808 C C . GLN A 1 355 ? 12.852 19.623 0.569 1.00 91.62 355 GLN A C 1
ATOM 2810 O O . GLN A 1 355 ? 11.960 19.740 1.412 1.00 91.62 355 GLN A O 1
ATOM 2815 N N . ARG A 1 356 ? 13.671 18.561 0.540 1.00 89.88 356 ARG A N 1
ATOM 2816 C CA . ARG A 1 356 ? 13.571 17.468 1.522 1.00 89.88 356 ARG A CA 1
ATOM 2817 C C . ARG A 1 356 ? 13.768 17.951 2.958 1.00 89.88 356 ARG A C 1
ATOM 2819 O O . ARG A 1 356 ? 13.044 17.511 3.845 1.00 89.88 356 ARG A O 1
ATOM 2826 N N . GLU A 1 357 ? 14.712 18.855 3.204 1.00 90.00 357 GLU A N 1
ATOM 2827 C CA . GLU A 1 357 ? 14.960 19.419 4.537 1.00 90.00 357 GLU A CA 1
ATOM 2828 C C . GLU A 1 357 ? 13.742 20.193 5.068 1.00 90.00 357 GLU A C 1
ATOM 2830 O O . GLU A 1 357 ? 13.342 20.008 6.222 1.00 90.00 357 GLU A O 1
ATOM 2835 N N . LYS A 1 358 ? 13.092 21.005 4.222 1.00 92.69 358 LYS A N 1
ATOM 2836 C CA . LYS A 1 358 ? 11.844 21.703 4.577 1.00 92.69 358 LYS A CA 1
ATOM 2837 C C . LYS A 1 358 ? 10.705 20.733 4.888 1.00 92.69 358 LYS A C 1
ATOM 2839 O O . LYS A 1 358 ? 9.989 20.937 5.864 1.00 92.69 358 LYS A O 1
ATOM 2844 N N . GLU A 1 359 ? 10.552 19.670 4.100 1.00 91.69 359 GLU A N 1
ATOM 2845 C CA . GLU A 1 359 ? 9.539 18.636 4.346 1.00 91.69 359 GLU A CA 1
ATOM 2846 C C . GLU A 1 359 ? 9.786 17.883 5.660 1.00 91.69 359 GLU A C 1
ATOM 2848 O O . GLU A 1 359 ? 8.845 17.638 6.415 1.00 91.69 359 GLU A O 1
ATOM 2853 N N . ILE A 1 360 ? 11.042 17.537 5.962 1.00 91.38 360 ILE A N 1
ATOM 2854 C CA . ILE A 1 360 ? 11.420 16.901 7.233 1.00 91.38 360 ILE A CA 1
ATOM 2855 C C . ILE A 1 360 ? 11.137 17.842 8.406 1.00 91.38 360 ILE A C 1
ATOM 2857 O O . ILE A 1 360 ? 10.593 17.401 9.416 1.00 91.38 360 ILE A O 1
ATOM 2861 N N . SER A 1 361 ? 11.445 19.132 8.260 1.00 91.94 361 SER A N 1
ATOM 2862 C CA . SER A 1 361 ? 11.202 20.139 9.300 1.00 91.94 361 SER A CA 1
ATOM 2863 C C . SER A 1 361 ? 9.704 20.305 9.581 1.00 91.94 361 SER A C 1
ATOM 2865 O O . SER A 1 361 ? 9.285 20.223 10.733 1.00 91.94 361 SER A O 1
ATOM 2867 N N . ALA A 1 362 ? 8.873 20.408 8.538 1.00 90.81 362 ALA A N 1
ATOM 2868 C CA . ALA A 1 362 ? 7.415 20.464 8.681 1.00 90.81 362 ALA A CA 1
ATOM 2869 C C . ALA A 1 362 ? 6.840 19.189 9.331 1.00 90.81 362 ALA A C 1
ATOM 2871 O O . ALA A 1 362 ? 5.946 19.258 10.177 1.00 90.81 362 ALA A O 1
ATOM 2872 N N . LYS A 1 363 ? 7.376 18.009 8.982 1.00 93.50 363 LYS A N 1
ATOM 2873 C CA . LYS A 1 363 ? 7.002 16.742 9.632 1.00 93.50 363 LYS A CA 1
ATOM 2874 C C . LYS A 1 363 ? 7.397 16.726 11.109 1.00 93.50 363 LYS A C 1
ATOM 2876 O O . LYS A 1 363 ? 6.590 16.290 11.928 1.00 93.50 363 LYS A O 1
ATOM 2881 N N . ALA A 1 364 ? 8.584 17.219 11.462 1.00 92.56 364 ALA A N 1
ATOM 2882 C CA . ALA A 1 364 ? 9.037 17.308 12.849 1.00 92.56 364 ALA A CA 1
ATOM 2883 C C . ALA A 1 364 ? 8.134 18.229 13.690 1.00 92.56 364 ALA A C 1
ATOM 2885 O O . ALA A 1 364 ? 7.687 17.824 14.761 1.00 92.56 364 ALA A O 1
ATOM 2886 N N . GLU A 1 365 ? 7.768 19.402 13.166 1.00 89.69 365 GLU A N 1
ATOM 2887 C CA . GLU A 1 365 ? 6.825 20.319 13.825 1.00 89.69 365 GLU A CA 1
ATOM 2888 C C . GLU A 1 365 ? 5.444 19.673 14.030 1.00 89.69 365 GLU A C 1
ATOM 2890 O O . GLU A 1 365 ? 4.850 19.778 15.107 1.00 89.69 365 GLU A O 1
ATOM 2895 N N . SER A 1 366 ? 4.943 18.938 13.028 1.00 90.00 366 SER A N 1
ATOM 2896 C CA . SER A 1 366 ? 3.674 18.209 13.152 1.00 90.00 366 SER A CA 1
ATOM 2897 C C . SER A 1 366 ? 3.737 17.099 14.208 1.00 90.00 366 SER A C 1
ATOM 2899 O O . SER A 1 366 ? 2.792 16.915 14.976 1.00 90.00 366 SER A O 1
ATOM 2901 N N . LEU A 1 367 ? 4.869 16.394 14.299 1.00 95.75 367 LEU A N 1
ATOM 2902 C CA . LEU A 1 367 ? 5.089 15.342 15.284 1.00 95.75 367 LEU A CA 1
ATOM 2903 C C . LEU A 1 367 ? 5.108 15.913 16.704 1.00 95.75 367 LEU A C 1
ATOM 2905 O O . LEU A 1 367 ? 4.532 15.310 17.608 1.00 95.75 367 LEU A O 1
ATOM 2909 N N . ASP A 1 368 ? 5.733 17.069 16.911 1.00 92.69 368 ASP A N 1
ATOM 2910 C CA . ASP A 1 368 ? 5.766 17.712 18.224 1.00 92.69 368 ASP A CA 1
ATOM 2911 C C . ASP A 1 368 ? 4.382 18.231 18.644 1.00 92.69 368 ASP A C 1
ATOM 2913 O O . ASP A 1 368 ? 4.007 18.093 19.811 1.00 92.69 368 ASP A O 1
ATOM 2917 N N . SER A 1 369 ? 3.564 18.705 17.696 1.00 93.31 369 SER A N 1
ATOM 2918 C CA . SER A 1 369 ? 2.148 19.000 17.952 1.00 93.31 369 SER A CA 1
ATOM 2919 C C . SER A 1 369 ? 1.378 17.752 18.402 1.00 93.31 369 SER A C 1
ATOM 2921 O O . SER A 1 369 ? 0.699 17.787 19.431 1.00 93.31 369 SER A O 1
ATOM 2923 N N . VAL A 1 370 ? 1.540 16.623 17.701 1.00 93.81 370 VAL A N 1
ATOM 2924 C CA . VAL A 1 370 ? 0.908 15.346 18.075 1.00 93.81 370 VAL A CA 1
ATOM 2925 C C . VAL A 1 370 ? 1.371 14.887 19.460 1.00 93.81 370 VAL A C 1
ATOM 2927 O O . VAL A 1 370 ? 0.531 14.566 20.300 1.00 93.81 370 VAL A O 1
ATOM 2930 N N . LYS A 1 371 ? 2.674 14.933 19.765 1.00 96.19 371 LYS A N 1
ATOM 2931 C CA . LYS A 1 371 ? 3.188 14.609 21.110 1.00 96.19 371 LYS A CA 1
ATOM 2932 C C . LYS A 1 371 ? 2.547 15.478 22.190 1.00 96.19 371 LYS A C 1
ATOM 2934 O O . LYS A 1 371 ? 2.141 14.959 23.224 1.00 96.19 371 LYS A O 1
ATOM 2939 N N . GLN A 1 372 ? 2.400 16.781 21.947 1.00 95.94 372 GLN A N 1
ATOM 2940 C CA . GLN A 1 372 ? 1.760 17.680 22.906 1.00 95.94 372 GLN A CA 1
ATOM 2941 C C . GLN A 1 372 ? 0.280 17.327 23.131 1.00 95.94 372 GLN A C 1
ATOM 2943 O O . GLN A 1 372 ? -0.207 17.407 24.264 1.00 95.94 372 GLN A O 1
ATOM 2948 N N . THR A 1 373 ? -0.436 16.901 22.083 1.00 95.38 373 THR A N 1
ATOM 2949 C CA . THR A 1 373 ? -1.815 16.405 22.233 1.00 95.38 373 THR A CA 1
ATOM 2950 C C . THR A 1 373 ? -1.872 15.098 23.023 1.00 95.38 373 THR A C 1
ATOM 2952 O O . THR A 1 373 ? -2.725 14.978 23.899 1.00 95.38 373 THR A O 1
ATOM 2955 N N . ILE A 1 374 ? -0.934 14.170 22.797 1.00 96.62 374 ILE A N 1
ATOM 2956 C CA . ILE A 1 374 ? -0.830 12.911 23.551 1.00 96.62 374 ILE A CA 1
ATOM 2957 C C . ILE A 1 374 ? -0.622 13.200 25.039 1.00 96.62 374 ILE A C 1
ATOM 2959 O O . ILE A 1 374 ? -1.435 12.758 25.842 1.00 96.62 374 ILE A O 1
ATOM 2963 N N . ILE A 1 375 ? 0.357 14.039 25.397 1.00 97.69 375 ILE A N 1
ATOM 2964 C CA . ILE A 1 375 ? 0.627 14.431 26.795 1.00 97.69 375 ILE A CA 1
ATOM 2965 C C . ILE A 1 375 ? -0.618 15.053 27.449 1.00 97.69 375 ILE A C 1
ATOM 2967 O O . ILE A 1 375 ? -0.900 14.845 28.630 1.00 97.69 375 ILE A O 1
ATOM 2971 N N . THR A 1 376 ? -1.392 15.826 26.683 1.00 97.62 376 THR A N 1
ATOM 2972 C CA . THR A 1 376 ? -2.632 16.439 27.178 1.00 97.62 376 THR A CA 1
ATOM 2973 C C . THR A 1 376 ? -3.704 15.385 27.471 1.00 97.62 376 THR A C 1
ATOM 2975 O O . THR A 1 376 ? -4.372 15.470 28.504 1.00 97.62 376 THR A O 1
ATOM 2978 N N . TYR A 1 377 ? -3.863 14.386 26.598 1.00 96.75 377 TYR A N 1
ATOM 2979 C CA . TYR A 1 377 ? -4.797 13.281 26.817 1.00 96.75 377 TYR A CA 1
ATOM 2980 C C . TYR A 1 377 ? -4.341 12.342 27.937 1.00 96.75 377 TYR A C 1
ATOM 2982 O O . TYR A 1 377 ? -5.177 11.958 28.748 1.00 96.75 377 TYR A O 1
ATOM 2990 N N . GLU A 1 378 ? -3.046 12.040 28.047 1.00 97.81 378 GLU A N 1
ATOM 2991 C CA . GLU A 1 378 ? -2.472 11.258 29.153 1.00 97.81 378 GLU A CA 1
ATOM 2992 C C . GLU A 1 378 ? -2.785 11.911 30.502 1.00 97.81 378 GLU A C 1
ATOM 2994 O O . GLU A 1 378 ? -3.367 11.277 31.379 1.00 97.81 378 GLU A O 1
ATOM 2999 N N . LYS A 1 379 ? -2.546 13.223 30.630 1.00 97.31 379 LYS A N 1
ATOM 3000 C CA . LYS A 1 379 ? -2.910 13.974 31.839 1.00 97.31 379 LYS A CA 1
ATOM 3001 C C . LYS A 1 379 ? -4.413 13.920 32.132 1.00 97.31 379 LYS A C 1
ATOM 3003 O O . LYS A 1 379 ? -4.818 13.896 33.293 1.00 97.31 379 LYS A O 1
ATOM 3008 N N . LYS A 1 380 ? -5.259 13.932 31.094 1.00 97.56 380 LYS A N 1
ATOM 3009 C CA . LYS A 1 380 ? -6.713 13.841 31.275 1.00 97.56 380 LYS A CA 1
ATOM 3010 C C . LYS A 1 380 ? -7.149 12.448 31.732 1.00 97.56 380 LYS A C 1
ATOM 3012 O O . LYS A 1 380 ? -8.080 12.349 32.528 1.00 97.56 380 LYS A O 1
ATOM 3017 N N . ILE A 1 381 ? -6.486 11.401 31.246 1.00 97.06 381 ILE A N 1
ATOM 3018 C CA . ILE A 1 381 ? -6.702 10.020 31.683 1.00 97.06 381 ILE A CA 1
ATOM 3019 C C . ILE A 1 381 ? -6.324 9.884 33.159 1.00 97.06 381 ILE A C 1
ATOM 3021 O O . ILE A 1 381 ? -7.176 9.476 33.942 1.00 97.06 381 ILE A O 1
ATOM 3025 N N . GLU A 1 382 ? -5.130 10.336 33.559 1.00 97.44 382 GLU A N 1
ATOM 3026 C CA . GLU A 1 382 ? -4.696 10.321 34.966 1.00 97.44 382 GLU A CA 1
ATOM 3027 C C . GLU A 1 382 ? -5.692 11.065 35.877 1.00 97.44 382 GLU A C 1
ATOM 3029 O O . GLU A 1 382 ? -6.071 10.583 36.946 1.00 97.44 382 GLU A O 1
ATOM 3034 N N . GLU A 1 383 ? -6.186 12.232 35.446 1.00 97.62 383 GLU A N 1
ATOM 3035 C CA . GLU A 1 383 ? -7.205 12.977 36.192 1.00 97.62 383 GLU A CA 1
ATOM 3036 C C . GLU A 1 383 ? -8.502 12.164 36.363 1.00 97.62 383 GLU A C 1
ATOM 3038 O O . GLU A 1 383 ? -9.060 12.113 37.458 1.00 97.62 383 GLU A O 1
ATOM 3043 N N . LEU A 1 384 ? -8.987 11.502 35.310 1.00 96.62 384 LEU A N 1
ATOM 3044 C CA . LEU A 1 384 ? -10.199 10.680 35.385 1.00 96.62 384 LEU A CA 1
ATOM 3045 C C . LEU A 1 384 ? -10.003 9.430 36.254 1.00 96.62 384 LEU A C 1
ATOM 3047 O O . LEU A 1 384 ? -10.900 9.077 37.017 1.00 96.62 384 LEU A O 1
ATOM 3051 N N . GLU A 1 385 ? -8.837 8.792 36.194 1.00 97.06 385 GLU A N 1
ATOM 3052 C CA . GLU A 1 385 ? -8.491 7.653 37.051 1.00 97.06 385 GLU A CA 1
ATOM 3053 C C . GLU A 1 385 ? -8.502 8.047 38.532 1.00 97.06 385 GLU A C 1
ATOM 3055 O O . GLU A 1 385 ? -9.111 7.358 39.355 1.00 97.06 385 GLU A O 1
ATOM 3060 N N . THR A 1 386 ? -7.923 9.205 38.876 1.00 97.38 386 THR A N 1
ATOM 3061 C CA . THR A 1 386 ? -7.978 9.713 40.257 1.00 97.38 386 THR A CA 1
ATOM 3062 C C . THR A 1 386 ? -9.409 10.015 40.710 1.00 97.38 386 THR A C 1
ATOM 3064 O O . THR A 1 386 ? -9.768 9.680 41.840 1.00 97.38 386 THR A O 1
ATOM 3067 N N . GLN A 1 387 ? -10.264 10.566 39.837 1.00 97.62 387 GLN A N 1
ATOM 3068 C CA . GLN A 1 387 ? -11.685 10.790 40.144 1.00 97.62 387 GLN A CA 1
ATOM 3069 C C . GLN A 1 387 ? -12.439 9.478 40.397 1.00 97.62 387 GLN A C 1
ATOM 3071 O O . GLN A 1 387 ? -13.215 9.393 41.349 1.00 97.62 387 GLN A O 1
ATOM 3076 N N . ILE A 1 388 ? -12.190 8.439 39.594 1.00 96.88 388 ILE A N 1
ATOM 3077 C CA . ILE A 1 388 ? -12.778 7.107 39.800 1.00 96.88 388 ILE A CA 1
ATOM 3078 C C . ILE A 1 388 ? -12.367 6.548 41.163 1.00 96.88 388 ILE A C 1
ATOM 3080 O O . ILE A 1 388 ? -13.203 6.007 41.889 1.00 96.88 388 ILE A O 1
ATOM 3084 N N . GLN A 1 389 ? -11.099 6.700 41.536 1.00 97.38 389 GLN A N 1
ATOM 3085 C CA . GLN A 1 389 ? -10.594 6.184 42.802 1.00 97.38 389 GLN A CA 1
ATOM 3086 C C . GLN A 1 389 ? -11.202 6.904 44.015 1.00 97.38 389 GLN A C 1
ATOM 3088 O O . GLN A 1 389 ? -11.538 6.250 45.005 1.00 97.38 389 GLN A O 1
ATOM 3093 N N . ILE A 1 390 ? -11.426 8.220 43.913 1.00 97.25 390 ILE A N 1
ATOM 3094 C CA . ILE A 1 390 ? -12.163 9.000 44.920 1.00 97.25 390 ILE A CA 1
ATOM 3095 C C . ILE A 1 390 ? -13.596 8.474 45.053 1.00 97.25 390 ILE A C 1
ATOM 3097 O O . ILE A 1 390 ? -14.003 8.105 46.154 1.00 97.25 390 ILE A O 1
ATOM 3101 N N . LEU A 1 391 ? -14.332 8.342 43.944 1.00 95.19 391 LEU A N 1
ATOM 3102 C CA . LEU A 1 391 ? -15.710 7.831 43.961 1.00 95.19 391 LEU A CA 1
ATOM 3103 C C . LEU A 1 391 ? -15.803 6.417 44.550 1.00 95.19 391 LEU A C 1
ATOM 3105 O O . LEU A 1 391 ? -16.762 6.089 45.247 1.00 95.19 391 LEU A O 1
ATOM 3109 N N . PHE A 1 392 ? -14.799 5.575 44.303 1.00 95.88 392 PHE A N 1
ATOM 3110 C CA . PHE A 1 392 ? -14.737 4.238 44.885 1.00 95.88 392 PHE A CA 1
ATOM 3111 C C . PHE A 1 392 ? -14.554 4.285 46.408 1.00 95.88 392 PHE A C 1
ATOM 3113 O O . PHE A 1 392 ? -15.206 3.530 47.128 1.00 95.88 392 PHE A O 1
ATOM 3120 N N . SER A 1 393 ? -13.709 5.190 46.910 1.00 95.75 393 SER A N 1
ATOM 3121 C CA . SER A 1 393 ? -13.541 5.388 48.354 1.00 95.75 393 SER A CA 1
ATOM 3122 C C . SER A 1 393 ? -14.813 5.922 49.020 1.00 95.75 393 SER A C 1
ATOM 3124 O O . SER A 1 393 ? -15.249 5.362 50.022 1.00 95.75 393 SER A O 1
ATOM 3126 N N . GLU A 1 394 ? -15.487 6.901 48.407 1.00 96.38 394 GLU A N 1
ATOM 3127 C CA . GLU A 1 394 ? -16.761 7.437 48.904 1.00 96.38 394 GLU A CA 1
ATOM 3128 C C . GLU A 1 394 ? -17.859 6.367 48.936 1.00 96.38 394 GLU A C 1
ATOM 3130 O O . GLU A 1 394 ? -18.626 6.281 49.898 1.00 96.38 394 GLU A O 1
ATOM 3135 N N . LYS A 1 395 ? -17.921 5.511 47.906 1.00 95.81 395 LYS A N 1
ATOM 3136 C CA . LYS A 1 395 ? -18.831 4.361 47.884 1.00 95.81 395 LYS A CA 1
ATOM 3137 C C . LYS A 1 395 ? -18.560 3.424 49.063 1.00 95.81 395 LYS A C 1
ATOM 3139 O O . LYS A 1 395 ? -19.510 3.039 49.739 1.00 95.81 395 LYS A O 1
ATOM 3144 N N . ASN A 1 396 ? -17.300 3.067 49.310 1.00 95.62 396 ASN A N 1
ATOM 3145 C CA . ASN A 1 396 ? -16.936 2.163 50.404 1.00 95.62 396 ASN A CA 1
ATOM 3146 C C . ASN A 1 396 ? -17.289 2.756 51.779 1.00 95.62 396 ASN A C 1
ATOM 3148 O O . ASN A 1 396 ? -17.780 2.038 52.652 1.00 95.62 396 ASN A O 1
ATOM 3152 N N . ASP A 1 397 ? -17.099 4.064 51.966 1.00 96.38 397 ASP A N 1
ATOM 3153 C CA . ASP A 1 397 ? -17.486 4.762 53.196 1.00 96.38 397 ASP A CA 1
ATOM 3154 C C . ASP A 1 397 ? -19.007 4.736 53.408 1.00 96.38 397 ASP A C 1
ATOM 3156 O O . ASP A 1 397 ? -19.489 4.511 54.522 1.00 96.38 397 ASP A O 1
ATOM 3160 N N . LEU A 1 398 ? -19.783 4.952 52.340 1.00 94.00 398 LEU A N 1
ATOM 3161 C CA . LEU A 1 398 ? -21.243 4.857 52.390 1.00 94.00 398 LEU A CA 1
ATOM 3162 C C . LEU A 1 398 ? -21.713 3.429 52.667 1.00 94.00 398 LEU A C 1
ATOM 3164 O O . LEU A 1 398 ? -22.620 3.241 53.472 1.00 94.00 398 LEU A O 1
ATOM 3168 N N . GLU A 1 399 ? -21.097 2.433 52.036 1.00 94.25 399 GLU A N 1
ATOM 3169 C CA . GLU A 1 399 ? -21.397 1.017 52.257 1.00 94.25 399 GLU A CA 1
ATOM 3170 C C . GLU A 1 399 ? -21.123 0.612 53.712 1.00 94.25 399 GLU A C 1
ATOM 3172 O O . GLU A 1 399 ? -21.975 -0.007 54.347 1.00 94.25 399 GLU A O 1
ATOM 3177 N N . THR A 1 400 ? -20.006 1.074 54.283 1.00 93.12 400 THR A N 1
ATOM 3178 C CA . THR A 1 400 ? -19.675 0.870 55.702 1.00 93.12 400 THR A CA 1
ATOM 3179 C C . THR A 1 400 ? -20.720 1.510 56.617 1.00 93.12 400 THR A C 1
ATOM 3181 O O . THR A 1 400 ? -21.241 0.845 57.508 1.00 93.12 400 THR A O 1
ATOM 3184 N N . LYS A 1 401 ? -21.110 2.769 56.361 1.00 93.75 401 LYS A N 1
ATOM 3185 C CA . LYS A 1 401 ? -22.176 3.437 57.131 1.00 93.75 401 LYS A CA 1
ATOM 3186 C C . LYS A 1 401 ? -23.512 2.706 57.036 1.00 93.75 401 LYS A C 1
ATOM 3188 O O . LYS A 1 401 ? -24.246 2.643 58.018 1.00 93.75 401 LYS A O 1
ATOM 3193 N N . VAL A 1 402 ? -23.859 2.176 55.864 1.00 89.12 402 VAL A N 1
ATOM 3194 C CA . VAL A 1 402 ? -25.092 1.398 55.695 1.00 89.12 402 VAL A CA 1
ATOM 3195 C C . VAL A 1 402 ? -25.033 0.126 56.537 1.00 89.12 402 VAL A C 1
ATOM 3197 O O . VAL A 1 402 ? -25.985 -0.136 57.271 1.00 89.12 402 VAL A O 1
ATOM 3200 N N . GLU A 1 403 ? -23.927 -0.617 56.498 1.00 88.19 403 GLU A N 1
ATOM 3201 C CA . GLU A 1 403 ? -23.738 -1.820 57.318 1.00 88.19 403 GLU A CA 1
ATOM 3202 C C . GLU A 1 403 ? -23.809 -1.506 58.823 1.00 88.19 403 GLU A C 1
ATOM 3204 O O . GLU A 1 403 ? -24.533 -2.184 59.554 1.00 88.19 403 GLU A O 1
ATOM 3209 N N . GLU A 1 404 ? -23.162 -0.429 59.280 1.00 88.00 404 GLU A N 1
ATOM 3210 C CA . GLU A 1 404 ? -23.251 0.052 60.668 1.00 88.00 404 GLU A CA 1
ATOM 3211 C C . GLU A 1 404 ? -24.701 0.355 61.066 1.00 88.00 404 GLU A C 1
ATOM 3213 O O . GLU A 1 404 ? -25.184 -0.160 62.072 1.00 88.00 404 GLU A O 1
ATOM 3218 N N . THR A 1 405 ? -25.453 1.108 60.250 1.00 84.12 405 THR A N 1
ATOM 3219 C CA . THR A 1 405 ? -26.872 1.392 60.549 1.00 84.12 405 THR A CA 1
ATOM 3220 C C . THR A 1 405 ? -27.746 0.139 60.551 1.00 84.12 405 THR A C 1
ATOM 3222 O O . THR A 1 405 ? -28.758 0.089 61.255 1.00 84.12 405 THR A O 1
ATOM 3225 N N . LEU A 1 406 ? -27.386 -0.878 59.767 1.00 81.50 406 LEU A N 1
ATOM 3226 C CA . LEU A 1 406 ? -28.112 -2.138 59.703 1.00 81.50 406 LEU A CA 1
ATOM 3227 C C . LEU A 1 406 ? -27.853 -2.982 60.958 1.00 81.50 406 LEU A C 1
ATOM 3229 O O . LEU A 1 406 ? -28.812 -3.532 61.507 1.00 81.50 406 LEU A O 1
ATOM 3233 N N . GLN A 1 407 ? -26.609 -3.012 61.445 1.00 79.88 407 GLN A N 1
ATOM 3234 C CA . GLN A 1 407 ? -26.235 -3.626 62.723 1.00 79.88 407 GLN A CA 1
ATOM 3235 C C . GLN A 1 407 ? -26.845 -2.886 63.923 1.00 79.88 407 GLN A C 1
ATOM 3237 O O . GLN A 1 407 ? -27.436 -3.530 64.789 1.00 79.88 407 GLN A O 1
ATOM 3242 N N . ASP A 1 408 ? -26.802 -1.550 63.935 1.00 74.00 408 ASP A N 1
ATOM 3243 C CA . ASP A 1 408 ? -27.423 -0.709 64.970 1.00 74.00 408 ASP A CA 1
ATOM 3244 C C . ASP A 1 408 ? -28.953 -0.798 64.963 1.00 74.00 408 ASP A C 1
ATOM 3246 O O . ASP A 1 408 ? -29.615 -0.551 65.977 1.00 74.00 408 ASP A O 1
ATOM 3250 N N . SER A 1 409 ? -29.554 -1.189 63.833 1.00 67.06 409 SER A N 1
ATOM 3251 C CA . SER A 1 409 ? -30.970 -1.530 63.780 1.00 67.06 409 SER A CA 1
ATOM 3252 C C . SER A 1 409 ? -31.202 -2.865 64.502 1.00 67.06 409 SER A C 1
ATOM 3254 O O . SER A 1 409 ? -31.394 -3.918 63.897 1.00 67.06 409 SER A O 1
ATOM 3256 N N . GLY A 1 410 ? -31.235 -2.816 65.837 1.00 62.84 410 GLY A N 1
ATOM 3257 C CA . GLY A 1 410 ? -31.515 -3.912 66.776 1.00 62.84 410 GLY A CA 1
ATOM 3258 C C . GLY A 1 410 ? -32.905 -4.552 66.637 1.00 62.84 410 GLY A C 1
ATOM 3259 O O . GLY A 1 410 ? -33.491 -5.015 67.611 1.00 62.84 410 GLY A O 1
ATOM 3260 N N . LYS A 1 411 ? -33.470 -4.615 65.423 1.00 63.16 411 LYS A N 1
ATOM 3261 C CA . LYS A 1 411 ? -34.744 -5.257 65.076 1.00 63.16 411 LYS A CA 1
ATOM 3262 C C . LYS A 1 411 ? -34.799 -6.713 65.537 1.00 63.16 411 LYS A C 1
ATOM 3264 O O . LYS A 1 411 ? -35.884 -7.213 65.829 1.00 63.16 411 LYS A O 1
ATOM 3269 N N . LYS A 1 412 ? -33.653 -7.402 65.599 1.00 65.75 412 LYS A N 1
ATOM 3270 C CA . LYS A 1 412 ? -33.572 -8.781 66.096 1.00 65.75 412 LYS A CA 1
ATOM 3271 C C . LYS A 1 412 ? -33.653 -8.843 67.623 1.00 65.75 412 LYS A C 1
ATOM 3273 O O . LYS A 1 412 ? -34.406 -9.667 68.138 1.00 65.75 412 LYS A O 1
ATOM 3278 N N . ASP A 1 413 ? -32.977 -7.936 68.318 1.00 69.81 413 ASP A N 1
ATOM 3279 C CA . ASP A 1 413 ? -32.990 -7.871 69.781 1.00 69.81 413 ASP A CA 1
ATOM 3280 C C . ASP A 1 413 ? -34.345 -7.397 70.306 1.00 69.81 413 ASP A C 1
ATOM 3282 O O . ASP A 1 413 ? -34.930 -8.062 71.154 1.00 69.81 413 ASP A O 1
ATOM 3286 N N . PHE A 1 414 ? -34.938 -6.373 69.686 1.00 71.56 414 PHE A N 1
ATOM 3287 C CA . PHE A 1 414 ? -36.288 -5.905 70.010 1.00 71.56 414 PHE A CA 1
ATOM 3288 C C . PHE A 1 414 ? -37.352 -7.002 69.831 1.00 71.56 414 PHE A C 1
ATOM 3290 O O . PHE A 1 414 ? -38.244 -7.171 70.662 1.00 71.56 414 PHE A O 1
ATOM 3297 N N . LYS A 1 415 ? -37.252 -7.806 68.762 1.00 80.06 415 LYS A N 1
ATOM 3298 C CA . LYS A 1 415 ? -38.166 -8.934 68.528 1.00 80.06 415 LYS A CA 1
ATOM 3299 C C . LYS A 1 415 ? -38.003 -10.031 69.585 1.00 80.06 415 LYS A C 1
ATOM 3301 O O . LYS A 1 415 ? -39.007 -10.576 70.045 1.00 80.06 415 LYS A O 1
ATOM 3306 N N . ASN A 1 416 ? -36.766 -10.362 69.952 1.00 82.31 416 ASN A N 1
ATOM 3307 C CA . ASN A 1 416 ? -36.482 -11.360 70.983 1.00 82.31 416 ASN A CA 1
ATOM 3308 C C . ASN A 1 416 ? -36.962 -10.885 72.362 1.00 82.31 416 ASN A C 1
ATOM 3310 O O . ASN A 1 416 ? -37.582 -11.657 73.087 1.00 82.31 416 ASN A O 1
ATOM 3314 N N . GLU A 1 417 ? -36.753 -9.611 72.691 1.00 84.44 417 GLU A N 1
ATOM 3315 C CA . GLU A 1 417 ? -37.181 -8.999 73.950 1.00 84.44 417 GLU A CA 1
ATOM 3316 C C . GLU A 1 417 ? -38.711 -8.973 74.083 1.00 84.44 417 GLU A C 1
ATOM 3318 O O . GLU A 1 417 ? -39.241 -9.376 75.117 1.00 84.44 417 GLU A O 1
ATOM 3323 N N . ILE A 1 418 ? -39.445 -8.626 73.014 1.00 85.25 418 ILE A N 1
ATOM 3324 C CA . ILE A 1 418 ? -40.915 -8.742 72.986 1.00 85.25 418 ILE A CA 1
ATOM 3325 C C . ILE A 1 418 ? -41.361 -10.185 73.237 1.00 85.25 418 ILE A C 1
ATOM 3327 O O . ILE A 1 418 ? -42.331 -10.412 73.959 1.00 85.25 418 ILE A O 1
ATOM 3331 N N . HIS A 1 419 ? -40.671 -11.168 72.658 1.00 87.56 419 HIS A N 1
ATOM 3332 C CA . HIS A 1 419 ? -41.025 -12.573 72.842 1.00 87.56 419 HIS A CA 1
ATOM 3333 C C . HIS A 1 419 ? -40.793 -13.036 74.289 1.00 87.56 419 HIS A C 1
ATOM 3335 O O . HIS A 1 419 ? -41.639 -13.725 74.858 1.00 87.56 419 HIS A O 1
ATOM 3341 N N . VAL A 1 420 ? -39.688 -12.603 74.907 1.00 89.44 420 VAL A N 1
ATOM 3342 C CA . VAL A 1 420 ? -39.389 -12.857 76.325 1.00 89.44 420 VAL A CA 1
ATOM 3343 C C . VAL A 1 420 ? -40.416 -12.175 77.232 1.00 89.44 420 VAL A C 1
ATOM 3345 O O . VAL A 1 420 ? -40.941 -12.823 78.136 1.00 89.44 420 VAL A O 1
ATOM 3348 N N . MET A 1 421 ? -40.769 -10.912 76.969 1.00 91.56 421 MET A N 1
ATOM 3349 C CA . MET A 1 421 ? -41.804 -10.194 77.723 1.00 91.56 421 MET A CA 1
ATOM 3350 C C . MET A 1 421 ? -43.175 -10.865 77.600 1.00 91.56 421 MET A C 1
ATOM 3352 O O . MET A 1 421 ? -43.869 -11.034 78.601 1.00 91.56 421 MET A O 1
ATOM 3356 N N . ALA A 1 422 ? -43.558 -11.308 76.399 1.00 89.69 422 ALA A N 1
ATOM 3357 C CA . ALA A 1 422 ? -44.810 -12.029 76.184 1.00 89.69 422 ALA A CA 1
ATOM 3358 C C . ALA A 1 422 ? -44.844 -13.365 76.949 1.00 89.69 422 ALA A C 1
ATOM 3360 O O . ALA A 1 422 ? -45.856 -13.695 77.570 1.00 89.69 422 ALA A O 1
ATOM 3361 N N . ALA A 1 423 ? -43.735 -14.114 76.960 1.00 90.50 423 ALA A N 1
ATOM 3362 C CA . ALA A 1 423 ? -43.620 -15.354 77.726 1.00 90.50 423 ALA A CA 1
ATOM 3363 C C . ALA A 1 423 ? -43.683 -15.109 79.246 1.00 90.50 423 ALA A C 1
ATOM 3365 O O . ALA A 1 423 ? -44.358 -15.853 79.960 1.00 90.50 423 ALA A O 1
ATOM 3366 N N . ALA A 1 424 ? -43.031 -14.050 79.739 1.00 92.12 424 ALA A N 1
ATOM 3367 C CA . ALA A 1 424 ? -43.078 -13.660 81.147 1.00 92.12 424 ALA A CA 1
ATOM 3368 C C . ALA A 1 424 ? -44.502 -13.283 81.585 1.00 92.12 424 ALA A C 1
ATOM 3370 O O . ALA A 1 424 ? -44.998 -13.829 82.570 1.00 92.12 424 ALA A O 1
ATOM 3371 N N . LEU A 1 425 ? -45.196 -12.447 80.805 1.00 91.62 425 LEU A N 1
ATOM 3372 C CA . LEU A 1 425 ? -46.589 -12.072 81.066 1.00 91.62 425 LEU A CA 1
ATOM 3373 C C . LEU A 1 425 ? -47.525 -13.284 81.055 1.00 91.62 425 LEU A C 1
ATOM 3375 O O . LEU A 1 425 ? -48.387 -13.404 81.923 1.00 91.62 425 LEU A O 1
ATOM 3379 N N . SER A 1 426 ? -47.346 -14.210 80.109 1.00 92.62 426 SER A N 1
ATOM 3380 C CA . SER A 1 426 ? -48.154 -15.432 80.056 1.00 92.62 426 SER A CA 1
ATOM 3381 C C . SER A 1 426 ? -47.941 -16.319 81.290 1.00 92.62 426 SER A C 1
ATOM 3383 O O . SER A 1 426 ? -48.899 -16.908 81.792 1.00 92.62 426 SER A O 1
ATOM 3385 N N . ASN A 1 427 ? -46.709 -16.399 81.803 1.00 92.19 427 ASN A N 1
ATOM 3386 C CA . ASN A 1 427 ? -46.402 -17.127 83.036 1.00 92.19 427 ASN A CA 1
ATOM 3387 C C . ASN A 1 427 ? -46.989 -16.440 84.275 1.00 92.19 427 ASN A C 1
ATOM 3389 O O . ASN A 1 427 ? -47.566 -17.115 85.127 1.00 92.19 427 ASN A O 1
ATOM 3393 N N . GLU A 1 428 ? -46.873 -15.114 84.382 1.00 91.62 428 GLU A N 1
ATOM 3394 C CA . GLU A 1 428 ? -47.471 -14.353 85.485 1.00 91.62 428 GLU A CA 1
ATOM 3395 C C . GLU A 1 428 ? -48.992 -14.491 85.512 1.00 91.62 428 GLU A C 1
ATOM 3397 O O . GLU A 1 428 ? -49.567 -14.730 86.575 1.00 91.62 428 GLU A O 1
ATOM 3402 N N . LEU A 1 429 ? -49.642 -14.428 84.348 1.00 91.50 429 LEU A N 1
ATOM 3403 C CA . LEU A 1 429 ? -51.084 -14.620 84.229 1.00 91.50 429 LEU A CA 1
ATOM 3404 C C . LEU A 1 429 ? -51.487 -16.029 84.689 1.00 91.50 429 LEU A C 1
ATOM 3406 O O . LEU A 1 429 ? -52.399 -16.164 85.504 1.00 91.50 429 LEU A O 1
ATOM 3410 N N . GLY A 1 430 ? -50.741 -17.063 84.284 1.00 91.81 430 GLY A N 1
ATOM 3411 C CA . GLY A 1 430 ? -50.949 -18.432 84.768 1.00 91.81 430 GLY A CA 1
ATOM 3412 C C . GLY A 1 430 ? -50.738 -18.589 86.281 1.00 91.81 430 GLY A C 1
ATOM 3413 O O . GLY A 1 430 ? -51.488 -19.305 86.948 1.00 91.81 430 GLY A O 1
ATOM 3414 N N . MET A 1 431 ? -49.754 -17.900 86.870 1.00 90.56 431 MET A N 1
ATOM 3415 C CA . MET A 1 431 ? -49.558 -17.889 88.326 1.00 90.56 431 MET A CA 1
ATOM 3416 C C . MET A 1 431 ? -50.709 -17.193 89.058 1.00 90.56 431 MET A C 1
ATOM 3418 O O . MET A 1 431 ? -51.171 -17.707 90.080 1.00 90.56 431 MET A O 1
ATOM 3422 N N . MET A 1 432 ? -51.193 -16.062 88.540 1.00 91.31 432 MET A N 1
ATOM 3423 C CA . MET A 1 432 ? -52.338 -15.353 89.114 1.00 91.31 432 MET A CA 1
ATOM 3424 C C . MET A 1 432 ? -53.624 -16.174 89.020 1.00 91.31 432 MET A C 1
ATOM 3426 O O . MET A 1 432 ? -54.377 -16.238 89.988 1.00 91.31 432 MET A O 1
ATOM 3430 N N . GLU A 1 433 ? -53.861 -16.861 87.906 1.00 91.94 433 GLU A N 1
ATOM 3431 C CA . GLU A 1 433 ? -55.028 -17.730 87.734 1.00 91.94 433 GLU A CA 1
ATOM 3432 C C . GLU A 1 433 ? -54.986 -18.936 88.690 1.00 91.94 433 GLU A C 1
ATOM 3434 O O . GLU A 1 433 ? -55.981 -19.278 89.338 1.00 91.94 433 GLU A O 1
ATOM 3439 N N . ASN A 1 434 ? -53.797 -19.505 88.908 1.00 91.38 434 ASN A N 1
ATOM 3440 C CA . ASN A 1 434 ? -53.580 -20.518 89.941 1.00 91.38 434 ASN A CA 1
ATOM 3441 C C . ASN A 1 434 ? -53.811 -19.975 91.362 1.00 91.38 434 ASN A C 1
ATOM 3443 O O . ASN A 1 434 ? -54.383 -20.668 92.202 1.00 91.38 434 ASN A O 1
ATOM 3447 N N . GLN A 1 435 ? -53.398 -18.742 91.666 1.00 92.69 435 GLN A N 1
ATOM 3448 C CA . GLN A 1 435 ? -53.703 -18.124 92.962 1.00 92.69 435 GLN A CA 1
ATOM 3449 C C . GLN A 1 435 ? -55.204 -17.859 93.136 1.00 92.69 435 GLN A C 1
ATOM 3451 O O . GLN A 1 435 ? -55.743 -18.087 94.220 1.00 92.69 435 GLN A O 1
ATOM 3456 N N . LEU A 1 436 ? -55.886 -17.423 92.077 1.00 92.31 436 LEU A N 1
ATOM 3457 C CA . LEU A 1 436 ? -57.323 -17.172 92.084 1.00 92.31 436 LEU A CA 1
ATOM 3458 C C . LEU A 1 436 ? -58.127 -18.461 92.291 1.00 92.31 436 LEU A C 1
ATOM 3460 O O . LEU A 1 436 ? -59.064 -18.469 93.085 1.00 92.31 436 LEU A O 1
ATOM 3464 N N . SER A 1 437 ? -57.753 -19.558 91.625 1.00 91.69 437 SER A N 1
ATOM 3465 C CA . SER A 1 437 ? -58.397 -20.863 91.837 1.00 91.69 437 SER A CA 1
ATOM 3466 C C . SER A 1 437 ? -58.254 -21.334 93.287 1.00 91.69 437 SER A C 1
ATOM 3468 O O . SER A 1 437 ? -59.256 -21.638 93.928 1.00 91.69 437 SER A O 1
ATOM 3470 N N . ARG A 1 438 ? -57.046 -21.252 93.865 1.00 91.75 438 ARG A N 1
ATOM 3471 C CA . ARG A 1 438 ? -56.815 -21.581 95.282 1.00 91.75 438 ARG A CA 1
ATOM 3472 C C . ARG A 1 438 ? -57.625 -20.709 96.238 1.00 91.75 438 ARG A C 1
ATOM 3474 O O . ARG A 1 438 ? -58.133 -21.218 97.233 1.00 91.75 438 ARG A O 1
ATOM 3481 N N . SER A 1 439 ? -57.741 -19.405 95.975 1.00 88.88 439 SER A N 1
ATOM 3482 C CA . SER A 1 439 ? -58.530 -18.515 96.838 1.00 88.88 439 SER A CA 1
ATOM 3483 C C . SER A 1 439 ? -60.026 -18.817 96.743 1.00 88.88 439 SER A C 1
ATOM 3485 O O . SER A 1 439 ? -60.720 -18.784 97.758 1.00 88.88 439 SER A O 1
ATOM 3487 N N . LYS A 1 440 ? -60.514 -19.177 95.550 1.00 94.06 440 LYS A N 1
ATOM 3488 C CA . LYS A 1 440 ? -61.893 -19.614 95.325 1.00 94.06 440 LYS A CA 1
ATOM 3489 C C . LYS A 1 440 ? -62.196 -20.916 96.067 1.00 94.06 440 LYS A C 1
ATOM 3491 O O . LYS A 1 440 ? -63.230 -20.995 96.728 1.00 94.06 440 LYS A O 1
ATOM 3496 N N . ASP A 1 441 ? -61.285 -21.885 96.014 1.00 92.19 441 ASP A N 1
ATOM 3497 C CA . ASP A 1 441 ? -61.412 -23.149 96.742 1.00 92.19 441 ASP A CA 1
ATOM 3498 C C . ASP A 1 441 ? -61.439 -22.899 98.257 1.00 92.19 441 ASP A C 1
ATOM 3500 O O . ASP A 1 441 ? -62.381 -23.316 98.933 1.00 92.19 441 ASP A O 1
ATOM 3504 N N . ALA A 1 442 ? -60.498 -22.107 98.781 1.00 90.44 442 ALA A N 1
ATOM 3505 C CA . ALA A 1 442 ? -60.462 -21.733 100.197 1.00 90.44 442 ALA A CA 1
ATOM 3506 C C . ALA A 1 442 ? -61.723 -20.967 100.646 1.00 90.44 442 ALA A C 1
ATOM 3508 O O . ALA A 1 442 ? -62.230 -21.181 101.747 1.00 90.44 442 ALA A O 1
ATOM 3509 N N . ALA A 1 443 ? -62.266 -20.090 99.797 1.00 90.06 443 ALA A N 1
ATOM 3510 C CA . ALA A 1 443 ? -63.517 -19.388 100.076 1.00 90.06 443 ALA A CA 1
ATOM 3511 C C . ALA A 1 443 ? -64.717 -20.348 100.120 1.00 90.06 443 ALA A C 1
ATOM 3513 O O . ALA A 1 443 ? -65.586 -20.203 100.981 1.00 90.06 443 ALA A O 1
ATOM 3514 N N . SER A 1 444 ? -64.760 -21.340 99.225 1.00 90.38 444 SER A N 1
ATOM 3515 C CA . SER A 1 444 ? -65.809 -22.365 99.225 1.00 90.38 444 SER A CA 1
ATOM 3516 C C . SER A 1 444 ? -65.751 -23.254 100.473 1.00 90.38 444 SER A C 1
ATOM 3518 O O . SER A 1 444 ? -66.785 -23.524 101.084 1.00 90.38 444 SER A O 1
ATOM 3520 N N . GLU A 1 445 ? -64.548 -23.616 100.926 1.00 92.06 445 GLU A N 1
ATOM 3521 C CA . GLU A 1 445 ? -64.337 -24.360 102.169 1.00 92.06 445 GLU A CA 1
ATOM 3522 C C . GLU A 1 445 ? -64.748 -23.533 103.398 1.00 92.06 445 GLU A C 1
ATOM 3524 O O . GLU A 1 445 ? -65.454 -24.026 104.280 1.00 92.06 445 GLU A O 1
ATOM 3529 N N . ALA A 1 446 ? -64.389 -22.245 103.434 1.00 88.88 446 ALA A N 1
ATOM 3530 C CA . ALA A 1 446 ? -64.798 -21.338 104.503 1.00 88.88 446 ALA A CA 1
ATOM 3531 C C . ALA A 1 446 ? -66.328 -21.187 104.594 1.00 88.88 446 ALA A C 1
ATOM 3533 O O . ALA A 1 446 ? -66.873 -21.114 105.699 1.00 88.88 446 ALA A O 1
ATOM 3534 N N . LEU A 1 447 ? -67.031 -21.168 103.454 1.00 90.94 447 LEU A N 1
ATOM 3535 C CA . LEU A 1 447 ? -68.496 -21.172 103.418 1.00 90.94 447 LEU A CA 1
ATOM 3536 C C . LEU A 1 447 ? -69.072 -22.474 103.991 1.00 90.94 447 LEU A C 1
ATOM 3538 O O . LEU A 1 447 ? -69.928 -22.407 104.871 1.00 90.94 447 LEU A O 1
ATOM 3542 N N . ALA A 1 448 ? -68.555 -23.636 103.584 1.00 91.00 448 ALA A N 1
ATOM 3543 C CA . ALA A 1 448 ? -69.004 -24.930 104.104 1.00 91.00 448 ALA A CA 1
ATOM 3544 C C . ALA A 1 448 ? -68.796 -25.055 105.629 1.00 91.00 448 ALA A C 1
ATOM 3546 O O . ALA A 1 448 ? -69.695 -25.475 106.363 1.00 91.00 448 ALA A O 1
ATOM 3547 N N . LEU A 1 449 ? -67.635 -24.623 106.136 1.00 91.38 449 LEU A N 1
ATOM 3548 C CA . LEU A 1 449 ? -67.352 -24.592 107.575 1.00 91.38 449 LEU A CA 1
ATOM 3549 C C . LEU A 1 449 ? -68.279 -23.628 108.325 1.00 91.38 449 LEU A C 1
ATOM 3551 O O . LEU A 1 449 ? -68.700 -23.916 109.449 1.00 91.38 449 LEU A O 1
ATOM 3555 N N . ARG A 1 450 ? -68.626 -22.488 107.717 1.00 89.88 450 ARG A N 1
ATOM 3556 C CA . ARG A 1 450 ? -69.569 -21.529 108.302 1.00 89.88 450 ARG A CA 1
ATOM 3557 C C . ARG A 1 450 ? -70.975 -22.116 108.412 1.00 89.88 450 ARG A C 1
ATOM 3559 O O . ARG A 1 450 ? -71.586 -21.990 109.472 1.00 89.88 450 ARG A O 1
ATOM 3566 N N . GLU A 1 451 ? -71.459 -22.789 107.372 1.00 91.94 451 GLU A N 1
ATOM 3567 C CA . GLU A 1 451 ? -72.745 -23.498 107.399 1.00 91.94 451 GLU A CA 1
ATOM 3568 C C . GLU A 1 451 ? -72.765 -24.572 108.499 1.00 91.94 451 GLU A C 1
ATOM 3570 O O . GLU A 1 451 ? -73.718 -24.668 109.280 1.00 91.94 451 GLU A O 1
ATOM 3575 N N . GLN A 1 452 ? -71.672 -25.329 108.646 1.00 91.75 452 GLN A N 1
ATOM 3576 C CA . GLN A 1 452 ? -71.533 -26.318 109.714 1.00 91.75 452 GLN A CA 1
ATOM 3577 C C . GLN A 1 452 ? -71.549 -25.663 111.106 1.00 91.75 452 GLN A C 1
ATOM 3579 O O . GLN A 1 452 ? -72.251 -26.138 112.003 1.00 91.75 452 GLN A O 1
ATOM 3584 N N . ALA A 1 453 ? -70.844 -24.545 111.292 1.00 87.38 453 ALA A N 1
ATOM 3585 C CA . ALA A 1 453 ? -70.838 -23.790 112.544 1.00 87.38 453 ALA A CA 1
ATOM 3586 C C . ALA A 1 453 ? -72.229 -23.232 112.897 1.00 87.38 453 ALA A C 1
ATOM 3588 O O . ALA A 1 453 ? -72.632 -23.276 114.062 1.00 87.38 453 ALA A O 1
ATOM 3589 N N . GLU A 1 454 ? -72.989 -22.749 111.910 1.00 90.31 454 GLU A N 1
ATOM 3590 C CA . GLU A 1 454 ? -74.378 -22.315 112.096 1.00 90.31 454 GLU A CA 1
ATOM 3591 C C . GLU A 1 454 ? -75.297 -23.486 112.478 1.00 90.31 454 GLU A C 1
ATOM 3593 O O . GLU A 1 454 ? -76.097 -23.355 113.413 1.00 90.31 454 GLU A O 1
ATOM 3598 N N . SER A 1 455 ? -75.124 -24.664 111.865 1.00 90.62 455 SER A N 1
ATOM 3599 C CA . SER A 1 455 ? -75.870 -25.868 112.260 1.00 90.62 455 SER A CA 1
ATOM 3600 C C . SER A 1 455 ? -75.573 -26.296 113.705 1.00 90.62 455 SER A C 1
ATOM 3602 O O . SER A 1 455 ? -76.494 -26.608 114.467 1.00 90.62 455 SER A O 1
ATOM 3604 N N . LEU A 1 456 ? -74.302 -26.237 114.122 1.00 90.06 456 LEU A N 1
ATOM 3605 C CA . LEU A 1 456 ? -73.875 -26.581 115.477 1.00 90.06 456 LEU A CA 1
ATOM 3606 C C . LEU A 1 456 ? -74.387 -25.549 116.482 1.00 90.06 456 LEU A C 1
ATOM 3608 O O . LEU A 1 456 ? -74.863 -25.926 117.550 1.00 90.06 456 LEU A O 1
ATOM 3612 N N . ARG A 1 457 ? -74.375 -24.256 116.134 1.00 89.50 457 ARG A N 1
ATOM 3613 C CA . ARG A 1 457 ? -74.994 -23.200 116.951 1.00 89.50 457 ARG A CA 1
ATOM 3614 C C . ARG A 1 457 ? -76.480 -23.451 117.174 1.00 89.50 457 ARG A C 1
ATOM 3616 O O . ARG A 1 457 ? -76.938 -23.340 118.308 1.00 89.50 457 ARG A O 1
ATOM 3623 N N . SER A 1 458 ? -77.220 -23.818 116.127 1.00 88.00 458 SER A N 1
ATOM 3624 C CA . SER A 1 458 ? -78.642 -24.167 116.236 1.00 88.00 458 SER A CA 1
ATOM 3625 C C . SER A 1 458 ? -78.866 -25.380 117.150 1.00 88.00 458 SER A C 1
ATOM 3627 O O . SER A 1 458 ? -79.752 -25.369 118.010 1.00 88.00 458 SER A O 1
ATOM 3629 N N . LEU A 1 459 ? -78.014 -26.406 117.041 1.00 91.00 459 LEU A N 1
ATOM 3630 C CA . LEU A 1 459 ? -78.056 -27.584 117.911 1.00 91.00 459 LEU A CA 1
ATOM 3631 C C . LEU A 1 459 ? -77.761 -27.234 119.379 1.00 91.00 459 LEU A C 1
ATOM 3633 O O . LEU A 1 459 ? -78.471 -27.689 120.276 1.00 91.00 459 LEU A O 1
ATOM 3637 N N . VAL A 1 460 ? -76.747 -26.403 119.631 1.00 88.44 460 VAL A N 1
ATOM 3638 C CA . VAL A 1 460 ? -76.405 -25.920 120.975 1.00 88.44 460 VAL A CA 1
ATOM 3639 C C . VAL A 1 460 ? -77.550 -25.095 121.556 1.00 88.44 460 VAL A C 1
ATOM 3641 O O . VAL A 1 460 ? -77.927 -25.324 122.701 1.00 88.44 460 VAL A O 1
ATOM 3644 N N . ALA A 1 461 ? -78.162 -24.200 120.776 1.00 87.81 461 ALA A N 1
ATOM 3645 C CA . ALA A 1 461 ? -79.327 -23.435 121.216 1.00 87.81 461 ALA A CA 1
ATOM 3646 C C . ALA A 1 461 ? -80.490 -24.355 121.636 1.00 87.81 461 ALA A C 1
ATOM 3648 O O . ALA A 1 461 ? -81.076 -24.154 122.700 1.00 87.81 461 ALA A O 1
ATOM 3649 N N . LYS A 1 462 ? -80.766 -25.426 120.873 1.00 87.50 462 LYS A N 1
ATOM 3650 C CA . LYS A 1 462 ? -81.743 -26.458 121.270 1.00 87.50 462 LYS A CA 1
ATOM 3651 C C . LYS A 1 462 ? -81.358 -27.159 122.574 1.00 87.50 462 LYS A C 1
ATOM 3653 O O . LYS A 1 462 ? -82.213 -27.343 123.435 1.00 87.50 462 LYS A O 1
ATOM 3658 N N . LYS A 1 463 ? -80.086 -27.529 122.747 1.00 87.00 463 LYS A N 1
ATOM 3659 C CA . LYS A 1 463 ? -79.596 -28.184 123.972 1.00 87.00 463 LYS A CA 1
ATOM 3660 C C . LYS A 1 463 ? -79.658 -27.273 125.197 1.00 87.00 463 LYS A C 1
ATOM 3662 O O . LYS A 1 463 ? -79.981 -27.750 126.280 1.00 87.00 463 LYS A O 1
ATOM 3667 N N . ILE A 1 464 ? -79.400 -25.977 125.031 1.00 87.56 464 ILE A N 1
ATOM 3668 C CA . ILE A 1 464 ? -79.572 -24.973 126.089 1.00 87.56 464 ILE A CA 1
ATOM 3669 C C . ILE A 1 464 ? -81.045 -24.887 126.503 1.00 87.56 464 ILE A C 1
ATOM 3671 O O . ILE A 1 464 ? -81.335 -24.876 127.697 1.00 87.56 464 ILE A O 1
ATOM 3675 N N . GLU A 1 465 ? -81.975 -24.885 125.546 1.00 86.50 465 GLU A N 1
ATOM 3676 C CA . GLU A 1 465 ? -83.415 -24.872 125.832 1.00 86.50 465 GLU A CA 1
ATOM 3677 C C . GLU A 1 465 ? -83.877 -26.163 126.538 1.00 86.50 465 GLU A C 1
ATOM 3679 O O . GLU A 1 465 ? -84.632 -26.112 127.508 1.00 86.50 465 GLU A O 1
ATOM 3684 N N . GLU A 1 466 ? -83.377 -27.330 126.115 1.00 84.69 466 GLU A N 1
ATOM 3685 C CA . GLU A 1 466 ? -83.596 -28.607 126.814 1.00 84.69 466 GLU A CA 1
ATOM 3686 C C . GLU A 1 466 ? -83.046 -28.576 128.249 1.00 84.69 466 GLU A C 1
ATOM 3688 O O . GLU A 1 466 ? -83.749 -28.955 129.187 1.00 84.69 466 GLU A O 1
ATOM 3693 N N . HIS A 1 467 ? -81.816 -28.088 128.440 1.00 85.81 467 HIS A N 1
ATOM 3694 C CA . HIS A 1 467 ? -81.205 -27.934 129.760 1.00 85.81 467 HIS A CA 1
ATOM 3695 C C . HIS A 1 467 ? -82.020 -26.988 130.646 1.00 85.81 467 HIS A C 1
ATOM 3697 O O . HIS A 1 467 ? -82.254 -27.295 131.812 1.00 85.81 467 HIS A O 1
ATOM 3703 N N . LYS A 1 468 ? -82.495 -25.863 130.100 1.00 86.56 468 LYS A N 1
ATOM 3704 C CA . LYS A 1 468 ? -83.348 -24.913 130.819 1.00 86.56 468 LYS A CA 1
ATOM 3705 C C . LYS A 1 468 ? -84.646 -25.577 131.281 1.00 86.56 468 LYS A C 1
ATOM 3707 O O . LYS A 1 468 ? -84.953 -25.515 132.464 1.00 86.56 468 LYS A O 1
ATOM 3712 N N . LYS A 1 469 ? -85.326 -26.331 130.408 1.00 85.69 469 LYS A N 1
ATOM 3713 C CA . LYS A 1 469 ? -86.526 -27.108 130.775 1.00 85.69 469 LYS A CA 1
ATOM 3714 C C . LYS A 1 469 ? -86.265 -28.133 131.881 1.00 85.69 469 LYS A C 1
ATOM 3716 O O . LYS A 1 469 ? -87.096 -28.290 132.773 1.00 85.69 469 LYS A O 1
ATOM 3721 N N . ILE A 1 470 ? -85.136 -28.843 131.834 1.00 83.12 470 ILE A N 1
ATOM 3722 C CA . ILE A 1 470 ? -84.758 -29.811 132.878 1.00 83.12 470 ILE A CA 1
ATOM 3723 C C . ILE A 1 470 ? -84.435 -29.091 134.191 1.00 83.12 470 ILE A C 1
ATOM 3725 O O . ILE A 1 470 ? -84.889 -29.528 135.244 1.00 83.12 470 ILE A O 1
ATOM 3729 N N . SER A 1 471 ? -83.698 -27.982 134.129 1.00 79.69 471 SER A N 1
ATOM 3730 C CA . SER A 1 471 ? -83.357 -27.147 135.283 1.00 79.69 471 SER A CA 1
ATOM 3731 C C . SER A 1 471 ? -84.606 -26.567 135.953 1.00 79.69 471 SER A C 1
ATOM 3733 O O . SER A 1 471 ? -84.750 -26.659 137.168 1.00 79.69 471 SER A O 1
ATOM 3735 N N . ASP A 1 472 ? -85.564 -26.061 135.174 1.00 83.62 472 ASP A N 1
ATOM 3736 C CA . ASP A 1 472 ? -86.842 -25.549 135.681 1.00 83.62 472 ASP A CA 1
ATOM 3737 C C . ASP A 1 472 ? -87.670 -26.667 136.338 1.00 83.62 472 ASP A C 1
ATOM 3739 O O . ASP A 1 472 ? -88.264 -26.476 137.405 1.00 83.62 472 ASP A O 1
ATOM 3743 N N . LYS A 1 473 ? -87.655 -27.873 135.753 1.00 82.75 473 LYS A N 1
ATOM 3744 C CA . LYS A 1 473 ? -88.299 -29.064 136.326 1.00 82.75 473 LYS A CA 1
ATOM 3745 C C . LYS A 1 473 ? -87.628 -29.506 137.631 1.00 82.75 473 LYS A C 1
ATOM 3747 O O . LYS A 1 473 ? -88.325 -29.799 138.599 1.00 82.75 473 LYS A O 1
ATOM 3752 N N . TYR A 1 474 ? -86.297 -29.509 137.679 1.00 80.75 474 TYR A N 1
ATOM 3753 C CA . TYR A 1 474 ? -85.520 -29.802 138.883 1.00 80.75 474 TYR A CA 1
ATOM 3754 C C . TYR A 1 474 ? -85.788 -28.771 139.984 1.00 80.75 474 TYR A C 1
ATOM 3756 O O . TYR A 1 474 ? -86.082 -29.140 141.116 1.00 80.75 474 TYR A O 1
ATOM 3764 N N . ASN A 1 475 ? -85.770 -27.478 139.657 1.00 77.31 475 ASN A N 1
ATOM 3765 C CA . ASN A 1 475 ? -86.071 -26.412 140.610 1.00 77.31 475 ASN A CA 1
ATOM 3766 C C . ASN A 1 475 ? -87.502 -26.517 141.153 1.00 77.31 475 ASN A C 1
ATOM 3768 O O . ASN A 1 475 ? -87.707 -26.320 142.348 1.00 77.31 475 ASN A O 1
ATOM 3772 N N . SER A 1 476 ? -88.471 -26.897 140.316 1.00 76.62 476 SER A N 1
ATOM 3773 C CA . SER A 1 476 ? -89.846 -27.163 140.759 1.00 76.62 476 SER A CA 1
ATOM 3774 C C . SER A 1 476 ? -89.904 -28.324 141.760 1.00 76.62 476 SER A C 1
ATOM 3776 O O . SER A 1 476 ? -90.516 -28.184 142.815 1.00 76.62 476 SER A O 1
ATOM 3778 N N . GLN A 1 477 ? -89.186 -29.423 141.500 1.00 74.19 477 GLN A N 1
ATOM 3779 C CA . GLN A 1 477 ? -89.070 -30.552 142.435 1.00 74.19 477 GLN A CA 1
ATOM 3780 C C . GLN A 1 477 ? -88.348 -30.171 143.736 1.00 74.19 477 GLN A C 1
ATOM 3782 O O . GLN A 1 477 ? -88.735 -30.614 144.812 1.00 74.19 477 GLN A O 1
ATOM 3787 N N . VAL A 1 478 ? -87.313 -29.328 143.679 1.00 75.75 478 VAL A N 1
ATOM 3788 C CA . VAL A 1 478 ? -86.612 -28.834 144.878 1.00 75.75 478 VAL A CA 1
ATOM 3789 C C . VAL A 1 478 ? -87.520 -27.944 145.729 1.00 75.75 478 VAL A C 1
ATOM 3791 O O . VAL A 1 478 ? -87.465 -28.022 146.958 1.00 75.75 478 VAL A O 1
ATOM 3794 N N . ILE A 1 479 ? -88.359 -27.110 145.105 1.00 75.25 479 ILE A N 1
ATOM 3795 C CA . ILE A 1 479 ? -89.377 -26.322 145.812 1.00 75.25 479 ILE A CA 1
ATOM 3796 C C . ILE A 1 479 ? -90.404 -27.261 146.460 1.00 75.25 479 ILE A C 1
ATOM 3798 O O . ILE A 1 479 ? -90.682 -27.103 147.645 1.00 75.25 479 ILE A O 1
ATOM 3802 N N . GLU A 1 480 ? -90.875 -28.282 145.739 1.00 68.12 480 GLU A N 1
ATOM 3803 C CA . GLU A 1 480 ? -91.822 -29.289 146.238 1.00 68.12 480 GLU A CA 1
ATOM 3804 C C . GLU A 1 480 ? -91.257 -30.085 147.438 1.00 68.12 480 GLU A C 1
ATOM 3806 O O . GLU A 1 480 ? -91.919 -30.237 148.468 1.00 68.12 480 GLU A O 1
ATOM 3811 N N . ILE A 1 481 ? -89.980 -30.485 147.375 1.00 66.06 481 ILE A N 1
ATOM 3812 C CA . ILE A 1 481 ? -89.249 -31.131 148.480 1.00 66.06 481 ILE A CA 1
ATOM 3813 C C . ILE A 1 481 ? -89.094 -30.185 149.680 1.00 66.06 481 ILE A C 1
ATOM 3815 O O . ILE A 1 481 ? -89.210 -30.621 150.828 1.00 66.06 481 ILE A O 1
ATOM 3819 N N . LYS A 1 482 ? -88.840 -28.888 149.454 1.00 64.19 482 LYS A N 1
ATOM 3820 C CA . LYS A 1 482 ? -88.769 -27.894 150.538 1.00 64.19 482 LYS A CA 1
ATOM 3821 C C . LYS A 1 482 ? -90.124 -27.682 151.216 1.00 64.19 482 LYS A C 1
ATOM 3823 O O . LYS A 1 482 ? -90.143 -27.532 152.434 1.00 64.19 482 LYS A O 1
ATOM 3828 N N . SER A 1 483 ? -91.233 -27.723 150.476 1.00 62.53 483 SER A N 1
ATOM 3829 C CA . SER A 1 483 ? -92.580 -27.682 151.062 1.00 62.53 483 SER A CA 1
ATOM 3830 C C . SER A 1 483 ? -92.928 -28.947 151.853 1.00 62.53 483 SER A C 1
ATOM 3832 O O . SER A 1 483 ? -93.553 -28.836 152.902 1.00 62.53 483 SER A O 1
ATOM 3834 N N . LEU A 1 484 ? -92.464 -30.128 151.430 1.00 58.34 484 LEU A N 1
ATOM 3835 C CA . LEU A 1 484 ? -92.669 -31.376 152.180 1.00 58.34 484 LEU A CA 1
ATOM 3836 C C . LEU A 1 484 ? -91.817 -31.441 153.460 1.00 58.34 484 LEU A C 1
ATOM 3838 O O . LEU A 1 484 ? -92.285 -31.925 154.484 1.00 58.34 484 LEU A O 1
ATOM 3842 N N . LYS A 1 485 ? -90.609 -30.860 153.460 1.00 57.25 485 LYS A N 1
ATOM 3843 C CA . LYS A 1 485 ? -89.772 -30.738 154.671 1.00 57.25 485 LYS A CA 1
ATOM 3844 C C . LYS A 1 485 ? -90.330 -29.793 155.742 1.00 57.25 485 LYS A C 1
ATOM 3846 O O . LYS A 1 485 ? -89.899 -29.879 156.886 1.00 57.25 485 LYS A O 1
ATOM 3851 N N . ALA A 1 486 ? -91.251 -28.894 155.393 1.00 56.47 486 ALA A N 1
ATOM 3852 C CA . ALA A 1 486 ? -91.873 -27.967 156.341 1.00 56.47 486 ALA A CA 1
ATOM 3853 C C . ALA A 1 486 ? -93.096 -28.564 157.073 1.00 56.47 486 ALA A C 1
ATOM 3855 O O . ALA A 1 486 ? -93.615 -27.926 157.983 1.00 56.47 486 ALA A O 1
ATOM 3856 N N . LEU A 1 487 ? -93.540 -29.771 156.698 1.00 54.03 487 LEU A N 1
ATOM 3857 C CA . LEU A 1 487 ? -94.735 -30.437 157.236 1.00 54.03 487 LEU A CA 1
ATOM 3858 C C . LEU A 1 487 ? -94.438 -31.605 158.199 1.00 54.03 487 LEU A C 1
ATOM 3860 O O . LEU A 1 487 ? -95.380 -32.183 158.724 1.00 54.03 487 LEU A O 1
ATOM 3864 N N . ASP A 1 488 ? -93.162 -31.906 158.475 1.00 44.72 488 ASP A N 1
ATOM 3865 C CA . ASP A 1 488 ? -92.734 -33.117 159.207 1.00 44.72 488 ASP A CA 1
ATOM 3866 C C . ASP A 1 488 ? -91.915 -32.845 160.489 1.00 44.72 488 ASP A C 1
ATOM 3868 O O . ASP A 1 488 ? -91.187 -33.708 160.966 1.00 44.72 488 ASP A O 1
ATOM 3872 N N . ASN A 1 489 ? -92.023 -31.653 161.082 1.00 45.59 489 ASN A N 1
ATOM 3873 C CA . ASN A 1 489 ? -91.557 -31.406 162.455 1.00 45.59 489 ASN A CA 1
ATOM 3874 C C . ASN A 1 489 ? -92.582 -30.538 163.197 1.00 45.59 489 ASN A C 1
ATOM 3876 O O . ASN A 1 489 ? -92.404 -29.327 163.346 1.00 45.59 489 ASN A O 1
ATOM 3880 N N . CYS A 1 490 ? -93.663 -31.189 163.627 1.00 43.69 490 CYS A N 1
ATOM 3881 C CA . CYS A 1 490 ? -94.523 -30.764 164.722 1.00 43.69 490 CYS A CA 1
ATOM 3882 C C . CYS A 1 490 ? -94.487 -31.853 165.796 1.00 43.69 490 CYS A C 1
ATOM 3884 O O . CYS A 1 490 ? -94.509 -33.042 165.399 1.00 43.69 490 CYS A O 1
#

Sequence (490 aa):
MDSTALQYENQKLVQQLEVQKSEMHALERKFKELSDDQCSYDKTLISLNKLWNQLIDDLVLLGVRAGGDLDNLQALDHEELSEESLESCPSEEIFLLRLLKTNNIRDNSDTSLLKFVEEALAFRSSATVTLMKSLQETISSQQARSESLSLALNGQKSNEDVIVALRNHNDCLKEVAENASQAISIINEKHKRYLDEIEAFKSNHSRELQEIKRISGELEESIAELEESQRKLVVLQLQRHGSVMDASGANAVNGGISTHKSSDKSMSWQDLKDAVDAAKTLAGNRLLELHQTQEDNLILSKELGDLEGQLKDEKYVLVSKPYMILNDKLQHLNAEIERYRGLVEVLQDKDQLMQREKEISAKAESLDSVKQTIITYEKKIEELETQIQILFSEKNDLETKVEETLQDSGKKDFKNEIHVMAAALSNELGMMENQLSRSKDAASEALALREQAESLRSLVAKKIEEHKKISDKYNSQVIEIKSLKALDNC

Organism: Zea mays (NCBI:txid4577)